Protein AF-A0A1B8YB20-F1 (afdb_monomer_lite)

Radius of gyration: 22.03 Å; chains: 1; bounding box: 53×49×81 Å

Foldseek 3Di:
DEEAECEEQEAAEAQVGANEEAELEADAYEHELYEYEPYNEAHYEYANYENYEYYQYEYEHHEAEPYAYQYEQYEHEQYEYEAYHYDPPDPDAGEPHHAQNYYQYAAEQYEYYDHQAEDEEHQADDPDPPHDAYANYEAEPYQERYEEFAPGYDDEEGEDEHYEFELHAAESYEYEYAYAYEYAHYEFEQYLEHYEAEYEHEPVCPPPVDAHEYEYENYEFEFADPPDDLVVSNDDDPSCVVCVQQGHDGDPLRGGERYAAHFYFHFADHPPVHHRNAGDQDDGGHYEYEYYHYEYDHQQAHHDPRRGYAHYEYRLNYDDEGYEYEYENYAYYHHDLVRDYYYPDRPQPRDDVDPPDPQPPHFYWYWYACCRYVVDHPTDIDGDDHPVVVPDPPPDD

Organism: Xenopus tropicalis (NCBI:txid8364)

Secondary structure (DSSP, 8-state):
--EEES-EEES---SSS-SEEEES--S-EEEES-EEES-SS-SEEEEEEEEEEEES-EEES-BS-SEEEEEEEEEEES-EEEEEBPPTT--SPPEEEEETT-EEEEEES-EEEEESSEEEEE--EESSTTSPPPB-EEEESSSEEEEE-TT-S-SSEEEEEEEEEES-SSEEEEEEESSEEEEEEEEEES-SEEEEEEEE--GGGTTS-PPEEEEEEEEEEESS-TT--TTTTTPPPGGGTTTGGGPPPPPTTEEEEEEEPPEEESS---TTTS-TT---SS-B-SEEEEEEEEEEEEES--SSTT-EEEEEE--TT--SPPPPEEEES-EEEEE-GGGSEE-PPPPTTS--SSTT---S-----EEESSSTTTTSSSSEEE-PPPGGGGS------

pLDDT: mean 87.38, std 15.72, range [31.73, 98.88]

Structure (mmCIF, N/CA/C/O backbone):
data_AF-A0A1B8YB20-F1
#
_entry.id   AF-A0A1B8YB20-F1
#
loop_
_atom_site.group_PDB
_atom_site.id
_atom_site.type_symbol
_atom_site.label_atom_id
_atom_site.label_alt_id
_atom_site.label_comp_id
_atom_site.label_asym_id
_atom_site.label_entity_id
_atom_site.label_seq_id
_atom_site.pdbx_PDB_ins_code
_atom_site.Cartn_x
_atom_site.Cartn_y
_atom_site.Cartn_z
_atom_site.occupancy
_atom_site.B_iso_or_equiv
_atom_site.auth_seq_id
_atom_site.auth_comp_id
_atom_site.auth_asym_id
_atom_site.auth_atom_id
_atom_site.pdbx_PDB_model_num
ATOM 1 N N . LEU A 1 1 ? 8.993 4.116 -31.864 1.00 85.31 1 LEU A N 1
ATOM 2 C CA . LEU A 1 1 ? 8.153 2.941 -31.549 1.00 85.31 1 LEU A CA 1
ATOM 3 C C . LEU A 1 1 ? 9.071 1.834 -31.052 1.00 85.31 1 LEU A C 1
ATOM 5 O O . LEU A 1 1 ? 9.904 1.400 -31.834 1.00 85.31 1 LEU A O 1
ATOM 9 N N . LEU A 1 2 ? 8.960 1.417 -29.788 1.00 91.62 2 LEU A N 1
ATOM 10 C CA . LEU A 1 2 ? 9.733 0.294 -29.236 1.00 91.62 2 LEU A CA 1
ATOM 11 C C . LEU A 1 2 ? 8.770 -0.830 -28.837 1.00 91.62 2 LEU A C 1
ATOM 13 O O . LEU A 1 2 ? 7.817 -0.589 -28.099 1.00 91.62 2 LEU A O 1
ATOM 17 N N . ARG A 1 3 ? 9.004 -2.047 -29.332 1.00 95.44 3 ARG A N 1
ATOM 18 C CA . ARG A 1 3 ? 8.227 -3.240 -28.975 1.00 95.44 3 ARG A CA 1
ATOM 19 C C . ARG A 1 3 ? 9.185 -4.372 -28.646 1.00 95.44 3 ARG A C 1
ATOM 21 O O . ARG A 1 3 ? 9.831 -4.907 -29.540 1.00 95.44 3 ARG A O 1
ATOM 28 N N . LEU A 1 4 ? 9.275 -4.704 -27.367 1.00 97.31 4 LEU A N 1
ATOM 29 C CA . LEU A 1 4 ? 10.052 -5.829 -26.865 1.00 97.31 4 LEU A CA 1
ATOM 30 C C . LEU A 1 4 ? 9.085 -6.952 -26.491 1.00 97.31 4 LEU A C 1
ATOM 32 O O . LEU A 1 4 ? 8.096 -6.717 -25.789 1.00 97.31 4 LEU A O 1
ATOM 36 N N . SER A 1 5 ? 9.341 -8.158 -26.989 1.00 98.06 5 SER A N 1
ATOM 37 C CA . SER A 1 5 ? 8.512 -9.322 -26.696 1.00 98.06 5 SER A CA 1
ATOM 38 C C . SER A 1 5 ? 9.351 -10.585 -26.632 1.00 98.06 5 SER A C 1
ATOM 40 O O . SER A 1 5 ? 10.150 -10.802 -27.541 1.00 98.06 5 SER A O 1
ATOM 42 N N . ASN A 1 6 ? 9.164 -11.393 -25.586 1.00 98.19 6 ASN A N 1
ATOM 43 C CA . ASN A 1 6 ? 9.897 -12.646 -25.384 1.00 98.19 6 ASN A CA 1
ATOM 44 C C . ASN A 1 6 ? 11.422 -12.448 -25.414 1.00 98.19 6 ASN A C 1
ATOM 46 O O . ASN A 1 6 ? 12.148 -13.140 -26.128 1.00 98.19 6 ASN A O 1
ATOM 50 N N . VAL A 1 7 ? 11.892 -11.436 -24.679 1.00 98.12 7 VAL A N 1
ATOM 51 C CA . VAL A 1 7 ? 13.318 -11.107 -24.580 1.00 98.12 7 VAL A CA 1
ATOM 52 C C . VAL A 1 7 ? 13.804 -11.159 -23.144 1.00 98.12 7 VAL A C 1
ATOM 54 O O . VAL A 1 7 ? 13.055 -10.893 -22.204 1.00 98.12 7 VAL A O 1
ATOM 57 N N . GLU A 1 8 ? 15.093 -11.432 -23.008 1.00 97.94 8 GLU A N 1
ATOM 58 C CA . GLU A 1 8 ? 15.815 -11.424 -21.748 1.00 97.94 8 GLU A CA 1
ATOM 59 C C . GLU A 1 8 ? 16.799 -10.246 -21.722 1.00 97.94 8 GLU A C 1
ATOM 61 O O . GLU A 1 8 ? 17.603 -10.072 -22.640 1.00 97.94 8 GLU A O 1
ATOM 66 N N . ILE A 1 9 ? 16.717 -9.410 -20.684 1.00 97.12 9 ILE A N 1
ATOM 67 C CA . ILE A 1 9 ? 17.576 -8.235 -20.493 1.00 97.12 9 ILE A CA 1
ATOM 68 C C . ILE A 1 9 ? 18.308 -8.379 -19.157 1.00 97.12 9 ILE A C 1
ATOM 70 O O . ILE A 1 9 ? 17.736 -8.164 -18.087 1.00 97.12 9 ILE A O 1
ATOM 74 N N . ALA A 1 10 ? 19.591 -8.722 -19.226 1.00 96.50 10 ALA A N 1
ATOM 75 C CA . ALA A 1 10 ? 20.413 -9.042 -18.064 1.00 96.50 10 ALA A CA 1
ATOM 76 C C . ALA A 1 10 ? 21.554 -8.038 -17.881 1.00 96.50 10 ALA A C 1
ATOM 78 O O . ALA A 1 10 ? 22.273 -7.750 -18.836 1.00 96.50 10 ALA A O 1
ATOM 79 N N . ASN A 1 11 ? 21.776 -7.559 -16.654 1.00 94.56 11 ASN A N 1
ATOM 80 C CA . ASN A 1 11 ? 22.907 -6.680 -16.312 1.00 94.56 11 ASN A CA 1
ATOM 81 C C . ASN A 1 11 ? 22.935 -5.344 -17.089 1.00 94.56 11 ASN A C 1
ATOM 83 O O . ASN A 1 11 ? 23.999 -4.787 -17.352 1.00 94.56 11 ASN A O 1
ATOM 87 N N . PHE A 1 12 ? 21.762 -4.824 -17.464 1.00 93.94 12 PHE A N 1
ATOM 88 C CA . PHE A 1 12 ? 21.616 -3.516 -18.114 1.00 93.94 12 PHE A CA 1
ATOM 89 C C . PHE A 1 12 ? 21.271 -2.407 -17.117 1.00 93.94 12 PHE A C 1
ATOM 91 O O . PHE A 1 12 ? 20.786 -2.655 -16.012 1.00 93.94 12 PHE A O 1
ATOM 98 N N . GLY A 1 13 ? 21.453 -1.162 -17.552 1.00 89.75 13 GLY A N 1
ATOM 99 C CA . GLY A 1 13 ? 21.194 0.035 -16.756 1.00 89.75 13 GLY A CA 1
ATOM 100 C C . GLY A 1 13 ? 22.432 0.526 -16.009 1.00 89.75 13 GLY A C 1
ATOM 101 O O . GLY A 1 13 ? 23.509 -0.067 -16.058 1.00 89.75 13 GLY A O 1
ATOM 102 N N . SER A 1 14 ? 22.277 1.650 -15.327 1.00 90.31 14 SER A N 1
ATOM 103 C CA . SER A 1 14 ? 23.293 2.257 -14.469 1.00 90.31 14 SER A CA 1
ATOM 104 C C . SER A 1 14 ? 22.611 2.991 -13.320 1.00 90.31 14 SER A C 1
ATOM 106 O O . SER A 1 14 ? 21.386 3.084 -13.288 1.00 90.31 14 SER A O 1
ATOM 108 N N . SER A 1 15 ? 23.386 3.593 -12.416 1.00 83.56 15 SER A N 1
ATOM 109 C CA . SER A 1 15 ? 22.838 4.404 -11.320 1.00 83.56 15 SER A CA 1
ATOM 110 C C . SER A 1 15 ? 21.886 5.514 -11.787 1.00 83.56 15 SER A C 1
ATOM 112 O O . SER A 1 15 ? 21.037 5.948 -11.019 1.00 83.56 15 SER A O 1
ATOM 114 N N . PHE A 1 16 ? 22.007 5.967 -13.040 1.00 84.31 16 PHE A N 1
ATOM 115 C CA . PHE A 1 16 ? 21.195 7.050 -13.604 1.00 84.31 16 PHE A CA 1
ATOM 116 C C . PHE A 1 16 ? 20.133 6.580 -14.602 1.00 84.31 16 PHE A C 1
ATOM 118 O O . PHE A 1 16 ? 19.177 7.312 -14.867 1.00 84.31 16 PHE A O 1
ATOM 125 N N . TYR A 1 17 ? 20.283 5.381 -15.168 1.00 89.88 17 TYR A N 1
ATOM 126 C CA . TYR A 1 17 ? 19.447 4.910 -16.269 1.00 89.88 17 TYR A CA 1
ATOM 127 C C . TYR A 1 17 ? 18.859 3.541 -15.982 1.00 89.88 17 TYR A C 1
ATOM 129 O O . TYR A 1 17 ? 19.563 2.608 -15.597 1.00 89.88 17 TYR A O 1
ATOM 137 N N . SER A 1 18 ? 17.565 3.407 -16.257 1.00 94.62 18 SER A N 1
ATOM 138 C CA . SER A 1 18 ? 16.911 2.108 -16.205 1.00 94.62 18 SER A CA 1
ATOM 139 C C . SER A 1 18 ? 17.374 1.183 -17.331 1.00 94.62 18 SER A C 1
ATOM 141 O O . SER A 1 18 ? 17.896 1.661 -18.339 1.00 94.62 18 SER A O 1
ATOM 143 N N . ALA A 1 19 ? 17.163 -0.128 -17.196 1.00 96.56 19 ALA A N 1
ATOM 144 C CA . ALA A 1 19 ? 17.474 -1.081 -18.265 1.00 96.56 19 ALA A CA 1
ATOM 145 C C . ALA A 1 19 ? 16.677 -0.787 -19.552 1.00 96.56 19 ALA A C 1
ATOM 147 O O . ALA A 1 19 ? 17.225 -0.855 -20.651 1.00 96.56 19 ALA A O 1
ATOM 148 N N . VAL A 1 20 ? 15.407 -0.390 -19.418 1.00 96.62 20 VAL A N 1
ATOM 149 C CA . VAL A 1 20 ? 14.553 0.064 -20.526 1.00 96.62 20 VAL A CA 1
ATOM 150 C C . VAL A 1 20 ? 14.013 1.458 -20.217 1.00 96.62 20 VAL A C 1
ATOM 152 O O . VAL A 1 20 ? 13.428 1.675 -19.157 1.00 96.62 20 VAL A O 1
ATOM 155 N N . ASN A 1 21 ? 14.179 2.403 -21.148 1.00 94.56 21 ASN A N 1
ATOM 156 C CA . ASN A 1 21 ? 13.671 3.771 -21.009 1.00 94.56 21 ASN A CA 1
ATOM 157 C C . ASN A 1 21 ? 12.744 4.145 -22.175 1.00 94.56 21 ASN A C 1
ATOM 159 O O . ASN A 1 21 ? 13.128 4.041 -23.339 1.00 94.56 21 ASN A O 1
ATOM 163 N N . PHE A 1 22 ? 11.555 4.654 -21.854 1.00 94.12 22 PHE A N 1
ATOM 164 C CA . PHE A 1 22 ? 10.645 5.318 -22.787 1.00 94.12 22 PHE A CA 1
ATOM 165 C C . PHE A 1 22 ? 10.641 6.815 -22.479 1.00 94.12 22 PHE A C 1
ATOM 167 O O . PHE A 1 22 ? 10.079 7.240 -21.472 1.00 94.12 22 PHE A O 1
ATOM 174 N N . LEU A 1 23 ? 11.279 7.622 -23.323 1.00 92.81 23 LEU A N 1
ATOM 175 C CA . LEU A 1 23 ? 11.416 9.062 -23.096 1.00 92.81 23 LEU A CA 1
ATOM 176 C C . LEU A 1 23 ? 10.623 9.836 -24.147 1.00 92.81 23 LEU A C 1
ATOM 178 O O . LEU A 1 23 ? 10.832 9.625 -25.341 1.00 92.81 23 LEU A O 1
ATOM 182 N N . ASN A 1 24 ? 9.731 10.725 -23.698 1.00 91.81 24 ASN A N 1
ATOM 183 C CA . ASN A 1 24 ? 9.005 11.693 -24.531 1.00 91.81 24 ASN A CA 1
ATOM 184 C C . ASN A 1 24 ? 8.366 11.084 -25.792 1.00 91.81 24 ASN A C 1
ATOM 186 O O . ASN A 1 24 ? 8.436 11.652 -26.881 1.00 91.81 24 ASN A O 1
ATOM 190 N N . THR A 1 25 ? 7.775 9.892 -25.664 1.00 89.19 25 THR A N 1
ATOM 191 C CA . THR A 1 25 ? 7.183 9.177 -26.799 1.00 89.19 25 THR A CA 1
ATOM 192 C C . THR A 1 25 ? 5.663 9.180 -26.734 1.00 89.19 25 THR A C 1
ATOM 194 O O . THR A 1 25 ? 5.068 8.840 -25.716 1.00 89.19 25 THR A O 1
ATOM 197 N N . THR A 1 26 ? 5.026 9.541 -27.846 1.00 88.31 26 THR A N 1
ATOM 198 C CA . THR A 1 26 ? 3.566 9.485 -28.026 1.00 88.31 26 THR A CA 1
ATOM 199 C C . THR A 1 26 ? 3.113 8.198 -28.724 1.00 88.31 26 THR A C 1
ATOM 201 O O . THR A 1 26 ? 1.926 7.866 -28.723 1.00 88.31 26 THR A O 1
ATOM 204 N N . LEU A 1 27 ? 4.059 7.457 -29.315 1.00 90.12 27 LEU A N 1
ATOM 205 C CA . LEU A 1 27 ? 3.805 6.221 -30.050 1.00 90.12 27 LEU A CA 1
ATOM 206 C C . LEU A 1 27 ? 3.639 5.042 -29.089 1.00 90.12 27 LEU A C 1
ATOM 208 O O . LEU A 1 27 ? 4.502 4.801 -28.242 1.00 90.12 27 LEU A O 1
ATOM 212 N N . SER A 1 28 ? 2.587 4.249 -29.302 1.00 93.94 28 SER A N 1
ATOM 213 C CA . SER A 1 28 ? 2.274 3.075 -28.484 1.00 93.94 28 SER A CA 1
ATOM 214 C C . SER A 1 28 ? 3.420 2.073 -28.448 1.00 93.94 28 SER A C 1
ATOM 216 O O . S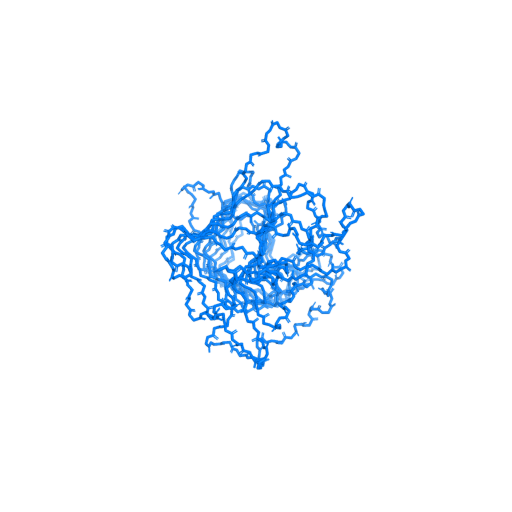ER A 1 28 ? 3.687 1.404 -29.444 1.00 93.94 28 SER A O 1
ATOM 218 N N . SER A 1 29 ? 4.079 1.950 -27.302 1.00 95.69 29 SER A N 1
ATOM 219 C CA . SER A 1 29 ? 5.262 1.107 -27.119 1.00 95.69 29 SER A CA 1
ATOM 220 C C . SER A 1 29 ? 5.003 0.043 -26.053 1.00 95.69 29 SER A C 1
ATOM 222 O O . SER A 1 29 ? 4.100 0.192 -25.228 1.00 95.69 29 SER A O 1
ATOM 224 N N . SER A 1 30 ? 5.751 -1.058 -26.083 1.00 97.06 30 SER A N 1
ATOM 225 C CA . SER A 1 30 ? 5.458 -2.197 -25.211 1.00 97.06 30 SER A CA 1
ATOM 226 C C . SER A 1 30 ? 6.679 -3.008 -24.796 1.00 97.06 30 SER A C 1
ATOM 228 O O . SER A 1 30 ? 7.633 -3.154 -25.563 1.00 97.06 30 SER A O 1
ATOM 230 N N . VAL A 1 31 ? 6.591 -3.600 -23.605 1.00 98.19 31 VAL A N 1
ATOM 231 C CA . VAL A 1 31 ? 7.439 -4.711 -23.150 1.00 98.19 31 VAL A CA 1
ATOM 232 C C . VAL A 1 31 ? 6.507 -5.828 -22.706 1.00 98.19 31 VAL A C 1
ATOM 234 O O . VAL A 1 31 ? 5.628 -5.600 -21.868 1.00 98.19 31 VAL A O 1
ATOM 237 N N . THR A 1 32 ? 6.636 -7.007 -23.307 1.00 98.56 32 THR A N 1
ATOM 238 C CA . THR A 1 32 ? 5.686 -8.102 -23.088 1.00 98.56 32 THR A CA 1
ATOM 239 C C . THR A 1 32 ? 6.374 -9.452 -22.955 1.00 98.56 32 THR A C 1
ATOM 241 O O . THR A 1 32 ? 7.237 -9.766 -23.765 1.00 98.56 32 THR A O 1
ATOM 244 N N . SER A 1 33 ? 5.949 -10.289 -22.007 1.00 98.56 33 SER A N 1
ATOM 245 C CA . SER A 1 33 ? 6.492 -11.653 -21.850 1.00 98.56 33 SER A CA 1
ATOM 246 C C . SER A 1 33 ? 8.024 -11.686 -21.747 1.00 98.56 33 SER A C 1
ATOM 248 O O . SER A 1 33 ? 8.660 -12.583 -22.289 1.00 98.56 33 SER A O 1
ATOM 250 N N . SER A 1 34 ? 8.624 -10.673 -21.118 1.00 98.62 34 SER A N 1
ATOM 251 C CA . SER A 1 34 ? 10.078 -10.504 -21.045 1.00 98.62 34 SER A CA 1
ATOM 252 C C . SER A 1 34 ? 10.598 -10.623 -19.617 1.00 98.62 34 SER A C 1
ATOM 254 O O . SER A 1 34 ? 9.881 -10.330 -18.657 1.00 98.62 34 SER A O 1
ATOM 256 N N . SER A 1 35 ? 11.874 -10.981 -19.477 1.00 98.31 35 SER A N 1
ATOM 257 C CA . SER A 1 35 ? 12.595 -10.956 -18.204 1.00 98.31 35 SER A CA 1
ATOM 258 C C . SER A 1 35 ? 13.605 -9.807 -18.165 1.00 98.31 35 SER A C 1
ATOM 260 O O . SER A 1 35 ? 14.331 -9.558 -19.128 1.00 98.31 35 SER A O 1
ATOM 262 N N . ILE A 1 36 ? 13.656 -9.083 -17.045 1.00 98.31 36 ILE A N 1
ATOM 263 C CA . ILE A 1 36 ? 14.661 -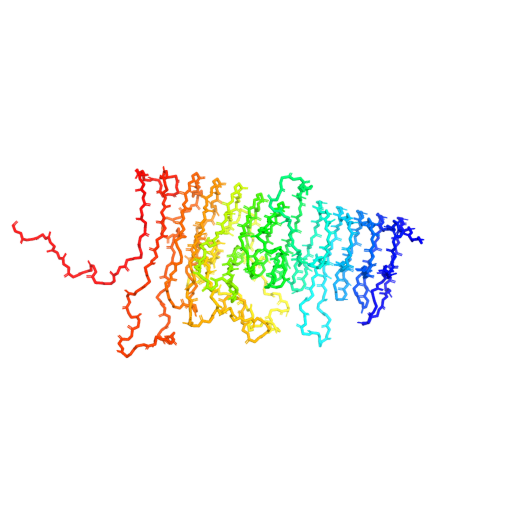8.042 -16.787 1.00 98.31 36 ILE A CA 1
ATOM 264 C C . ILE A 1 36 ? 15.262 -8.294 -15.413 1.00 98.31 36 ILE A C 1
ATOM 266 O O . ILE A 1 36 ? 14.539 -8.295 -14.417 1.00 98.31 36 ILE A O 1
ATOM 270 N N . TYR A 1 37 ? 16.572 -8.503 -15.328 1.00 97.19 37 TYR A N 1
ATOM 271 C CA . TYR A 1 37 ? 17.177 -8.858 -14.049 1.00 97.19 37 TYR A CA 1
ATOM 272 C C . TYR A 1 37 ? 18.616 -8.387 -13.879 1.00 97.19 37 TYR A C 1
ATOM 274 O O . TYR A 1 37 ? 19.327 -8.086 -14.842 1.00 97.19 37 TYR A O 1
ATOM 282 N N . HIS A 1 38 ? 19.018 -8.295 -12.608 1.00 95.44 38 HIS A N 1
ATOM 283 C CA . HIS A 1 38 ? 20.316 -7.762 -12.183 1.00 95.44 38 HIS A CA 1
ATOM 284 C C . HIS A 1 38 ? 20.602 -6.367 -12.754 1.00 95.44 38 HIS A C 1
ATOM 286 O O . HIS A 1 38 ? 21.724 -6.060 -13.148 1.00 95.44 38 HIS A O 1
ATOM 292 N N . SER A 1 39 ? 19.580 -5.509 -12.824 1.00 93.44 39 SER A N 1
ATOM 293 C CA . SER A 1 39 ? 19.780 -4.144 -13.303 1.00 93.44 39 SER A CA 1
ATOM 294 C C . SER A 1 39 ? 20.505 -3.294 -12.257 1.00 93.44 39 SER A C 1
ATOM 296 O O . SER A 1 39 ? 20.136 -3.287 -11.080 1.00 93.44 39 SER A O 1
ATOM 298 N N . CYS A 1 40 ? 21.516 -2.543 -12.705 1.00 90.19 40 CYS A N 1
ATOM 299 C CA . CYS A 1 40 ? 22.275 -1.581 -11.891 1.00 90.19 40 CYS A CA 1
ATOM 300 C C . CYS A 1 40 ? 21.520 -0.255 -11.651 1.00 90.19 40 CYS A C 1
ATOM 302 O O . CYS A 1 40 ? 22.069 0.667 -11.047 1.00 90.19 40 CYS A O 1
ATOM 304 N N . GLY A 1 41 ? 20.287 -0.170 -12.150 1.00 91.06 41 GLY A N 1
ATOM 305 C CA . GLY A 1 41 ? 19.328 0.917 -12.006 1.00 91.06 41 GLY A CA 1
ATOM 306 C C . GLY A 1 41 ? 17.906 0.353 -12.098 1.00 91.06 41 GLY A C 1
ATOM 307 O O . GLY A 1 41 ? 17.701 -0.863 -12.013 1.00 91.06 41 GLY A O 1
ATOM 308 N N . GLY A 1 42 ? 16.899 1.224 -12.225 1.00 94.19 42 GLY A N 1
ATOM 309 C CA . GLY A 1 42 ? 15.513 0.751 -12.317 1.00 94.19 42 GLY A CA 1
ATOM 310 C C . GLY A 1 42 ? 15.316 -0.186 -13.518 1.00 94.19 42 GLY A C 1
ATOM 311 O O . GLY A 1 42 ? 16.050 -0.086 -14.496 1.00 94.19 42 GLY A O 1
ATOM 312 N N . ALA A 1 43 ? 14.337 -1.088 -13.516 1.00 97.44 43 ALA A N 1
ATOM 313 C CA . ALA A 1 43 ? 14.192 -1.996 -14.664 1.00 97.44 43 ALA A CA 1
ATOM 314 C C . ALA A 1 43 ? 13.532 -1.303 -15.864 1.00 97.44 43 ALA A C 1
ATOM 316 O O . ALA A 1 43 ? 14.086 -1.305 -16.964 1.00 97.44 43 ALA A O 1
ATOM 317 N N . ILE A 1 44 ? 12.382 -0.665 -15.656 1.00 97.44 44 ILE A N 1
ATOM 318 C CA . ILE A 1 44 ? 11.650 0.037 -16.711 1.00 97.44 44 ILE A CA 1
ATOM 319 C C . ILE A 1 44 ? 11.303 1.438 -16.231 1.00 97.44 44 ILE A C 1
ATOM 321 O O . ILE A 1 44 ? 10.620 1.600 -15.220 1.00 97.44 44 ILE A O 1
ATOM 325 N N . LYS A 1 45 ? 11.711 2.448 -16.996 1.00 95.88 45 LYS A N 1
ATOM 326 C CA . LYS A 1 45 ? 11.303 3.833 -16.783 1.00 95.88 45 LYS A CA 1
ATOM 327 C C . LYS A 1 45 ? 10.571 4.373 -17.998 1.00 95.88 45 LYS A C 1
ATOM 329 O O . LYS A 1 45 ? 11.011 4.198 -19.131 1.00 95.88 45 LYS A O 1
ATOM 334 N N . ALA A 1 46 ? 9.473 5.070 -17.768 1.00 94.25 46 ALA A N 1
ATOM 335 C CA . ALA A 1 46 ? 8.773 5.824 -18.791 1.00 94.25 46 ALA A CA 1
ATOM 336 C C . ALA A 1 46 ? 8.528 7.245 -18.278 1.00 94.25 46 ALA A C 1
ATOM 338 O O . ALA A 1 46 ? 7.907 7.427 -17.239 1.00 94.25 46 ALA A O 1
ATOM 339 N N . ALA A 1 47 ? 9.048 8.248 -18.980 1.00 93.25 47 ALA A N 1
ATOM 340 C CA . ALA A 1 47 ? 8.961 9.651 -18.585 1.00 93.25 47 ALA A CA 1
ATOM 341 C C . ALA A 1 47 ? 8.474 10.492 -19.767 1.00 93.25 47 ALA A C 1
ATOM 343 O O . ALA A 1 47 ? 9.049 10.431 -20.857 1.00 93.25 47 ALA A O 1
ATOM 344 N N . GLY A 1 48 ? 7.386 11.240 -19.563 1.00 90.62 48 GLY A N 1
ATOM 345 C CA . GLY A 1 48 ? 6.730 11.992 -20.639 1.00 90.62 48 GLY A CA 1
ATOM 346 C C . GLY A 1 48 ? 6.187 11.083 -21.748 1.00 90.62 48 GLY A C 1
ATOM 347 O O . GLY A 1 48 ? 6.071 11.504 -22.896 1.00 90.62 48 GLY A O 1
ATOM 348 N N . ALA A 1 49 ? 5.918 9.814 -21.432 1.00 91.94 49 ALA A N 1
ATOM 349 C CA . ALA A 1 49 ? 5.501 8.805 -22.397 1.00 91.94 49 ALA A CA 1
ATOM 350 C C . ALA A 1 49 ? 3.984 8.581 -22.367 1.00 91.94 49 ALA A C 1
ATOM 352 O O . ALA A 1 49 ? 3.329 8.757 -21.337 1.00 91.94 49 ALA A O 1
ATOM 353 N N . MET A 1 50 ? 3.427 8.152 -23.497 1.00 93.75 50 MET A N 1
ATOM 354 C CA . MET A 1 50 ? 2.015 7.807 -23.632 1.00 93.75 50 MET A CA 1
ATOM 355 C C . MET A 1 50 ? 1.844 6.407 -24.215 1.00 93.75 50 MET A C 1
ATOM 357 O O . MET A 1 50 ? 2.680 5.949 -24.994 1.00 93.75 50 MET A O 1
ATOM 361 N N . ASN A 1 51 ? 0.721 5.759 -23.898 1.00 94.12 51 ASN A N 1
ATOM 362 C CA . ASN A 1 51 ? 0.306 4.500 -24.524 1.00 94.12 51 ASN A CA 1
ATOM 363 C C . ASN A 1 51 ? 1.321 3.357 -24.318 1.00 94.12 51 ASN A C 1
ATOM 365 O O . ASN A 1 51 ? 1.663 2.645 -25.266 1.00 94.12 51 ASN A O 1
ATOM 369 N N . ILE A 1 52 ? 1.825 3.194 -23.089 1.00 95.69 52 ILE A N 1
ATOM 370 C CA . ILE A 1 52 ? 2.789 2.137 -22.749 1.00 95.69 52 ILE A CA 1
ATOM 371 C C . ILE A 1 52 ? 2.060 0.899 -22.223 1.00 95.69 52 ILE A C 1
ATOM 373 O O . ILE A 1 52 ? 1.300 0.978 -21.254 1.00 95.69 52 ILE A O 1
ATOM 377 N N . LEU A 1 53 ? 2.333 -0.249 -22.846 1.00 97.25 53 LEU A N 1
ATOM 378 C CA . LEU A 1 53 ? 1.849 -1.561 -22.418 1.00 97.25 53 LEU A CA 1
ATOM 379 C C . LEU A 1 53 ? 2.988 -2.377 -21.799 1.00 97.25 53 LEU A C 1
ATOM 381 O O . LEU A 1 53 ? 3.939 -2.747 -22.489 1.00 97.25 53 LEU A O 1
ATOM 385 N N . LEU A 1 54 ? 2.852 -2.712 -20.518 1.00 98.25 54 LEU A N 1
ATOM 386 C CA . LEU A 1 54 ? 3.718 -3.648 -19.808 1.00 98.25 54 LEU A CA 1
ATOM 387 C C . LEU A 1 54 ? 2.891 -4.872 -19.419 1.00 98.25 54 LEU A C 1
ATOM 389 O O . LEU A 1 54 ? 2.010 -4.781 -18.561 1.00 98.25 54 LEU A O 1
ATOM 393 N N . HIS A 1 55 ? 3.149 -6.006 -20.066 1.00 98.62 55 HIS A N 1
ATOM 394 C CA . HIS A 1 55 ? 2.343 -7.212 -19.894 1.00 98.62 55 HIS A CA 1
ATOM 395 C C . HIS A 1 55 ? 3.183 -8.463 -19.642 1.00 98.62 55 HIS A C 1
ATOM 397 O O . HIS A 1 55 ? 4.071 -8.766 -20.433 1.00 98.62 55 HIS A O 1
ATOM 403 N N . ALA A 1 56 ? 2.844 -9.241 -18.614 1.00 98.69 56 ALA A N 1
ATOM 404 C CA . ALA A 1 56 ? 3.446 -10.556 -18.372 1.00 98.69 56 ALA A CA 1
ATOM 405 C C . ALA A 1 56 ? 4.984 -10.531 -18.267 1.00 98.69 56 ALA A C 1
ATOM 407 O O . ALA A 1 56 ? 5.652 -11.462 -18.706 1.00 98.69 56 ALA A O 1
ATOM 408 N N . ASN A 1 57 ? 5.562 -9.452 -17.732 1.00 98.75 57 ASN A N 1
ATOM 409 C CA . ASN A 1 57 ? 7.008 -9.361 -17.544 1.00 98.75 57 ASN A CA 1
ATOM 410 C C . ASN A 1 57 ? 7.419 -9.853 -16.157 1.00 98.75 57 ASN A C 1
ATOM 412 O O . ASN A 1 57 ? 6.678 -9.680 -15.188 1.00 98.75 57 ASN A O 1
ATOM 416 N N . VAL A 1 58 ? 8.634 -10.388 -16.060 1.00 98.69 58 VAL A N 1
ATOM 417 C CA . VAL A 1 58 ? 9.275 -10.750 -14.793 1.00 98.69 58 VAL A CA 1
ATOM 418 C C . VAL A 1 58 ? 10.479 -9.843 -14.571 1.00 98.69 58 VAL A C 1
ATOM 420 O O . VAL A 1 58 ? 11.403 -9.810 -15.380 1.00 98.69 58 VAL A O 1
ATOM 423 N N . ILE A 1 59 ? 10.480 -9.100 -13.470 1.00 98.56 59 ILE A N 1
ATOM 424 C CA . ILE A 1 59 ? 11.593 -8.245 -13.063 1.00 98.56 59 ILE A CA 1
ATOM 425 C C . ILE A 1 59 ? 12.180 -8.810 -11.777 1.00 98.56 59 ILE A C 1
ATOM 427 O O . ILE A 1 59 ? 11.456 -8.975 -10.797 1.00 98.56 59 ILE A O 1
ATOM 431 N N . TYR A 1 60 ? 13.482 -9.085 -11.759 1.00 97.25 60 TYR A N 1
ATOM 432 C CA . TYR A 1 60 ? 14.139 -9.686 -10.600 1.00 97.25 60 TYR A CA 1
ATOM 433 C C . TYR A 1 60 ? 15.453 -8.994 -10.232 1.00 97.25 60 TYR A C 1
ATOM 435 O O . TYR A 1 60 ? 16.330 -8.799 -11.072 1.00 97.25 60 TYR A O 1
ATOM 443 N N . SER A 1 61 ? 15.642 -8.697 -8.945 1.00 96.19 61 SER A N 1
ATOM 444 C CA . SER A 1 61 ? 16.911 -8.188 -8.411 1.00 96.19 61 SER A CA 1
ATOM 445 C C . SER A 1 61 ? 17.403 -6.910 -9.113 1.00 96.19 61 SER A C 1
ATOM 447 O O . SER A 1 61 ? 18.569 -6.828 -9.512 1.00 96.19 61 SER A O 1
ATOM 449 N N . SER A 1 62 ? 16.535 -5.907 -9.243 1.00 95.44 62 SER A N 1
ATOM 450 C CA . SER A 1 62 ? 16.891 -4.584 -9.783 1.00 95.44 62 SER A CA 1
ATOM 451 C C . SER A 1 62 ? 17.137 -3.565 -8.671 1.00 95.44 62 SER A C 1
ATOM 453 O O . SER A 1 62 ? 16.500 -3.627 -7.619 1.00 95.44 62 SER A O 1
ATOM 455 N N . VAL A 1 63 ? 18.055 -2.624 -8.899 1.00 95.31 63 VAL A N 1
ATOM 456 C CA . VAL A 1 63 ? 18.377 -1.531 -7.963 1.00 95.31 63 VAL A CA 1
ATOM 457 C C . VAL A 1 63 ? 17.626 -0.260 -8.352 1.00 95.31 63 VAL A C 1
ATOM 459 O O . VAL A 1 63 ? 17.783 0.229 -9.452 1.00 95.31 63 VAL A O 1
ATOM 462 N N . GLY A 1 64 ? 16.857 0.356 -7.465 1.00 95.56 64 GLY A N 1
ATOM 463 C CA . GLY A 1 64 ? 15.968 1.462 -7.834 1.00 95.56 64 GLY A CA 1
ATOM 464 C C . GLY A 1 64 ? 14.620 0.953 -8.334 1.00 95.56 64 GLY A C 1
ATOM 465 O O . GLY A 1 64 ? 14.323 -0.235 -8.234 1.00 95.56 64 GLY A O 1
ATOM 466 N N . ASN A 1 65 ? 13.756 1.860 -8.798 1.00 97.00 65 ASN A N 1
ATOM 467 C CA . ASN A 1 65 ? 12.355 1.507 -9.037 1.00 97.00 65 ASN A CA 1
ATOM 468 C C . ASN A 1 65 ? 12.237 0.390 -10.079 1.00 97.00 65 ASN A C 1
ATOM 470 O O . ASN A 1 65 ? 12.826 0.487 -11.157 1.00 97.00 65 ASN A O 1
ATOM 474 N N . GLY A 1 66 ? 11.457 -0.650 -9.788 1.00 97.81 66 GLY A N 1
ATOM 475 C CA . GLY A 1 66 ? 11.262 -1.752 -10.730 1.00 97.81 66 GLY A CA 1
ATOM 476 C C . GLY A 1 66 ? 10.596 -1.254 -12.013 1.00 97.81 66 GLY A C 1
ATOM 477 O O . GLY A 1 66 ? 11.193 -1.276 -13.087 1.00 97.81 66 GLY A O 1
ATOM 478 N N . ILE A 1 67 ? 9.389 -0.715 -11.884 1.00 98.00 67 ILE A N 1
ATOM 479 C CA . ILE A 1 67 ? 8.688 0.018 -12.938 1.00 98.00 67 ILE A CA 1
ATOM 480 C C . ILE A 1 67 ? 8.426 1.429 -12.421 1.00 98.00 67 ILE A C 1
ATOM 482 O O . ILE A 1 67 ? 7.744 1.591 -11.415 1.00 98.00 67 ILE A O 1
ATOM 486 N N . HIS A 1 68 ? 8.926 2.455 -13.104 1.00 96.75 68 HIS A N 1
ATOM 487 C CA . HIS A 1 68 ? 8.613 3.855 -12.811 1.00 96.75 68 HIS A CA 1
ATOM 488 C C . HIS A 1 68 ? 8.018 4.518 -14.044 1.00 96.75 68 HIS A C 1
ATOM 490 O O . HIS A 1 68 ? 8.700 4.664 -15.056 1.00 96.75 68 HIS A O 1
ATOM 496 N N . ILE A 1 69 ? 6.753 4.928 -13.968 1.00 93.50 69 ILE A N 1
ATOM 497 C CA . ILE A 1 69 ? 6.101 5.615 -15.076 1.00 93.50 69 ILE A CA 1
ATOM 498 C C . ILE A 1 69 ? 5.473 6.941 -14.657 1.00 93.50 69 ILE A C 1
ATOM 500 O O . ILE A 1 69 ? 4.515 6.978 -13.886 1.00 93.50 69 ILE A O 1
ATOM 504 N N . ASP A 1 70 ? 5.950 8.000 -15.305 1.00 92.75 70 ASP A N 1
ATOM 505 C CA . ASP A 1 70 ? 5.384 9.341 -15.316 1.00 92.75 70 ASP A CA 1
ATOM 506 C C . ASP A 1 70 ? 4.863 9.611 -16.742 1.00 92.75 70 ASP A C 1
ATOM 508 O O . ASP A 1 70 ? 5.627 9.929 -17.661 1.00 92.75 70 ASP A O 1
ATOM 512 N N . GLY A 1 71 ? 3.562 9.413 -16.967 1.00 90.69 71 GLY A N 1
ATOM 513 C CA . GLY A 1 71 ? 2.982 9.440 -18.312 1.00 90.69 71 GLY A CA 1
ATOM 514 C C . GLY A 1 71 ? 1.466 9.253 -18.356 1.00 90.69 71 GLY A C 1
ATOM 515 O O . GLY A 1 71 ? 0.801 9.247 -17.320 1.00 90.69 71 GLY A O 1
ATOM 516 N N . HIS A 1 72 ? 0.921 9.091 -19.565 1.00 92.62 72 HIS A N 1
ATOM 517 C CA . HIS A 1 72 ? -0.523 8.963 -19.808 1.00 92.62 72 HIS A CA 1
ATOM 518 C C . HIS A 1 72 ? -0.899 7.626 -20.459 1.00 92.62 72 HIS A C 1
ATOM 520 O O . HIS A 1 72 ? -0.160 7.106 -21.293 1.00 92.62 72 HIS A O 1
ATOM 526 N N . ASN A 1 73 ? -2.095 7.122 -20.138 1.00 90.56 73 ASN A N 1
ATOM 527 C CA . ASN A 1 73 ? -2.708 5.932 -20.739 1.00 90.56 73 ASN A CA 1
ATOM 528 C C . ASN A 1 73 ? -1.780 4.708 -20.701 1.00 90.56 73 ASN A C 1
ATOM 530 O O . ASN A 1 73 ? -1.170 4.314 -21.699 1.00 90.56 73 ASN A O 1
ATOM 534 N N . LEU A 1 74 ? -1.639 4.138 -19.510 1.00 90.12 74 LEU A N 1
ATOM 535 C CA . LEU A 1 74 ? -0.688 3.068 -19.229 1.00 90.12 74 LEU A CA 1
ATOM 536 C C . LEU A 1 74 ? -1.446 1.799 -18.885 1.00 90.12 74 LEU A C 1
ATOM 538 O O . LEU A 1 74 ? -2.433 1.844 -18.154 1.00 90.12 74 LEU A O 1
ATOM 542 N N . SER A 1 75 ? -0.955 0.660 -19.357 1.00 96.00 75 SER A N 1
ATOM 543 C CA . SER A 1 75 ? -1.513 -0.640 -19.005 1.00 96.00 75 SER A CA 1
ATOM 544 C C . SER A 1 75 ? -0.420 -1.520 -18.420 1.00 96.00 75 SER A C 1
ATOM 546 O O . SER A 1 75 ? 0.510 -1.910 -19.123 1.00 96.00 75 SER A O 1
ATOM 548 N N . LEU A 1 76 ? -0.526 -1.803 -17.123 1.00 97.56 76 LEU A N 1
ATOM 549 C CA . LEU A 1 76 ? 0.360 -2.703 -16.396 1.00 97.56 76 LEU A CA 1
ATOM 550 C C . LEU A 1 76 ? -0.463 -3.931 -16.031 1.00 97.56 76 LEU A C 1
ATOM 552 O O . LEU A 1 76 ? -1.355 -3.853 -15.182 1.00 97.56 76 LEU A O 1
ATOM 556 N N . THR A 1 77 ? -0.202 -5.054 -16.693 1.00 98.44 77 THR A N 1
ATOM 557 C CA . THR A 1 77 ? -0.976 -6.276 -16.469 1.00 98.44 77 THR A CA 1
ATOM 558 C C . THR A 1 77 ? -0.098 -7.501 -16.276 1.00 98.44 77 THR A C 1
ATOM 560 O O . THR A 1 77 ? 0.815 -7.751 -17.059 1.00 98.44 77 THR A O 1
ATOM 563 N N . ASN A 1 78 ? -0.395 -8.298 -15.251 1.00 98.69 78 ASN A N 1
ATOM 564 C CA . ASN A 1 78 ? 0.273 -9.574 -14.980 1.00 98.69 78 ASN A CA 1
ATOM 565 C C . ASN A 1 78 ? 1.809 -9.483 -14.870 1.00 98.69 78 ASN A C 1
ATOM 567 O O . ASN A 1 78 ? 2.500 -10.433 -15.223 1.00 98.69 78 ASN A O 1
ATOM 571 N N . ASN A 1 79 ? 2.368 -8.349 -14.430 1.00 98.81 79 ASN A N 1
ATOM 572 C CA . ASN A 1 79 ? 3.813 -8.237 -14.214 1.00 98.81 79 ASN A CA 1
ATOM 573 C C . ASN A 1 79 ? 4.180 -8.750 -12.818 1.00 98.81 79 ASN A C 1
ATOM 575 O O . ASN A 1 79 ? 3.494 -8.434 -11.847 1.00 98.81 79 ASN A O 1
ATOM 579 N N . LEU A 1 80 ? 5.283 -9.487 -12.720 1.00 98.81 80 LEU A N 1
ATOM 580 C CA . LEU A 1 80 ? 5.856 -9.964 -11.467 1.00 98.81 80 LEU A CA 1
ATOM 581 C C . LEU A 1 80 ? 7.173 -9.237 -11.202 1.00 98.81 80 LEU A C 1
ATOM 583 O O . LEU A 1 80 ? 8.081 -9.263 -12.029 1.00 98.81 80 LEU A O 1
ATOM 587 N N . LEU A 1 81 ? 7.285 -8.604 -10.041 1.00 98.75 81 LEU A N 1
ATOM 588 C CA . LEU A 1 81 ? 8.497 -7.939 -9.589 1.00 98.75 81 LEU A CA 1
ATOM 589 C C . LEU A 1 81 ? 8.973 -8.594 -8.300 1.00 98.75 81 LEU A C 1
ATOM 591 O O . LEU A 1 81 ? 8.203 -8.727 -7.352 1.00 98.75 81 LEU A O 1
ATOM 595 N N . VAL A 1 82 ? 10.245 -8.974 -8.257 1.00 98.38 82 VAL A N 1
ATOM 596 C CA . VAL A 1 82 ? 10.841 -9.690 -7.132 1.00 98.38 82 VAL A CA 1
ATOM 597 C C . VAL A 1 82 ? 12.170 -9.046 -6.750 1.00 98.38 82 VAL A C 1
ATOM 599 O O . VAL A 1 82 ? 13.005 -8.775 -7.613 1.00 98.38 82 VAL A O 1
ATOM 602 N N . LEU A 1 83 ? 12.396 -8.847 -5.451 1.00 96.94 83 LEU A N 1
ATOM 603 C CA . LEU A 1 83 ? 13.660 -8.339 -4.904 1.00 96.94 83 LEU A CA 1
ATOM 604 C C . LEU A 1 83 ? 14.082 -6.985 -5.510 1.00 96.94 83 LEU A C 1
ATOM 606 O O . LEU A 1 83 ? 15.116 -6.870 -6.167 1.00 96.94 83 LEU A O 1
ATOM 610 N N . ILE A 1 84 ? 13.281 -5.946 -5.294 1.00 97.88 84 ILE A N 1
ATOM 611 C CA . ILE A 1 84 ? 13.611 -4.580 -5.730 1.00 97.88 84 ILE A CA 1
ATOM 612 C C . ILE A 1 84 ? 14.404 -3.885 -4.622 1.00 97.88 84 ILE A C 1
ATOM 614 O O . ILE A 1 84 ? 13.963 -3.869 -3.478 1.00 97.88 84 ILE A O 1
ATOM 618 N N . LYS A 1 85 ? 15.585 -3.345 -4.931 1.00 96.19 85 LYS A N 1
ATOM 619 C CA . LYS A 1 85 ? 16.571 -2.897 -3.931 1.00 96.19 85 LYS A CA 1
ATOM 620 C C . LYS A 1 85 ? 16.670 -1.378 -3.871 1.00 96.19 85 LYS A C 1
ATOM 622 O O . LYS A 1 85 ? 16.614 -0.714 -4.904 1.00 96.19 85 LYS A O 1
ATOM 627 N N . GLN A 1 86 ? 16.859 -0.823 -2.679 1.00 95.38 86 GLN A N 1
ATOM 628 C CA . GLN A 1 86 ? 17.119 0.603 -2.496 1.00 95.38 86 GLN A CA 1
ATOM 629 C C . GLN A 1 86 ? 18.494 0.939 -3.096 1.00 95.38 86 GLN A C 1
ATOM 631 O O . GLN A 1 86 ? 19.475 0.262 -2.780 1.00 95.38 86 GLN A O 1
ATOM 636 N N . PRO A 1 87 ? 18.613 1.974 -3.944 1.00 92.62 87 PRO A N 1
ATOM 637 C CA . PRO A 1 87 ? 19.922 2.460 -4.356 1.00 92.62 87 PRO A CA 1
ATOM 638 C C . PRO A 1 87 ? 20.701 3.033 -3.168 1.00 92.62 87 PRO A C 1
ATOM 640 O O . PRO A 1 87 ? 20.140 3.689 -2.288 1.00 92.62 87 PRO A O 1
ATOM 643 N N . ASN A 1 88 ? 22.016 2.826 -3.161 1.00 86.38 88 ASN A N 1
ATOM 644 C CA . ASN A 1 88 ? 22.886 3.416 -2.146 1.00 86.38 88 ASN A CA 1
ATOM 645 C C . ASN A 1 88 ? 22.802 4.949 -2.191 1.00 86.38 88 ASN A C 1
ATOM 647 O O . ASN A 1 88 ? 22.820 5.533 -3.271 1.00 86.38 88 ASN A O 1
ATOM 651 N N . ASN A 1 89 ? 22.782 5.590 -1.020 1.00 81.50 89 ASN A N 1
ATOM 652 C CA . ASN A 1 89 ? 22.755 7.050 -0.850 1.00 81.50 89 ASN A CA 1
ATOM 653 C C . ASN A 1 89 ? 21.527 7.780 -1.430 1.00 81.50 89 ASN A C 1
ATOM 655 O O . ASN A 1 89 ? 21.519 9.009 -1.433 1.00 81.50 89 ASN A O 1
ATOM 659 N N . GLU A 1 90 ? 20.483 7.067 -1.861 1.00 83.31 90 GLU A N 1
ATOM 660 C CA . GLU A 1 90 ? 19.213 7.692 -2.238 1.00 83.31 90 GLU A CA 1
ATOM 661 C C . GLU A 1 90 ? 18.319 7.883 -1.016 1.00 83.31 90 GLU A C 1
ATOM 663 O O . GLU A 1 90 ? 18.068 6.941 -0.257 1.00 83.31 90 GLU A O 1
ATOM 668 N N . SER A 1 91 ? 17.836 9.113 -0.833 1.00 83.25 91 SER A N 1
ATOM 669 C CA . SER A 1 91 ? 16.919 9.450 0.255 1.00 83.25 91 SER A CA 1
ATOM 670 C C . SER A 1 91 ? 15.493 9.007 -0.062 1.00 83.25 91 SER A C 1
ATOM 672 O O . SER A 1 91 ? 14.811 8.503 0.830 1.00 83.25 91 SER A O 1
ATOM 674 N N . GLU A 1 92 ? 15.053 9.141 -1.319 1.00 90.06 92 GLU A N 1
ATOM 675 C CA . GLU A 1 92 ? 13.733 8.687 -1.759 1.00 90.06 92 GLU A CA 1
ATOM 676 C C . GLU A 1 92 ? 13.602 7.168 -1.664 1.00 90.06 92 GLU A C 1
ATOM 678 O O . GLU A 1 92 ? 14.478 6.409 -2.078 1.00 90.06 92 GLU A O 1
ATOM 683 N N . TRP A 1 93 ? 12.466 6.714 -1.144 1.00 94.19 93 TRP A N 1
ATOM 684 C CA . TRP A 1 93 ? 12.181 5.293 -1.027 1.00 94.19 93 TRP A CA 1
ATOM 685 C C . TRP A 1 93 ? 11.896 4.661 -2.391 1.00 94.19 93 TRP A C 1
ATOM 687 O O . TRP A 1 93 ? 11.043 5.126 -3.151 1.00 94.19 93 TRP A O 1
ATOM 697 N N . VAL A 1 94 ? 12.586 3.556 -2.672 1.00 96.56 94 VAL A N 1
ATOM 698 C CA . VAL A 1 94 ? 12.355 2.745 -3.865 1.00 96.56 94 VAL A CA 1
ATOM 699 C C . VAL A 1 94 ? 10.970 2.105 -3.848 1.00 96.56 94 VAL A C 1
ATOM 701 O O . VAL A 1 94 ? 10.458 1.699 -2.804 1.00 96.56 94 VAL A O 1
ATOM 704 N N . SER A 1 95 ? 10.368 1.972 -5.023 1.00 97.81 95 SER A N 1
ATOM 705 C CA . SER A 1 95 ? 9.121 1.239 -5.200 1.00 97.81 95 SER A CA 1
ATOM 706 C C . SER A 1 95 ? 9.275 0.105 -6.202 1.00 97.81 95 SER A C 1
ATOM 708 O O . SER A 1 95 ? 9.998 0.235 -7.192 1.00 97.81 95 SER A O 1
ATOM 710 N N . GLY A 1 96 ? 8.550 -0.992 -5.994 1.00 98.44 96 GLY A N 1
ATOM 711 C CA . GLY A 1 96 ? 8.408 -2.010 -7.028 1.00 98.44 96 GLY A CA 1
ATOM 712 C C . GLY A 1 96 ? 7.747 -1.405 -8.259 1.00 98.44 96 GLY A C 1
ATOM 713 O O . GLY A 1 96 ? 8.358 -1.337 -9.324 1.00 98.44 96 GLY A O 1
ATOM 714 N N . ILE A 1 97 ? 6.535 -0.882 -8.084 1.00 98.62 97 ILE A N 1
ATOM 715 C CA . ILE A 1 97 ? 5.804 -0.140 -9.114 1.00 98.62 97 ILE A CA 1
ATOM 716 C C . ILE A 1 97 ? 5.550 1.285 -8.609 1.00 98.62 97 ILE A C 1
ATOM 718 O O . ILE A 1 97 ? 4.849 1.479 -7.619 1.00 98.62 97 ILE A O 1
ATOM 722 N N . LYS A 1 98 ? 6.118 2.279 -9.300 1.00 97.81 98 LYS A N 1
ATOM 723 C CA . LYS A 1 98 ? 5.928 3.717 -9.075 1.00 97.81 98 LYS A CA 1
ATOM 724 C C . LYS A 1 98 ? 5.143 4.322 -10.236 1.00 97.81 98 LYS A C 1
ATOM 726 O O . LYS A 1 98 ? 5.674 4.484 -11.335 1.00 97.81 98 LYS A O 1
ATOM 731 N N . THR A 1 99 ? 3.881 4.660 -10.001 1.00 96.31 99 THR A N 1
ATOM 732 C CA . THR A 1 99 ? 2.996 5.320 -10.981 1.00 96.31 99 THR A CA 1
ATOM 733 C C . THR A 1 99 ? 2.215 6.468 -10.344 1.00 96.31 99 THR A C 1
ATOM 735 O O . THR A 1 99 ? 1.102 6.790 -10.760 1.00 96.31 99 THR A O 1
ATOM 738 N N . ASN A 1 100 ? 2.763 7.078 -9.297 1.00 95.31 100 ASN A N 1
ATOM 739 C CA . ASN A 1 100 ? 2.095 8.118 -8.520 1.00 95.31 100 ASN A CA 1
ATOM 740 C C . ASN A 1 100 ? 1.850 9.419 -9.308 1.00 95.31 100 ASN A C 1
ATOM 742 O O . ASN A 1 100 ? 0.894 10.145 -9.047 1.00 95.31 100 ASN A O 1
ATOM 746 N N . ARG A 1 101 ? 2.632 9.658 -10.367 1.00 93.81 101 ARG A N 1
ATOM 747 C CA . ARG A 1 101 ? 2.430 10.776 -11.307 1.00 93.81 101 ARG A CA 1
ATOM 748 C C . ARG A 1 101 ? 1.755 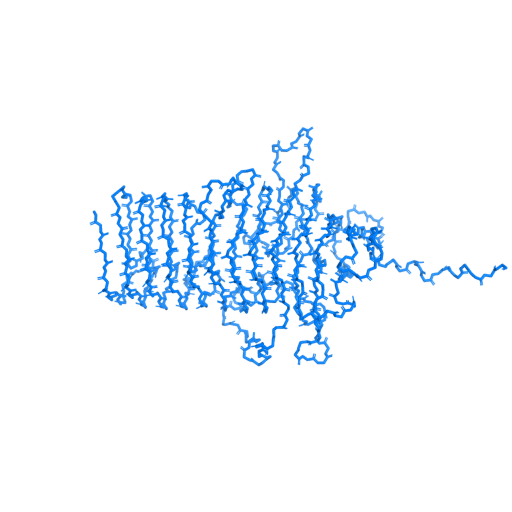10.374 -12.618 1.00 93.81 101 ARG A C 1
ATOM 750 O O . ARG A 1 101 ? 1.556 11.221 -13.485 1.00 93.81 101 ARG A O 1
ATOM 757 N N . ALA A 1 102 ? 1.384 9.107 -12.779 1.00 91.75 102 ALA A N 1
ATOM 758 C CA . ALA A 1 102 ? 0.720 8.641 -13.986 1.00 91.75 102 ALA A CA 1
ATOM 759 C C . ALA A 1 102 ? -0.737 9.117 -14.079 1.00 91.75 102 ALA A C 1
ATOM 761 O O . ALA A 1 102 ? -1.435 9.274 -13.077 1.00 91.75 102 ALA A O 1
ATOM 762 N N . HIS A 1 103 ? -1.222 9.286 -15.306 1.00 89.81 103 HIS A N 1
ATOM 763 C CA . HIS A 1 103 ? -2.603 9.644 -15.612 1.00 89.81 103 HIS A CA 1
ATOM 764 C C . HIS A 1 103 ? -3.275 8.533 -16.425 1.00 89.81 103 HIS A C 1
ATOM 766 O O . HIS A 1 103 ? -2.825 8.196 -17.521 1.00 89.81 103 HIS A O 1
ATOM 772 N N . GLY A 1 104 ? -4.371 7.974 -15.908 1.00 86.12 104 GLY A N 1
ATOM 773 C CA . GLY A 1 104 ? -5.080 6.876 -16.573 1.00 86.12 104 GLY A CA 1
ATOM 774 C C . GLY A 1 104 ? -4.258 5.585 -16.613 1.00 86.12 104 GLY A C 1
ATOM 775 O O . GLY A 1 104 ? -4.143 4.955 -17.663 1.00 86.12 104 GLY A O 1
ATOM 776 N N . ALA A 1 105 ? -3.629 5.225 -15.491 1.00 90.88 105 ALA A N 1
ATOM 777 C CA . ALA A 1 105 ? -2.988 3.924 -15.344 1.00 90.88 105 ALA A CA 1
ATOM 778 C C . ALA A 1 105 ? -4.049 2.847 -15.080 1.00 90.88 105 ALA A C 1
ATOM 780 O O . ALA A 1 105 ? -4.916 3.010 -14.224 1.00 90.88 105 ALA A O 1
ATOM 781 N N . PHE A 1 106 ? -3.966 1.734 -15.800 1.00 94.94 106 PHE A N 1
ATOM 782 C CA . PHE A 1 106 ? -4.744 0.528 -15.551 1.00 94.94 106 PHE A CA 1
ATOM 783 C C . PHE A 1 106 ? -3.827 -0.551 -14.975 1.00 94.94 106 PHE A C 1
ATOM 785 O O . PHE A 1 106 ? -2.847 -0.929 -15.625 1.00 94.94 106 PHE A O 1
ATOM 792 N N . MET A 1 107 ? -4.141 -1.033 -13.770 1.00 95.69 107 MET A N 1
ATOM 793 C CA . MET A 1 107 ? -3.363 -2.054 -13.069 1.00 95.69 107 MET A CA 1
ATOM 794 C C . MET A 1 107 ? -4.201 -3.288 -12.781 1.00 95.69 107 MET A C 1
ATOM 796 O O . MET A 1 107 ? -5.200 -3.228 -12.064 1.00 95.69 107 MET A O 1
ATOM 800 N N . HIS A 1 108 ? -3.758 -4.422 -13.314 1.00 97.88 108 HIS A N 1
ATOM 801 C CA . HIS A 1 108 ? -4.490 -5.671 -13.188 1.00 97.88 108 HIS A CA 1
ATOM 802 C C . HIS A 1 108 ? -3.558 -6.871 -13.060 1.00 97.88 108 HIS A C 1
ATOM 804 O O . HIS A 1 108 ? -2.762 -7.135 -13.959 1.00 97.88 108 HIS A O 1
ATOM 810 N N . GLY A 1 109 ? -3.674 -7.639 -11.980 1.00 98.44 109 GLY A N 1
ATOM 811 C CA . GLY A 1 109 ? -2.910 -8.882 -11.832 1.00 98.44 109 GLY A CA 1
ATOM 812 C C . GLY A 1 109 ? -1.407 -8.702 -11.591 1.00 98.44 109 GLY A C 1
ATOM 813 O O . GLY A 1 109 ? -0.663 -9.655 -11.795 1.00 98.44 109 GLY A O 1
ATOM 814 N N . ASN A 1 110 ? -0.923 -7.506 -11.234 1.00 98.81 110 ASN A N 1
ATOM 815 C CA . ASN A 1 110 ? 0.509 -7.301 -10.978 1.00 98.81 110 ASN A CA 1
ATOM 816 C C . ASN A 1 110 ? 0.880 -7.765 -9.567 1.00 98.81 110 ASN A C 1
ATOM 818 O O . ASN A 1 110 ? 0.123 -7.532 -8.630 1.00 98.81 110 ASN A O 1
ATOM 822 N N . ALA A 1 111 ? 2.066 -8.338 -9.397 1.00 98.88 111 ALA A N 1
ATOM 823 C CA . ALA A 1 111 ? 2.577 -8.773 -8.105 1.00 98.88 111 ALA A CA 1
ATOM 824 C C . ALA A 1 111 ? 3.948 -8.152 -7.818 1.00 98.88 111 ALA A C 1
ATOM 826 O O . ALA A 1 111 ? 4.844 -8.193 -8.661 1.00 98.88 111 ALA A O 1
ATOM 827 N N . VAL A 1 112 ? 4.118 -7.605 -6.616 1.00 98.88 112 VAL A N 1
ATOM 828 C CA . VAL A 1 112 ? 5.407 -7.156 -6.084 1.00 98.88 112 VAL A CA 1
ATOM 829 C C . VAL A 1 112 ? 5.723 -7.974 -4.836 1.00 98.88 112 VAL A C 1
ATOM 831 O O . VAL A 1 112 ? 5.064 -7.836 -3.806 1.00 98.88 112 VAL A O 1
ATOM 834 N N . ALA A 1 113 ? 6.743 -8.820 -4.949 1.00 97.81 113 ALA A N 1
ATOM 835 C CA . ALA A 1 113 ? 7.206 -9.741 -3.921 1.00 97.81 113 ALA A CA 1
ATOM 836 C C . ALA A 1 113 ? 8.603 -9.324 -3.437 1.00 97.81 113 ALA A C 1
ATOM 838 O O . ALA A 1 113 ? 9.627 -9.664 -4.035 1.00 97.81 113 ALA A O 1
ATOM 839 N N . GLY A 1 114 ? 8.656 -8.566 -2.344 1.00 95.50 114 GLY A N 1
ATOM 840 C CA . GLY A 1 114 ? 9.918 -8.136 -1.744 1.00 95.50 114 GLY A CA 1
ATOM 841 C C . GLY A 1 114 ? 10.541 -6.917 -2.412 1.00 95.50 114 GLY A C 1
ATOM 842 O O . GLY A 1 114 ? 11.620 -6.997 -2.996 1.00 95.50 114 GLY A O 1
ATOM 843 N N . SER A 1 115 ? 9.885 -5.764 -2.302 1.00 97.31 115 SER A N 1
ATOM 844 C CA . SER A 1 115 ? 10.554 -4.477 -2.495 1.00 97.31 115 SER A CA 1
ATOM 845 C C . SER A 1 115 ? 11.182 -4.025 -1.180 1.00 97.31 115 SER A C 1
ATOM 847 O O . SER A 1 115 ? 10.550 -4.090 -0.128 1.00 97.31 115 SER A O 1
ATOM 849 N N . GLU A 1 116 ? 12.420 -3.536 -1.216 1.00 96.88 116 GLU A N 1
ATOM 850 C CA . GLU A 1 116 ? 13.163 -3.159 -0.013 1.00 96.88 116 GLU A CA 1
ATOM 851 C C . GLU A 1 116 ? 12.460 -2.060 0.791 1.00 96.88 116 GLU A C 1
ATOM 853 O O . GLU A 1 116 ? 12.612 -2.013 2.013 1.00 96.88 116 GLU A O 1
ATOM 858 N N . ARG A 1 117 ? 11.693 -1.188 0.119 1.00 96.31 117 ARG A N 1
ATOM 859 C CA . ARG A 1 117 ? 10.846 -0.168 0.748 1.00 96.31 117 ARG A CA 1
ATOM 860 C C . ARG A 1 117 ? 9.379 -0.401 0.390 1.00 96.31 117 ARG A C 1
ATOM 862 O O . ARG A 1 117 ? 8.681 -1.080 1.139 1.00 96.31 117 ARG A O 1
ATOM 869 N N . ILE A 1 118 ? 8.912 0.146 -0.731 1.00 98.25 118 ILE A N 1
ATOM 870 C CA . ILE A 1 118 ? 7.487 0.202 -1.078 1.00 98.25 118 ILE A CA 1
ATOM 871 C C . ILE A 1 118 ? 7.162 -0.824 -2.169 1.00 98.25 118 ILE A C 1
ATOM 873 O O . ILE A 1 118 ? 7.869 -0.907 -3.172 1.00 98.25 118 ILE A O 1
ATOM 877 N N . GLY A 1 119 ? 6.080 -1.587 -2.029 1.00 98.62 119 GLY A N 1
ATOM 878 C CA . GLY A 1 119 ? 5.575 -2.437 -3.107 1.00 98.62 119 GLY A CA 1
ATOM 879 C C . GLY A 1 119 ? 5.017 -1.596 -4.261 1.00 98.62 119 GLY A C 1
ATOM 880 O O . GLY A 1 119 ? 5.580 -1.573 -5.359 1.00 98.62 119 GLY A O 1
ATOM 881 N N . PHE A 1 120 ? 3.950 -0.849 -3.976 1.00 98.75 120 PHE A N 1
ATOM 882 C CA . PHE A 1 120 ? 3.252 0.037 -4.909 1.00 98.75 120 PHE A CA 1
ATOM 883 C C . PHE A 1 120 ? 3.219 1.475 -4.383 1.00 98.75 120 PHE A C 1
ATOM 885 O O . PHE A 1 120 ? 2.633 1.734 -3.334 1.00 98.75 120 PHE A O 1
ATOM 892 N N . HIS A 1 121 ? 3.792 2.414 -5.136 1.00 98.19 121 HIS A N 1
ATOM 893 C CA . HIS A 1 121 ? 3.628 3.857 -4.935 1.00 98.19 121 HIS A CA 1
ATOM 894 C C . HIS A 1 121 ? 2.828 4.423 -6.105 1.00 98.19 121 HIS A C 1
ATOM 896 O O . HIS A 1 121 ? 3.338 4.576 -7.217 1.00 98.19 121 HIS A O 1
ATOM 902 N N . VAL A 1 122 ? 1.535 4.648 -5.896 1.00 96.06 122 VAL A N 1
ATOM 903 C CA . VAL A 1 122 ? 0.574 4.828 -6.994 1.00 96.06 122 VAL A CA 1
ATOM 904 C C . VAL A 1 122 ? -0.338 6.018 -6.737 1.00 96.06 122 VAL A C 1
ATOM 906 O O . VAL A 1 122 ? -0.486 6.476 -5.614 1.00 96.06 122 VAL A O 1
ATOM 909 N N . LYS A 1 123 ? -0.959 6.529 -7.804 1.00 94.88 123 LYS A N 1
ATOM 910 C CA . LYS A 1 123 ? -1.851 7.691 -7.719 1.00 94.88 123 LYS A CA 1
ATOM 911 C C . LYS A 1 123 ? -3.250 7.332 -7.226 1.00 94.88 123 LYS A C 1
ATOM 913 O O . LYS A 1 123 ? -3.945 8.181 -6.688 1.00 94.88 123 LYS A O 1
ATOM 918 N N . GLY A 1 124 ? -3.662 6.081 -7.420 1.00 93.44 124 GLY A N 1
ATOM 919 C CA . GLY A 1 124 ? -5.036 5.631 -7.201 1.00 93.44 124 GLY A CA 1
ATOM 920 C C . GLY A 1 124 ? -5.927 5.890 -8.411 1.00 93.44 124 GLY A C 1
ATOM 921 O O . GLY A 1 124 ? -5.451 6.220 -9.501 1.00 93.44 124 GLY A O 1
ATOM 922 N N . GLN A 1 125 ? -7.224 5.731 -8.192 1.00 93.94 125 GLN A N 1
ATOM 923 C CA . GLN A 1 125 ? -8.296 5.910 -9.164 1.00 93.94 125 GLN A CA 1
ATOM 924 C C . GLN A 1 125 ? -9.144 7.129 -8.801 1.00 93.94 125 GLN A C 1
ATOM 926 O O . GLN A 1 125 ? -9.204 7.527 -7.635 1.00 93.94 125 GLN A O 1
ATOM 931 N N . ARG A 1 126 ? -9.828 7.728 -9.773 1.00 92.94 126 ARG A N 1
ATOM 932 C CA . ARG A 1 126 ? -10.922 8.651 -9.449 1.00 92.94 126 ARG A CA 1
ATOM 933 C C . ARG A 1 126 ? -12.085 7.860 -8.861 1.00 92.94 126 ARG A C 1
ATOM 935 O O . ARG A 1 126 ? -12.273 6.677 -9.144 1.00 92.94 126 ARG A O 1
ATOM 942 N N . CYS A 1 127 ? -12.887 8.535 -8.050 1.00 92.56 127 CYS A N 1
ATOM 943 C CA . CYS A 1 127 ? -14.111 7.956 -7.498 1.00 92.56 127 CYS A CA 1
ATOM 944 C C . CYS A 1 127 ? -15.276 7.927 -8.510 1.00 92.56 127 CYS A C 1
ATOM 946 O O . CYS A 1 127 ? -16.344 7.419 -8.184 1.00 92.56 127 CYS A O 1
ATOM 948 N N . ASP A 1 128 ? -15.073 8.451 -9.724 1.00 83.25 128 ASP A N 1
ATOM 949 C CA . ASP A 1 128 ? -16.069 8.465 -10.797 1.00 83.25 128 ASP A CA 1
ATOM 950 C C . ASP A 1 128 ? -16.325 7.042 -11.346 1.00 83.25 128 ASP A C 1
ATOM 952 O O . ASP A 1 128 ? -15.387 6.246 -11.468 1.00 83.25 128 ASP A O 1
ATOM 956 N N . PRO A 1 129 ? -17.572 6.702 -11.726 1.00 69.44 129 PRO A N 1
ATOM 957 C CA . PRO A 1 129 ? -17.953 5.341 -12.121 1.00 69.44 129 PRO A CA 1
ATOM 958 C C . PRO A 1 129 ? -17.361 4.874 -13.464 1.00 69.44 129 PRO A C 1
ATOM 960 O O . PRO A 1 129 ? -17.429 3.690 -13.778 1.00 69.44 129 PRO A O 1
ATOM 963 N N . GLU A 1 130 ? -16.783 5.773 -14.264 1.00 72.12 130 GLU A N 1
ATOM 964 C CA . GLU A 1 130 ? -16.294 5.466 -15.617 1.00 72.12 130 GLU A CA 1
ATOM 965 C C . GLU A 1 130 ? -14.861 4.899 -15.656 1.00 72.12 130 GLU A C 1
ATOM 967 O O . GLU A 1 130 ? -14.381 4.490 -16.717 1.00 72.12 130 GLU A O 1
ATOM 972 N N . GLU A 1 131 ? -14.144 4.853 -14.527 1.00 78.44 131 GLU A N 1
ATOM 973 C CA . GLU A 1 131 ? -12.782 4.317 -14.513 1.00 78.44 131 GLU A CA 1
ATOM 974 C C . GLU A 1 131 ? -12.737 2.783 -14.547 1.00 78.44 131 GLU A C 1
ATOM 976 O O . GLU A 1 131 ? -13.425 2.091 -13.795 1.00 78.44 131 GLU A O 1
ATOM 981 N N . LYS A 1 132 ? -11.836 2.232 -15.377 1.00 85.00 132 LYS A N 1
ATOM 982 C CA . LYS A 1 132 ? -11.547 0.790 -15.399 1.00 85.00 132 LYS A CA 1
ATOM 983 C C . LYS A 1 132 ? -11.083 0.328 -14.019 1.00 85.00 132 LYS A C 1
ATOM 985 O O . LYS A 1 132 ? -10.071 0.811 -13.520 1.00 85.00 132 LYS A O 1
ATOM 990 N N . VAL A 1 133 ? -11.787 -0.636 -13.440 1.00 89.75 133 VAL A N 1
ATOM 991 C CA . VAL A 1 133 ? -11.519 -1.155 -12.093 1.00 89.75 133 VAL A CA 1
ATOM 992 C C . VAL A 1 133 ? -10.158 -1.846 -12.036 1.00 89.75 133 VAL A C 1
ATOM 994 O O . VAL A 1 133 ? -9.860 -2.710 -12.862 1.00 89.75 133 VAL A O 1
ATOM 997 N N . TRP A 1 134 ? -9.323 -1.456 -11.074 1.00 95.38 134 TRP A N 1
ATOM 998 C CA . TRP A 1 134 ? -8.115 -2.207 -10.746 1.00 95.38 134 TRP A CA 1
ATOM 999 C C . TRP A 1 134 ? -8.487 -3.460 -9.966 1.00 95.38 134 TRP A C 1
ATOM 1001 O O . TRP A 1 134 ? -9.402 -3.428 -9.152 1.00 95.38 134 TRP A O 1
ATOM 1011 N N . ALA A 1 135 ? -7.786 -4.564 -10.212 1.00 97.25 135 ALA A N 1
ATOM 1012 C CA . ALA A 1 135 ? -8.072 -5.825 -9.539 1.00 97.25 135 ALA A CA 1
ATOM 1013 C C . ALA A 1 135 ? -6.854 -6.747 -9.505 1.00 97.25 135 ALA A C 1
ATOM 1015 O O . ALA A 1 135 ? -5.977 -6.700 -10.376 1.00 97.25 135 ALA A O 1
ATOM 1016 N N . ARG A 1 136 ? -6.850 -7.663 -8.531 1.00 97.94 136 ARG A N 1
ATOM 1017 C CA . ARG A 1 136 ? -5.868 -8.755 -8.414 1.00 97.94 136 ARG A CA 1
ATOM 1018 C C . ARG A 1 136 ? -4.413 -8.279 -8.320 1.00 97.94 136 ARG A C 1
ATOM 1020 O O . ARG A 1 136 ? -3.514 -9.011 -8.724 1.00 97.94 136 ARG A O 1
ATOM 1027 N N . ASN A 1 137 ? -4.169 -7.065 -7.831 1.00 98.75 137 ASN A N 1
ATOM 1028 C CA . ASN A 1 137 ? -2.809 -6.589 -7.599 1.00 98.75 137 ASN A CA 1
ATOM 1029 C C . ASN A 1 137 ? -2.337 -7.045 -6.212 1.00 98.75 137 ASN A C 1
ATOM 1031 O O . ASN A 1 137 ? -3.100 -6.982 -5.251 1.00 98.75 137 ASN A O 1
ATOM 1035 N N . VAL A 1 138 ? -1.096 -7.514 -6.103 1.00 98.88 138 VAL A N 1
ATOM 1036 C CA . VAL A 1 138 ? -0.577 -8.160 -4.892 1.00 98.88 138 VAL A CA 1
ATOM 1037 C C . VAL A 1 138 ? 0.718 -7.502 -4.434 1.00 98.88 138 VAL A C 1
ATOM 1039 O O . VAL A 1 138 ? 1.674 -7.436 -5.204 1.00 98.88 138 VAL A O 1
ATOM 1042 N N . ALA A 1 139 ? 0.780 -7.065 -3.178 1.00 98.75 139 ALA A N 1
ATOM 1043 C CA . ALA A 1 139 ? 1.976 -6.490 -2.564 1.00 98.75 139 ALA A CA 1
ATOM 1044 C C . ALA A 1 139 ? 2.361 -7.267 -1.301 1.00 98.75 139 ALA A C 1
ATOM 1046 O O . ALA A 1 139 ? 1.584 -7.319 -0.349 1.00 98.75 139 ALA A O 1
ATOM 1047 N N . HIS A 1 140 ? 3.555 -7.856 -1.258 1.00 98.12 140 HIS A N 1
ATOM 1048 C CA . HIS A 1 140 ? 3.995 -8.552 -0.052 1.00 98.12 140 HIS A CA 1
ATOM 1049 C C . HIS A 1 140 ? 5.499 -8.517 0.182 1.00 98.12 140 HIS A C 1
ATOM 1051 O O . HIS A 1 140 ? 6.289 -8.149 -0.697 1.00 98.12 140 HIS A O 1
ATOM 1057 N N . SER A 1 141 ? 5.892 -8.911 1.397 1.00 96.12 141 SER A N 1
ATOM 1058 C CA . SER A 1 141 ? 7.290 -9.023 1.834 1.00 96.12 141 SER A CA 1
ATOM 1059 C C . SER A 1 141 ? 8.095 -7.728 1.676 1.00 96.12 141 SER A C 1
ATOM 1061 O O . SER A 1 141 ? 9.318 -7.766 1.566 1.00 96.12 141 SER A O 1
ATOM 1063 N N . SER A 1 142 ? 7.412 -6.582 1.644 1.00 96.94 142 SER A N 1
ATOM 1064 C CA . SER A 1 142 ? 8.021 -5.252 1.559 1.00 96.94 142 SER A CA 1
ATOM 1065 C C . SER A 1 142 ? 7.986 -4.574 2.930 1.00 96.94 142 SER A C 1
ATOM 1067 O O . SER A 1 142 ? 7.364 -5.088 3.863 1.00 96.94 142 SER A O 1
ATOM 1069 N N . LEU A 1 143 ? 8.629 -3.415 3.097 1.00 96.88 143 LEU A N 1
ATOM 1070 C CA . LEU A 1 143 ? 8.398 -2.625 4.315 1.00 96.88 143 LEU A CA 1
ATOM 1071 C C . LEU A 1 143 ? 6.968 -2.095 4.320 1.00 96.88 143 LEU A C 1
ATOM 1073 O O . LEU A 1 143 ? 6.222 -2.302 5.275 1.00 96.88 143 LEU A O 1
ATOM 1077 N N . HIS A 1 144 ? 6.589 -1.437 3.229 1.00 98.00 144 HIS A N 1
ATOM 1078 C CA . HIS A 1 144 ? 5.238 -0.955 2.990 1.00 98.00 144 HIS A CA 1
ATOM 1079 C C . HIS A 1 144 ? 4.695 -1.663 1.750 1.00 98.00 144 HIS A C 1
ATOM 1081 O O . HIS A 1 144 ? 5.351 -1.661 0.707 1.00 98.00 144 HIS A O 1
ATOM 1087 N N . GLY A 1 145 ? 3.503 -2.244 1.835 1.00 98.56 145 GLY A N 1
ATOM 1088 C CA . GLY A 1 145 ? 2.864 -2.872 0.683 1.00 98.56 145 GLY A CA 1
ATOM 1089 C C . GLY A 1 145 ? 2.439 -1.829 -0.347 1.00 98.56 145 GLY A C 1
ATOM 1090 O O . GLY A 1 145 ? 2.960 -1.792 -1.461 1.00 98.56 145 GLY A O 1
ATOM 1091 N N . ILE A 1 146 ? 1.521 -0.946 0.043 1.00 98.62 146 ILE A N 1
ATOM 1092 C CA . ILE A 1 146 ? 0.950 0.094 -0.822 1.00 98.62 146 ILE A CA 1
ATOM 1093 C C . ILE A 1 146 ? 1.077 1.445 -0.122 1.00 98.62 146 ILE A C 1
ATOM 1095 O O . ILE A 1 146 ? 0.798 1.550 1.073 1.00 98.62 146 ILE A O 1
ATOM 1099 N N . HIS A 1 147 ? 1.493 2.475 -0.853 1.00 97.44 147 HIS A N 1
ATOM 1100 C CA . HIS A 1 147 ? 1.787 3.784 -0.284 1.00 97.44 147 HIS A CA 1
ATOM 1101 C C . HIS A 1 147 ? 1.283 4.929 -1.172 1.00 97.44 147 HIS A C 1
ATOM 1103 O O . HIS A 1 147 ? 1.515 4.931 -2.382 1.00 97.44 147 HIS A O 1
ATOM 1109 N N . TYR A 1 148 ? 0.641 5.907 -0.533 1.00 97.12 148 TYR A N 1
ATOM 1110 C CA . TYR A 1 148 ? 0.245 7.200 -1.085 1.00 97.12 148 TYR A CA 1
ATOM 1111 C C . TYR A 1 148 ? 0.795 8.342 -0.215 1.00 97.12 148 TYR A C 1
ATOM 1113 O O . TYR A 1 148 ? 0.545 8.390 0.992 1.00 97.12 148 TYR A O 1
ATOM 1121 N N . TYR A 1 149 ? 1.538 9.250 -0.835 1.00 92.88 149 TYR A N 1
ATOM 1122 C CA . TYR A 1 149 ? 2.110 10.467 -0.265 1.00 92.88 149 TYR A CA 1
ATOM 1123 C C . TYR A 1 149 ? 1.106 11.627 -0.366 1.00 92.88 149 TYR A C 1
ATOM 1125 O O . TYR A 1 149 ? 0.134 11.565 -1.113 1.00 92.88 149 TYR A O 1
ATOM 1133 N N . TRP A 1 150 ? 1.371 12.718 0.361 1.00 87.94 150 TRP A N 1
ATOM 1134 C CA . TRP A 1 150 ? 0.495 13.902 0.436 1.00 87.94 150 TRP A CA 1
ATOM 1135 C C . TRP A 1 150 ? 0.238 14.593 -0.908 1.00 87.94 150 TRP A C 1
ATOM 1137 O O . TRP A 1 150 ? -0.773 15.272 -1.046 1.00 87.94 150 TRP A O 1
ATOM 1147 N N . ASP A 1 151 ? 1.152 14.462 -1.871 1.00 88.25 151 ASP A N 1
ATOM 1148 C CA . ASP A 1 151 ? 1.039 15.013 -3.223 1.00 88.25 151 ASP A CA 1
ATOM 1149 C C . ASP A 1 151 ? 0.544 13.989 -4.261 1.00 88.25 151 ASP A C 1
ATOM 1151 O O . ASP A 1 151 ? 0.467 14.305 -5.452 1.00 88.25 151 ASP A O 1
ATOM 1155 N N . ASP A 1 152 ? 0.176 12.784 -3.816 1.00 94.12 152 ASP A N 1
ATOM 1156 C CA . ASP A 1 152 ? -0.478 11.777 -4.648 1.00 94.12 152 ASP A CA 1
ATOM 1157 C C . ASP A 1 152 ? -2.004 11.987 -4.685 1.00 94.12 152 ASP A C 1
ATOM 1159 O O . ASP A 1 152 ? -2.557 12.953 -4.155 1.00 94.12 152 ASP A O 1
ATOM 1163 N N . GLY A 1 153 ? -2.719 11.061 -5.327 1.00 94.19 153 GLY A N 1
ATOM 1164 C CA . GLY A 1 153 ? -4.174 11.100 -5.381 1.00 94.19 153 GLY A CA 1
ATOM 1165 C C . GLY A 1 153 ? -4.739 12.108 -6.378 1.00 94.19 153 GLY A C 1
ATOM 1166 O O . GLY A 1 153 ? -4.086 12.582 -7.318 1.00 94.19 153 GLY A O 1
ATOM 1167 N N . PHE A 1 154 ? -6.017 12.405 -6.174 1.00 93.31 154 PHE A N 1
ATOM 1168 C CA . PHE A 1 154 ? -6.793 13.390 -6.910 1.00 93.31 154 PHE A CA 1
ATOM 1169 C C . PHE A 1 154 ? -7.314 14.471 -5.968 1.00 93.31 154 PHE A C 1
ATOM 1171 O O . PHE A 1 154 ? -7.464 14.268 -4.770 1.00 93.31 154 PHE A O 1
ATOM 1178 N N . LYS A 1 155 ? -7.644 15.634 -6.534 1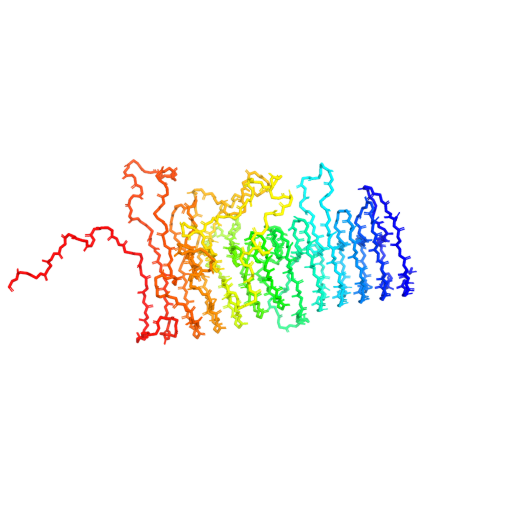.00 89.44 155 LYS A N 1
ATOM 1179 C CA . LYS A 1 155 ? -8.022 16.824 -5.763 1.00 89.44 155 LYS A CA 1
ATOM 1180 C C . LYS A 1 155 ? -9.265 16.636 -4.881 1.00 89.44 155 LYS A C 1
ATOM 1182 O O . LYS A 1 155 ? -9.322 17.203 -3.799 1.00 89.44 155 LYS A O 1
ATOM 1187 N N . HIS A 1 156 ? -10.268 15.900 -5.360 1.00 90.06 156 HIS A N 1
ATOM 1188 C CA . HIS A 1 156 ? -11.577 15.816 -4.700 1.00 90.06 156 HIS A CA 1
ATOM 1189 C C . HIS A 1 156 ? -11.812 14.480 -4.010 1.00 90.06 156 HIS A C 1
ATOM 1191 O O . HIS A 1 156 ? -12.183 14.457 -2.842 1.00 90.06 156 HIS A O 1
ATOM 1197 N N . CYS A 1 157 ? -11.573 13.379 -4.718 1.00 94.38 157 CYS A N 1
ATOM 1198 C CA . CYS A 1 157 ? -11.747 12.044 -4.174 1.00 94.38 157 CYS A CA 1
ATOM 1199 C C . CYS A 1 157 ? -10.769 11.076 -4.834 1.00 94.38 157 CYS A C 1
ATOM 1201 O O . CYS A 1 157 ? -10.635 11.075 -6.062 1.00 94.38 157 CYS A O 1
ATOM 1203 N N . THR A 1 158 ? -10.110 10.258 -4.017 1.00 96.50 158 THR A N 1
ATOM 1204 C CA . THR A 1 158 ? -9.210 9.193 -4.467 1.00 96.50 158 THR A CA 1
ATOM 1205 C C . THR A 1 158 ? -9.774 7.841 -4.059 1.00 96.50 158 THR A C 1
ATOM 1207 O O . THR A 1 158 ? -9.990 7.578 -2.876 1.00 96.50 158 THR A O 1
ATOM 1210 N N . LYS A 1 159 ? -9.981 6.965 -5.040 1.00 96.81 159 LYS A N 1
ATOM 1211 C CA . LYS A 1 159 ? -10.339 5.567 -4.833 1.00 96.81 159 LYS A CA 1
ATOM 1212 C C . LYS A 1 159 ? -9.085 4.691 -4.842 1.00 96.81 159 LYS A C 1
ATOM 1214 O O . LYS A 1 159 ? -8.237 4.811 -5.727 1.00 96.81 159 LYS A O 1
ATOM 1219 N N . ILE A 1 160 ? -8.984 3.791 -3.874 1.00 97.50 160 ILE A N 1
ATOM 1220 C CA . ILE A 1 160 ? -7.929 2.791 -3.735 1.00 97.50 160 ILE A CA 1
ATOM 1221 C C . ILE A 1 160 ? -8.607 1.423 -3.745 1.00 97.50 160 ILE A C 1
ATOM 1223 O O . ILE A 1 160 ? -9.345 1.109 -2.815 1.00 97.50 160 ILE A O 1
ATOM 1227 N N . ALA A 1 161 ? -8.389 0.629 -4.794 1.00 96.31 161 ALA A N 1
ATOM 1228 C CA . ALA A 1 161 ? -9.125 -0.619 -4.961 1.00 96.31 161 ALA A CA 1
ATOM 1229 C C . ALA A 1 161 ? -8.334 -1.749 -5.621 1.00 96.31 161 ALA A C 1
ATOM 1231 O O . ALA A 1 161 ? -7.366 -1.500 -6.350 1.00 96.31 161 ALA A O 1
ATOM 1232 N N . GLY A 1 162 ? -8.773 -2.986 -5.371 1.00 97.31 162 GLY A N 1
ATOM 1233 C CA . GLY A 1 162 ? -8.323 -4.180 -6.086 1.00 97.31 162 GLY A CA 1
ATOM 1234 C C . GLY A 1 162 ? -6.946 -4.687 -5.673 1.00 97.31 162 GLY A C 1
ATOM 1235 O O . GLY A 1 162 ? -6.171 -5.145 -6.528 1.00 97.31 162 GLY A O 1
ATOM 1236 N N . PHE A 1 163 ? -6.627 -4.569 -4.383 1.00 98.69 163 PHE A N 1
ATOM 1237 C CA . PHE A 1 163 ? -5.326 -4.928 -3.831 1.00 98.69 163 PHE A CA 1
ATOM 1238 C C . PHE A 1 163 ? -5.419 -5.970 -2.716 1.00 98.69 163 PHE A C 1
ATOM 1240 O O . PHE A 1 163 ? -6.161 -5.811 -1.751 1.00 98.69 163 PHE A O 1
ATOM 1247 N N . LEU A 1 164 ? -4.544 -6.968 -2.794 1.00 98.81 164 LEU A N 1
ATOM 1248 C CA . LEU A 1 164 ? -4.171 -7.831 -1.680 1.00 98.81 164 LEU A CA 1
ATOM 1249 C C . LEU A 1 164 ? -2.779 -7.415 -1.189 1.00 98.81 164 LEU A C 1
ATOM 1251 O O . LEU A 1 164 ? -1.805 -7.481 -1.938 1.00 98.81 164 LEU A O 1
ATOM 1255 N N . SER A 1 165 ? -2.671 -7.000 0.069 1.00 98.81 165 SER A N 1
ATOM 1256 C CA . SER A 1 165 ? -1.405 -6.599 0.680 1.00 98.81 165 SER A CA 1
ATOM 1257 C C . SER A 1 165 ? -1.132 -7.414 1.935 1.00 98.81 165 SER A C 1
ATOM 1259 O O . SER A 1 165 ? -1.915 -7.357 2.889 1.00 98.81 165 SER A O 1
ATOM 1261 N N . TYR A 1 166 ? -0.041 -8.181 1.951 1.00 98.44 166 TYR A N 1
ATOM 1262 C CA . TYR A 1 166 ? 0.220 -9.096 3.058 1.00 98.44 166 TYR A CA 1
ATOM 1263 C C . TYR A 1 166 ? 1.675 -9.270 3.449 1.00 98.44 166 TYR A C 1
ATOM 1265 O O . TYR A 1 166 ? 2.576 -9.023 2.654 1.00 98.44 166 TYR A O 1
ATOM 1273 N N . LYS A 1 167 ? 1.907 -9.724 4.689 1.00 96.88 167 LYS A N 1
ATOM 1274 C CA . LYS A 1 167 ? 3.252 -10.008 5.228 1.00 96.88 167 LYS A CA 1
ATOM 1275 C C . LYS A 1 167 ? 4.246 -8.868 4.960 1.00 96.88 167 LYS A C 1
ATOM 1277 O O . LYS A 1 167 ? 5.425 -9.104 4.691 1.00 96.88 167 LYS A O 1
ATOM 1282 N N . ASN A 1 168 ? 3.765 -7.624 4.973 1.00 97.38 168 ASN A N 1
ATOM 1283 C CA . ASN A 1 168 ? 4.630 -6.457 4.921 1.00 97.38 168 ASN A CA 1
ATOM 1284 C C . ASN A 1 168 ? 5.094 -6.131 6.333 1.00 97.38 168 ASN A C 1
ATOM 1286 O O . ASN A 1 168 ? 4.341 -6.236 7.306 1.00 97.38 168 ASN A O 1
ATOM 1290 N N . TYR A 1 169 ? 6.358 -5.749 6.435 1.00 96.06 169 TYR A N 1
ATOM 1291 C CA . TYR A 1 169 ? 7.034 -5.655 7.717 1.00 96.06 169 TYR A CA 1
ATOM 1292 C C . TYR A 1 169 ? 6.545 -4.477 8.572 1.00 96.06 169 TYR A C 1
ATOM 1294 O O . TYR A 1 169 ? 6.558 -4.584 9.794 1.00 96.06 169 TYR A O 1
ATOM 1302 N N . ASP A 1 170 ? 6.092 -3.376 7.959 1.00 96.12 170 ASP A N 1
ATOM 1303 C CA . ASP A 1 170 ? 5.479 -2.249 8.673 1.00 96.12 170 ASP A CA 1
ATOM 1304 C C . ASP A 1 170 ? 3.991 -2.122 8.353 1.00 96.12 170 ASP A C 1
ATOM 1306 O O . ASP A 1 170 ? 3.158 -2.317 9.232 1.00 96.12 170 ASP A O 1
ATOM 1310 N N . TYR A 1 171 ? 3.650 -1.796 7.104 1.00 98.00 171 TYR A N 1
ATOM 1311 C CA . TYR A 1 171 ? 2.282 -1.435 6.742 1.00 98.00 171 TYR A CA 1
ATOM 1312 C C . TYR A 1 171 ? 1.784 -2.198 5.519 1.00 98.00 171 TYR A C 1
ATOM 1314 O O . TYR A 1 171 ? 2.483 -2.280 4.507 1.00 98.00 171 TYR A O 1
ATOM 1322 N N . GLY A 1 172 ? 0.545 -2.684 5.576 1.00 98.62 172 GLY A N 1
ATOM 1323 C CA . GLY A 1 172 ? -0.153 -3.213 4.404 1.00 98.62 172 GLY A CA 1
ATOM 1324 C C . GLY A 1 172 ? -0.505 -2.099 3.420 1.00 98.62 172 GLY A C 1
ATOM 1325 O O . GLY A 1 172 ? -0.185 -2.186 2.230 1.00 98.62 172 GLY A O 1
ATOM 1326 N N . LEU A 1 173 ? -1.116 -1.031 3.928 1.00 98.75 173 LEU A N 1
ATOM 1327 C CA . LEU A 1 173 ? -1.509 0.143 3.162 1.00 98.75 173 LEU A CA 1
ATOM 1328 C C . LEU A 1 173 ? -1.320 1.410 4.001 1.00 98.75 173 LEU A C 1
ATOM 1330 O O . LEU A 1 173 ? -1.804 1.504 5.129 1.00 98.75 173 LEU A O 1
ATOM 1334 N N . VAL A 1 174 ? -0.633 2.397 3.431 1.00 97.31 174 VAL A N 1
ATOM 1335 C CA . VAL A 1 174 ? -0.469 3.736 4.008 1.00 97.31 174 VAL A CA 1
ATOM 1336 C C . VAL A 1 174 ? -0.986 4.761 3.021 1.00 97.31 174 VAL A C 1
ATOM 1338 O O . VAL A 1 174 ? -0.611 4.733 1.846 1.00 97.31 174 VAL A O 1
ATOM 1341 N N . PHE A 1 175 ? -1.792 5.704 3.496 1.00 97.06 175 PHE A N 1
ATOM 1342 C CA . PHE A 1 175 ? -2.083 6.895 2.715 1.00 97.06 175 PHE A CA 1
ATOM 1343 C C . PHE A 1 175 ? -2.050 8.158 3.565 1.00 97.06 175 PHE A C 1
ATOM 1345 O O . PHE A 1 175 ? -2.591 8.206 4.668 1.00 97.06 175 PHE A O 1
ATOM 1352 N N . HIS A 1 176 ? -1.435 9.188 2.996 1.00 93.69 176 HIS A N 1
ATOM 1353 C CA . HIS A 1 176 ? -1.531 10.572 3.425 1.00 93.69 176 HIS A CA 1
ATOM 1354 C C . HIS A 1 176 ? -2.139 11.336 2.260 1.00 93.69 176 HIS A C 1
ATOM 1356 O O . HIS A 1 176 ? -1.433 11.608 1.305 1.00 93.69 176 HIS A O 1
ATOM 1362 N N . LEU A 1 177 ? -3.433 11.643 2.288 1.00 94.75 177 LEU A N 1
ATOM 1363 C CA . LEU A 1 177 ? -4.109 12.290 1.157 1.00 94.75 177 LEU A CA 1
ATOM 1364 C C . LEU A 1 177 ? -4.802 13.580 1.585 1.00 94.75 177 LEU A C 1
ATOM 1366 O O . LEU A 1 177 ? -5.197 13.740 2.734 1.00 94.75 177 LEU A O 1
ATOM 1370 N N . GLU A 1 178 ? -4.972 14.512 0.653 1.00 92.12 178 GLU A N 1
ATOM 1371 C CA . GLU A 1 178 ? -5.599 15.818 0.911 1.00 92.12 178 GLU A CA 1
ATOM 1372 C C . GLU A 1 178 ? -7.069 15.880 0.439 1.00 92.12 178 GLU A C 1
ATOM 1374 O O . GLU A 1 178 ? -7.637 16.958 0.270 1.00 92.12 178 GLU A O 1
ATOM 1379 N N . CYS A 1 179 ? -7.718 14.729 0.248 1.00 92.69 179 CYS A N 1
ATOM 1380 C CA . CYS A 1 179 ? -9.057 14.595 -0.337 1.00 92.69 179 CYS A CA 1
ATOM 1381 C C . CYS A 1 179 ? -9.920 13.554 0.399 1.00 92.69 179 CYS A C 1
ATOM 1383 O O . CYS A 1 179 ? -9.457 12.930 1.356 1.00 92.69 179 CYS A O 1
ATOM 1385 N N . ASP A 1 180 ? -11.167 13.370 -0.045 1.00 95.56 180 ASP A N 1
ATOM 1386 C CA . ASP A 1 180 ? -11.969 12.218 0.372 1.00 95.56 180 ASP A CA 1
ATOM 1387 C C . ASP A 1 180 ? -11.356 10.923 -0.173 1.00 95.56 180 ASP A C 1
ATOM 1389 O O . ASP A 1 180 ? -10.793 10.895 -1.273 1.00 95.56 180 ASP A O 1
ATOM 1393 N N . VAL A 1 181 ? -11.461 9.836 0.590 1.00 97.94 181 VAL A N 1
ATOM 1394 C CA . VAL A 1 181 ? -10.832 8.562 0.223 1.00 97.94 181 VAL A CA 1
ATOM 1395 C C . VAL A 1 181 ? -11.852 7.435 0.255 1.00 97.94 181 VAL A C 1
ATOM 1397 O O . VAL A 1 181 ? -12.561 7.255 1.244 1.00 97.94 181 VAL A O 1
ATOM 1400 N N . VAL A 1 182 ? -11.896 6.648 -0.818 1.00 98.00 182 VAL A N 1
ATOM 1401 C CA . VAL A 1 182 ? -12.690 5.417 -0.906 1.00 98.00 182 VAL A CA 1
ATOM 1402 C C . VAL A 1 182 ? -11.738 4.234 -1.030 1.00 98.00 182 VAL A C 1
ATOM 1404 O O . VAL A 1 182 ? -10.959 4.165 -1.972 1.00 98.00 182 VAL A O 1
ATOM 1407 N N . LEU A 1 183 ? -11.793 3.305 -0.085 1.00 98.31 183 LEU A N 1
ATOM 1408 C CA . LEU A 1 183 ? -11.107 2.023 -0.123 1.00 98.31 183 LEU A CA 1
ATOM 1409 C C . LEU A 1 183 ? -12.152 0.941 -0.390 1.00 98.31 183 LEU A C 1
ATOM 1411 O O . LEU A 1 183 ? -13.146 0.856 0.330 1.00 98.31 183 LEU A O 1
ATOM 1415 N N . GLU A 1 184 ? -11.937 0.142 -1.425 1.00 97.06 184 GLU A N 1
ATOM 1416 C CA . GLU A 1 184 ? -12.908 -0.842 -1.910 1.00 97.06 184 GLU A CA 1
ATOM 1417 C C . GLU A 1 184 ? -12.186 -2.085 -2.422 1.00 97.06 184 GLU A C 1
ATOM 1419 O O . GLU A 1 184 ? -11.178 -1.948 -3.109 1.00 97.06 184 GLU A O 1
ATOM 1424 N N . ASP A 1 185 ? -12.684 -3.286 -2.119 1.00 97.38 185 ASP A N 1
ATOM 1425 C CA . ASP A 1 185 ? -12.055 -4.541 -2.559 1.00 97.38 185 ASP A CA 1
ATOM 1426 C C . ASP A 1 185 ? -10.553 -4.586 -2.210 1.00 97.38 185 ASP A C 1
ATOM 1428 O O . ASP A 1 185 ? -9.672 -4.798 -3.055 1.00 97.38 185 ASP A O 1
ATOM 1432 N N . VAL A 1 186 ? -10.242 -4.282 -0.942 1.00 98.56 186 VAL A N 1
ATOM 1433 C CA . VAL A 1 186 ? -8.886 -4.396 -0.398 1.00 98.56 186 VAL A CA 1
ATOM 1434 C C . VAL A 1 186 ? -8.818 -5.467 0.680 1.00 98.56 186 VAL A C 1
ATOM 1436 O O . VAL A 1 186 ? -9.656 -5.544 1.580 1.00 98.56 186 VAL A O 1
ATOM 1439 N N . ILE A 1 187 ? -7.774 -6.289 0.607 1.00 98.75 187 ILE A N 1
ATOM 1440 C CA . ILE A 1 187 ? -7.486 -7.327 1.594 1.00 98.75 187 ILE A CA 1
ATOM 1441 C C . ILE A 1 187 ? -6.121 -7.040 2.209 1.00 98.75 187 ILE A C 1
ATOM 1443 O O . ILE A 1 187 ? -5.103 -7.056 1.516 1.00 98.75 187 ILE A O 1
ATOM 1447 N N . LEU A 1 188 ? -6.092 -6.774 3.513 1.00 98.88 188 LEU A N 1
ATOM 1448 C CA . LEU A 1 188 ? -4.885 -6.416 4.259 1.00 98.88 188 LEU A CA 1
ATOM 1449 C C . LEU A 1 188 ? -4.658 -7.458 5.353 1.00 98.88 188 LEU A C 1
ATOM 1451 O O . LEU A 1 188 ? -5.351 -7.433 6.364 1.00 98.88 188 LEU A O 1
ATOM 1455 N N . VAL A 1 189 ? -3.713 -8.380 5.169 1.00 98.12 189 VAL A N 1
ATOM 1456 C CA . VAL A 1 189 ? -3.539 -9.529 6.080 1.00 98.12 189 VAL A CA 1
ATOM 1457 C C . VAL A 1 189 ? -2.084 -9.732 6.492 1.00 98.12 189 VAL A C 1
ATOM 1459 O O . VAL A 1 189 ? -1.185 -9.480 5.704 1.00 98.12 189 VAL A O 1
ATOM 1462 N N . ASP A 1 190 ? -1.807 -10.178 7.716 1.00 97.19 190 ASP A N 1
ATOM 1463 C CA . ASP A 1 190 ? -0.450 -10.533 8.172 1.00 97.19 190 ASP A CA 1
ATOM 1464 C C . ASP A 1 190 ? 0.571 -9.377 8.185 1.00 97.19 190 ASP A C 1
ATOM 1466 O O . ASP A 1 190 ? 1.776 -9.605 8.294 1.00 97.19 190 ASP A O 1
A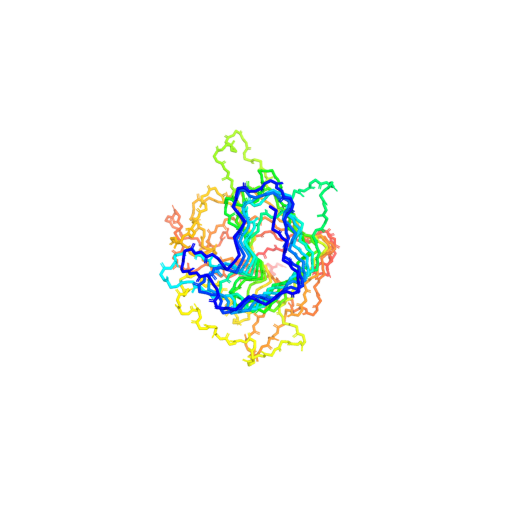TOM 1470 N N . ASN A 1 191 ? 0.116 -8.128 8.092 1.00 97.25 191 ASN A N 1
ATOM 1471 C CA . ASN A 1 191 ? 0.974 -6.944 8.182 1.00 97.25 191 ASN A CA 1
ATOM 1472 C C . ASN A 1 191 ? 1.158 -6.530 9.650 1.00 97.25 191 ASN A C 1
ATOM 1474 O O . ASN A 1 191 ? 0.260 -6.750 10.461 1.00 97.25 191 ASN A O 1
ATOM 1478 N N . ALA A 1 192 ? 2.278 -5.887 10.002 1.00 95.12 192 ALA A N 1
ATOM 1479 C CA . ALA A 1 192 ? 2.443 -5.357 11.364 1.00 95.12 192 ALA A CA 1
ATOM 1480 C C . ALA A 1 192 ? 1.352 -4.325 11.709 1.00 95.12 192 ALA A C 1
ATOM 1482 O O . ALA A 1 192 ? 0.740 -4.399 12.775 1.00 95.12 192 ALA A O 1
ATOM 1483 N N . VAL A 1 193 ? 1.058 -3.424 10.770 1.00 97.62 193 VAL A N 1
ATOM 1484 C CA . VAL A 1 193 ? -0.128 -2.567 10.747 1.00 97.62 193 VAL A CA 1
ATOM 1485 C C . VAL A 1 193 ? -0.837 -2.770 9.404 1.00 97.62 193 VAL A C 1
ATOM 1487 O O . VAL A 1 193 ? -0.238 -2.587 8.348 1.00 97.62 193 VAL A O 1
ATOM 1490 N N . GLY A 1 194 ? -2.110 -3.153 9.391 1.00 98.31 194 GLY A N 1
ATOM 1491 C CA . GLY A 1 194 ? -2.866 -3.337 8.150 1.00 98.31 194 GLY A CA 1
ATOM 1492 C C . GLY A 1 194 ? -3.028 -2.020 7.393 1.00 98.31 194 GLY A C 1
ATOM 1493 O O . GLY A 1 194 ? -2.584 -1.908 6.250 1.00 98.31 194 GLY A O 1
ATOM 1494 N N . LEU A 1 195 ? -3.602 -1.015 8.055 1.00 98.62 195 LEU A N 1
ATOM 1495 C CA . LEU A 1 195 ? -3.946 0.279 7.473 1.00 98.62 195 LEU A CA 1
ATOM 1496 C C . LEU A 1 195 ? -3.472 1.449 8.348 1.00 98.62 195 LEU A C 1
ATOM 1498 O O . LEU A 1 195 ? -3.826 1.520 9.525 1.00 98.62 195 LEU A O 1
ATOM 1502 N N . LEU A 1 196 ? -2.749 2.401 7.749 1.00 96.69 196 LEU A N 1
ATOM 1503 C CA . LEU A 1 196 ? -2.499 3.737 8.306 1.00 96.69 196 LEU A CA 1
ATOM 1504 C C . LEU A 1 196 ? -3.220 4.799 7.448 1.00 96.69 196 LEU A C 1
ATOM 1506 O O . LEU A 1 196 ? -2.712 5.156 6.381 1.00 96.69 196 LEU A O 1
ATOM 1510 N N . PRO A 1 197 ? -4.392 5.294 7.888 1.00 95.75 197 PRO A N 1
ATOM 1511 C CA . PRO A 1 197 ? -5.176 6.276 7.155 1.00 95.75 197 PRO A CA 1
ATOM 1512 C C . PRO A 1 197 ? -4.981 7.702 7.693 1.00 95.75 197 PRO A C 1
ATOM 1514 O O . PRO A 1 197 ? -5.395 8.016 8.815 1.00 95.75 197 PRO A O 1
ATOM 1517 N N . VAL A 1 198 ? -4.422 8.591 6.868 1.00 93.06 198 VAL A N 1
ATOM 1518 C CA . VAL A 1 198 ? -4.248 10.014 7.190 1.00 93.06 198 VAL A CA 1
ATOM 1519 C C . VAL A 1 198 ? -4.856 10.890 6.095 1.00 93.06 198 VAL A C 1
ATOM 1521 O O . VAL A 1 198 ? -4.475 10.813 4.927 1.00 93.06 198 VAL A O 1
ATOM 1524 N N . VAL A 1 199 ? -5.773 11.777 6.483 1.00 92.81 199 VAL A N 1
ATOM 1525 C CA . VAL A 1 199 ? -6.349 12.803 5.606 1.00 92.81 199 VAL A CA 1
ATOM 1526 C C . VAL A 1 199 ? -5.974 14.191 6.106 1.00 92.81 199 VAL A C 1
ATOM 1528 O O . VAL A 1 199 ? -6.155 14.526 7.275 1.00 92.81 199 VAL A O 1
ATOM 1531 N N . SER A 1 200 ? -5.453 15.025 5.216 1.00 89.44 200 SER A N 1
ATOM 1532 C CA . SER A 1 200 ? -5.095 16.407 5.528 1.00 89.44 200 SER A CA 1
ATOM 1533 C C . SER A 1 200 ? -6.073 17.398 4.901 1.00 89.44 200 SER A C 1
ATOM 1535 O O . SER A 1 200 ? -6.645 17.174 3.831 1.00 89.44 200 SER A O 1
ATOM 1537 N N . HIS A 1 201 ? -6.294 18.509 5.588 1.00 86.19 201 HIS A N 1
ATOM 1538 C CA . HIS A 1 201 ? -7.034 19.662 5.082 1.00 86.19 201 HIS A CA 1
ATOM 1539 C C . HIS A 1 201 ? -6.063 20.699 4.528 1.00 86.19 201 HIS A C 1
ATOM 1541 O O . HIS A 1 201 ? -4.947 20.845 5.025 1.00 86.19 201 HIS A O 1
ATOM 1547 N N . THR A 1 202 ? -6.481 21.395 3.477 1.00 76.50 202 THR A N 1
ATOM 1548 C CA . THR A 1 202 ? -5.660 22.398 2.789 1.00 76.50 202 THR A CA 1
ATOM 1549 C C . THR A 1 202 ? -6.076 23.800 3.222 1.00 76.50 202 THR A C 1
ATOM 1551 O O . THR A 1 202 ? -7.209 24.023 3.640 1.00 76.50 202 THR A O 1
ATOM 1554 N N . SER A 1 203 ? -5.185 24.787 3.109 1.00 61.91 203 SER A N 1
ATOM 1555 C CA . SER A 1 203 ? -5.473 26.176 3.511 1.00 61.91 203 SER A CA 1
ATOM 1556 C C . SER A 1 203 ? -6.625 26.834 2.731 1.00 61.91 203 SER A C 1
ATOM 1558 O O . SER A 1 203 ? -7.190 27.828 3.191 1.00 61.91 203 SER A O 1
ATOM 1560 N N . THR A 1 204 ? -7.014 26.278 1.578 1.00 56.66 204 THR A N 1
ATOM 1561 C CA . THR A 1 204 ? -8.195 26.713 0.815 1.00 56.66 204 THR A CA 1
ATOM 1562 C C . THR A 1 204 ? -9.525 26.288 1.440 1.00 56.66 204 THR A C 1
ATOM 1564 O O . THR A 1 204 ? -10.559 26.813 1.041 1.00 56.66 204 THR A O 1
ATOM 1567 N N . ASP A 1 205 ? -9.515 25.419 2.455 1.00 61.19 205 ASP A N 1
ATOM 1568 C CA . ASP A 1 205 ? -10.713 24.947 3.173 1.00 61.19 205 ASP A CA 1
ATOM 1569 C C . ASP A 1 205 ? -11.246 26.003 4.189 1.00 61.19 205 ASP A C 1
ATOM 1571 O O . ASP A 1 205 ? -12.040 25.701 5.080 1.00 61.19 205 ASP A O 1
ATOM 1575 N N . SER A 1 206 ? -10.806 27.266 4.073 1.00 50.59 206 SER A N 1
ATOM 1576 C CA . SER A 1 206 ? -10.820 28.302 5.122 1.00 50.59 206 SER A CA 1
ATOM 1577 C C . SER A 1 206 ? -12.104 29.123 5.286 1.00 50.59 206 SER A C 1
ATOM 1579 O O . SER A 1 206 ? -12.153 29.965 6.181 1.00 50.59 206 SER A O 1
ATOM 1581 N N . SER A 1 207 ? -13.164 28.889 4.506 1.00 53.78 207 SER A N 1
ATOM 1582 C CA . SER A 1 207 ? -14.451 29.576 4.735 1.00 53.78 207 SER A CA 1
ATOM 1583 C C . SER A 1 207 ? -15.483 28.737 5.493 1.00 53.78 207 SER A C 1
ATOM 1585 O O . SER A 1 207 ? -16.389 29.313 6.082 1.00 53.78 207 SER A O 1
ATOM 1587 N N . ASN A 1 208 ? -15.325 27.410 5.523 1.00 56.88 208 ASN A N 1
ATOM 1588 C CA . ASN A 1 208 ? -16.035 26.442 6.363 1.00 56.88 208 ASN A CA 1
ATOM 1589 C C . ASN A 1 208 ? -15.343 25.092 6.139 1.00 56.88 208 ASN A C 1
ATOM 1591 O O . ASN A 1 208 ? -15.522 24.510 5.071 1.00 56.88 208 ASN A O 1
ATOM 1595 N N . LEU A 1 209 ? -14.555 24.605 7.104 1.00 66.56 209 LEU A N 1
ATOM 1596 C CA . LEU A 1 209 ? -13.866 23.311 7.012 1.00 66.56 209 LEU A CA 1
ATOM 1597 C C . LEU A 1 209 ? -14.880 22.184 6.769 1.00 66.56 209 LEU A C 1
ATOM 1599 O O . LEU A 1 209 ? -15.482 21.649 7.705 1.00 66.56 209 LEU A O 1
ATOM 1603 N N . SER A 1 210 ? -15.100 21.843 5.499 1.00 74.19 210 SER A N 1
ATOM 1604 C CA . SER A 1 210 ? -16.027 20.793 5.104 1.00 74.19 210 SER A CA 1
ATOM 1605 C C . SER A 1 210 ? -15.494 19.464 5.606 1.00 74.19 210 SER A C 1
ATOM 1607 O O . SER A 1 210 ? -14.330 19.129 5.390 1.00 74.19 210 SER A O 1
ATOM 1609 N N . LYS A 1 211 ? -16.348 18.697 6.276 1.00 85.81 211 LYS A N 1
ATOM 1610 C CA . LYS A 1 211 ? -15.989 17.385 6.804 1.00 85.81 211 LYS A CA 1
ATOM 1611 C C . LYS A 1 211 ? -15.539 16.462 5.666 1.00 85.81 211 LYS A C 1
ATOM 1613 O O . LYS A 1 211 ? -16.345 16.166 4.788 1.00 85.81 211 LYS A O 1
ATOM 1618 N N . LYS A 1 212 ? -14.295 15.980 5.727 1.00 92.12 212 LYS A N 1
ATOM 1619 C CA . LYS A 1 212 ? -13.782 14.944 4.814 1.00 92.12 212 LYS A CA 1
ATOM 1620 C C . LYS A 1 212 ? -14.163 13.556 5.311 1.00 92.12 212 LYS A C 1
ATOM 1622 O O . LYS A 1 212 ? -14.444 13.373 6.503 1.00 92.12 212 LYS A O 1
ATOM 1627 N N . TYR A 1 213 ? -14.169 12.566 4.429 1.00 95.44 213 TYR A N 1
ATOM 1628 C CA . TYR A 1 213 ? -14.446 11.189 4.823 1.00 95.44 213 TYR A CA 1
ATOM 1629 C C . TYR A 1 213 ? -13.460 10.177 4.249 1.00 95.44 213 TYR A C 1
ATOM 1631 O O . TYR A 1 213 ? -12.882 10.347 3.178 1.00 95.44 213 TYR A O 1
ATOM 1639 N N . ILE A 1 214 ? -13.315 9.088 4.997 1.00 98.25 214 ILE A N 1
ATOM 1640 C CA . ILE A 1 214 ? -12.716 7.841 4.537 1.00 98.25 214 ILE A CA 1
ATOM 1641 C C . ILE A 1 214 ? -13.841 6.811 4.518 1.00 98.25 214 ILE A C 1
ATOM 1643 O O . ILE A 1 214 ? -14.467 6.567 5.549 1.00 98.25 214 ILE A O 1
ATOM 1647 N N . LEU A 1 215 ? -14.121 6.217 3.368 1.00 98.56 215 LEU A N 1
ATOM 1648 C CA . LEU A 1 215 ? -15.045 5.097 3.241 1.00 98.56 215 LEU A CA 1
ATOM 1649 C C . LEU A 1 215 ? -14.233 3.835 2.969 1.00 98.56 215 LEU A C 1
ATOM 1651 O O . LEU A 1 215 ? -13.624 3.740 1.915 1.00 98.56 215 LEU A O 1
ATOM 1655 N N . LEU A 1 216 ? -14.229 2.884 3.899 1.00 98.75 216 LEU A N 1
ATOM 1656 C CA . LEU A 1 216 ? -13.710 1.537 3.675 1.00 98.75 216 LEU A CA 1
ATOM 1657 C C . LEU A 1 216 ? -14.899 0.601 3.486 1.00 98.75 216 LEU A C 1
ATOM 1659 O O . LEU A 1 216 ? -15.718 0.472 4.402 1.00 98.75 216 LEU A O 1
ATOM 1663 N N . ARG A 1 217 ? -14.991 -0.040 2.320 1.00 98.19 217 ARG A N 1
ATOM 1664 C CA . ARG A 1 217 ? -16.080 -0.967 2.025 1.00 98.19 217 ARG A CA 1
ATOM 1665 C C . ARG A 1 217 ? -15.656 -2.240 1.323 1.00 98.19 217 ARG A C 1
ATOM 1667 O O . ARG A 1 217 ? -14.609 -2.254 0.683 1.00 98.19 217 ARG A O 1
ATOM 1674 N N . GLU A 1 218 ? -16.477 -3.280 1.435 1.00 98.12 218 GLU A N 1
ATOM 1675 C CA . GLU A 1 218 ? -16.310 -4.546 0.700 1.00 98.12 218 GLU A CA 1
ATOM 1676 C C . GLU A 1 218 ? -14.870 -5.073 0.808 1.00 98.12 218 GLU A C 1
ATOM 1678 O O . GLU A 1 218 ? -14.190 -5.320 -0.182 1.00 98.12 218 GLU A O 1
ATOM 1683 N N . SER A 1 219 ? -14.347 -5.107 2.033 1.00 98.75 219 SER A N 1
ATOM 1684 C CA . SER A 1 219 ? -12.915 -5.275 2.296 1.00 98.75 219 SER A CA 1
ATOM 1685 C C . SER A 1 219 ? -12.674 -6.170 3.503 1.00 98.75 219 SER A C 1
ATOM 1687 O O . SER A 1 219 ? -13.544 -6.335 4.361 1.00 98.75 219 SER A O 1
ATOM 1689 N N . ALA A 1 220 ? -11.469 -6.726 3.601 1.00 98.56 220 ALA A N 1
ATOM 1690 C CA . ALA A 1 220 ? -11.105 -7.621 4.691 1.00 98.56 220 ALA A CA 1
ATOM 1691 C C . ALA A 1 220 ? -9.756 -7.240 5.308 1.00 98.56 220 ALA A C 1
ATOM 1693 O O . ALA A 1 220 ? -8.780 -6.972 4.607 1.00 98.56 220 ALA A O 1
ATOM 1694 N N . ILE A 1 221 ? -9.687 -7.236 6.635 1.00 98.75 221 ILE A N 1
ATOM 1695 C CA . ILE A 1 221 ? -8.471 -6.942 7.389 1.00 98.75 221 ILE A CA 1
ATOM 1696 C C . ILE A 1 221 ? -8.211 -8.104 8.336 1.00 98.75 221 ILE A C 1
ATOM 1698 O O . ILE A 1 221 ? -9.073 -8.461 9.134 1.00 98.75 221 ILE A O 1
ATOM 1702 N N . GLY A 1 222 ? -7.024 -8.694 8.253 1.00 97.56 222 GLY A N 1
ATOM 1703 C CA . GLY A 1 222 ? -6.629 -9.819 9.085 1.00 97.56 222 GLY A CA 1
ATOM 1704 C C . GLY A 1 222 ? -5.323 -9.568 9.820 1.00 97.56 222 GLY A C 1
ATOM 1705 O O . GLY A 1 222 ? -4.366 -9.068 9.231 1.00 97.56 222 GLY A O 1
ATOM 1706 N N . ALA A 1 223 ? -5.259 -9.935 11.097 1.00 94.88 223 ALA A N 1
ATOM 1707 C CA . ALA A 1 223 ? -3.990 -9.912 11.815 1.00 94.88 223 ALA A CA 1
ATOM 1708 C C . ALA A 1 223 ? -3.173 -11.171 11.539 1.00 94.88 223 ALA A C 1
ATOM 1710 O O . ALA A 1 223 ? -2.155 -11.070 10.864 1.00 94.88 223 ALA A O 1
ATOM 1711 N N . THR A 1 224 ? -3.604 -12.333 12.034 1.00 93.44 224 THR A N 1
ATOM 1712 C CA . THR A 1 224 ? -2.849 -13.585 11.892 1.00 93.44 224 THR A CA 1
ATOM 1713 C C . THR A 1 224 ? -3.650 -14.613 11.102 1.00 93.44 224 THR A C 1
ATOM 1715 O O . THR A 1 224 ? -4.655 -15.145 11.577 1.00 93.44 224 THR A O 1
ATOM 1718 N N . SER A 1 225 ? -3.207 -14.903 9.880 1.00 94.00 225 SER A N 1
ATOM 1719 C CA . SER A 1 225 ? -3.773 -15.960 9.043 1.00 94.00 225 SER A CA 1
ATOM 1720 C C . SER A 1 225 ? -3.332 -17.354 9.504 1.00 94.00 225 SER A C 1
ATOM 1722 O O . SER A 1 225 ? -2.309 -17.524 10.165 1.00 94.00 225 SER A O 1
ATOM 1724 N N . GLN A 1 226 ? -4.067 -18.392 9.089 1.00 91.06 226 GLN A N 1
ATOM 1725 C CA . GLN A 1 226 ? -3.699 -19.793 9.363 1.00 91.06 226 GLN A CA 1
ATOM 1726 C C . GLN A 1 226 ? -2.365 -20.207 8.716 1.00 91.06 226 GLN A C 1
ATOM 1728 O O . GLN A 1 226 ? -1.767 -21.202 9.110 1.00 91.06 226 GLN A O 1
ATOM 1733 N N . THR A 1 227 ? -1.911 -19.455 7.712 1.00 91.75 227 THR A N 1
ATOM 1734 C CA . THR A 1 227 ? -0.651 -19.681 6.990 1.00 91.75 227 THR A CA 1
ATOM 1735 C C . THR A 1 227 ? 0.487 -18.784 7.478 1.00 91.75 227 THR A C 1
ATOM 1737 O O . THR A 1 227 ? 1.534 -18.712 6.829 1.00 91.75 227 THR A O 1
ATOM 1740 N N . PHE A 1 228 ? 0.274 -18.048 8.571 1.00 92.12 228 PHE A N 1
ATOM 1741 C CA . PHE A 1 228 ? 1.303 -17.214 9.165 1.00 92.12 228 PHE A CA 1
ATOM 1742 C C . PHE A 1 228 ? 2.276 -18.068 9.985 1.00 92.12 228 PHE A C 1
ATOM 1744 O O . PHE A 1 228 ? 1.886 -18.730 10.945 1.00 92.12 228 PHE A O 1
ATOM 1751 N N . ASP A 1 229 ? 3.556 -18.021 9.632 1.00 91.88 229 ASP A N 1
ATOM 1752 C CA . ASP A 1 229 ? 4.631 -18.715 10.332 1.00 91.88 229 ASP A CA 1
ATOM 1753 C C . ASP A 1 229 ? 5.378 -17.731 11.242 1.00 91.88 229 ASP A C 1
ATOM 1755 O O . ASP A 1 229 ? 6.086 -16.827 10.800 1.00 91.88 229 ASP A O 1
ATOM 1759 N N . CYS A 1 230 ? 5.250 -17.923 12.552 1.00 89.31 230 CYS A N 1
ATOM 1760 C CA . CYS A 1 230 ? 5.851 -17.051 13.559 1.00 89.31 230 CYS A CA 1
ATOM 1761 C C . CYS A 1 230 ? 7.382 -16.981 13.543 1.00 89.31 230 CYS A C 1
ATOM 1763 O O . CYS A 1 230 ? 7.940 -16.040 14.112 1.00 89.31 230 CYS A O 1
ATOM 1765 N N . ILE A 1 231 ? 8.053 -17.944 12.913 1.00 88.88 231 ILE A N 1
ATOM 1766 C CA . ILE A 1 231 ? 9.504 -17.969 12.747 1.00 88.88 231 ILE A CA 1
ATOM 1767 C C . ILE A 1 231 ? 9.871 -17.291 11.427 1.00 88.88 231 ILE A C 1
ATOM 1769 O O . ILE A 1 231 ? 10.687 -16.369 11.415 1.00 88.88 231 ILE A O 1
ATOM 1773 N N . MET A 1 232 ? 9.254 -17.720 10.326 1.00 90.38 232 MET A N 1
ATOM 1774 C CA . MET A 1 232 ? 9.640 -17.276 8.983 1.00 90.38 232 MET A CA 1
ATOM 1775 C C . MET A 1 232 ? 9.114 -15.884 8.632 1.00 90.38 232 MET A C 1
ATOM 1777 O O . MET A 1 232 ? 9.807 -15.100 7.986 1.00 90.38 232 MET A O 1
ATOM 1781 N N . ASP A 1 233 ? 7.915 -15.536 9.087 1.00 90.06 233 ASP A N 1
ATOM 1782 C CA . ASP A 1 233 ? 7.247 -14.298 8.686 1.00 90.06 233 ASP A CA 1
ATOM 1783 C C . ASP A 1 233 ? 7.505 -13.129 9.661 1.00 90.06 233 ASP A C 1
ATOM 1785 O O . ASP A 1 233 ? 7.081 -12.001 9.411 1.00 90.06 233 ASP A O 1
ATOM 1789 N N . ARG A 1 234 ? 8.225 -13.361 10.771 1.00 86.25 234 ARG A N 1
ATOM 1790 C CA . ARG A 1 234 ? 8.696 -12.306 11.698 1.00 86.25 234 ARG A CA 1
ATOM 1791 C C . ARG A 1 234 ? 10.161 -11.920 11.496 1.00 86.25 234 ARG A C 1
ATOM 1793 O O . ARG A 1 234 ? 10.730 -11.183 12.307 1.00 86.25 234 ARG A O 1
ATOM 1800 N N . ILE A 1 235 ? 10.782 -12.394 10.418 1.00 88.94 235 ILE A N 1
ATOM 1801 C CA . ILE A 1 235 ? 12.170 -12.065 10.100 1.00 88.94 235 ILE A CA 1
ATOM 1802 C C . ILE A 1 235 ? 12.300 -10.552 9.906 1.00 88.94 235 ILE A C 1
ATOM 1804 O O . ILE A 1 235 ? 11.651 -9.946 9.054 1.00 88.94 235 ILE A O 1
ATOM 1808 N N . LYS A 1 236 ? 13.187 -9.938 10.693 1.00 91.19 236 LYS A N 1
ATOM 1809 C CA . LYS A 1 236 ? 13.570 -8.539 10.512 1.00 91.19 236 LYS A CA 1
ATOM 1810 C C . LYS A 1 236 ? 14.326 -8.402 9.183 1.00 91.19 236 LYS A C 1
ATOM 1812 O O . LYS A 1 236 ? 15.414 -8.972 9.069 1.00 91.19 236 LYS A O 1
ATOM 1817 N N . PRO A 1 237 ? 13.818 -7.641 8.196 1.00 91.62 237 PRO A N 1
ATOM 1818 C CA . PRO A 1 237 ? 14.511 -7.480 6.929 1.00 91.62 237 PRO A CA 1
ATOM 1819 C C . PRO A 1 237 ? 15.806 -6.693 7.136 1.00 91.62 237 PRO A C 1
ATOM 1821 O O . PRO A 1 237 ? 15.893 -5.824 8.008 1.00 91.62 237 PRO A O 1
ATOM 1824 N N . LEU A 1 238 ? 16.811 -6.955 6.297 1.00 88.69 238 LEU A N 1
ATOM 1825 C CA . LEU A 1 238 ? 18.114 -6.273 6.355 1.00 88.69 238 LEU A CA 1
ATOM 1826 C C . LEU A 1 238 ? 17.972 -4.745 6.286 1.00 88.69 238 LEU A C 1
ATOM 1828 O O . LEU A 1 238 ? 18.700 -4.004 6.948 1.00 88.69 238 LEU A O 1
ATOM 1832 N N . SER A 1 239 ? 16.975 -4.278 5.535 1.00 84.88 239 SER A N 1
ATOM 1833 C CA . SER A 1 239 ? 16.678 -2.866 5.333 1.00 84.88 239 SER A CA 1
ATOM 1834 C C . SER A 1 239 ? 16.079 -2.169 6.562 1.00 84.88 239 SER A C 1
ATOM 1836 O O . SER A 1 239 ? 16.096 -0.937 6.615 1.00 84.88 239 SER A O 1
ATOM 1838 N N . ALA A 1 240 ? 15.616 -2.921 7.573 1.00 85.44 240 ALA A N 1
ATOM 1839 C CA . ALA A 1 240 ? 14.942 -2.381 8.755 1.00 85.44 240 ALA A CA 1
ATOM 1840 C C . ALA A 1 240 ? 15.852 -1.526 9.646 1.00 85.44 240 ALA A C 1
ATOM 1842 O O . ALA A 1 240 ? 15.367 -0.600 10.290 1.00 85.44 240 ALA A O 1
ATOM 1843 N N . ASN A 1 241 ? 17.157 -1.823 9.714 1.00 87.75 241 ASN A N 1
ATOM 1844 C CA . ASN A 1 241 ? 18.090 -1.030 10.525 1.00 87.75 241 ASN A CA 1
ATOM 1845 C C . ASN A 1 241 ? 18.260 0.384 9.953 1.00 87.75 241 ASN A C 1
ATOM 1847 O O . ASN A 1 241 ? 18.278 1.359 10.705 1.00 87.75 241 ASN A O 1
ATOM 1851 N N . LEU A 1 242 ? 18.327 0.494 8.624 1.00 88.12 242 LEU A N 1
ATOM 1852 C CA . LEU A 1 242 ? 18.502 1.766 7.921 1.00 88.12 242 LEU A CA 1
ATOM 1853 C C . LEU A 1 242 ? 17.262 2.664 8.016 1.00 88.12 242 LEU A C 1
ATOM 1855 O O . LEU A 1 242 ? 17.400 3.879 7.955 1.00 88.12 242 LEU A O 1
ATOM 1859 N N . THR A 1 243 ? 16.076 2.081 8.215 1.00 90.12 243 THR A N 1
ATOM 1860 C CA . THR A 1 243 ? 14.803 2.809 8.362 1.00 90.12 243 THR A CA 1
ATOM 1861 C C . THR A 1 243 ? 14.216 2.729 9.769 1.00 90.12 243 THR A C 1
ATOM 1863 O O . THR A 1 243 ? 12.996 2.709 9.960 1.00 90.12 243 THR A O 1
ATOM 1866 N N . THR A 1 244 ? 15.076 2.649 10.789 1.00 90.12 244 THR A N 1
ATOM 1867 C CA . THR A 1 244 ? 14.634 2.527 12.190 1.00 90.12 244 THR A CA 1
ATOM 1868 C C . THR A 1 244 ? 13.771 3.718 12.625 1.00 90.12 244 THR A C 1
ATOM 1870 O O . THR A 1 244 ? 12.871 3.553 13.445 1.00 90.12 244 THR A O 1
ATOM 1873 N N . ARG A 1 245 ? 14.006 4.911 12.062 1.00 89.19 245 ARG A N 1
ATOM 1874 C CA . ARG A 1 245 ? 13.231 6.114 12.392 1.00 89.19 245 ARG A CA 1
ATOM 1875 C C . ARG A 1 245 ? 11.814 6.072 11.834 1.00 89.19 245 ARG A C 1
ATOM 1877 O O . ARG A 1 245 ? 10.949 6.706 12.414 1.00 89.19 245 ARG A O 1
ATOM 1884 N N . GLU A 1 246 ? 11.579 5.331 10.752 1.00 90.12 246 GLU A N 1
ATOM 1885 C CA . GLU A 1 246 ? 10.319 5.276 10.003 1.00 90.12 246 GLU A CA 1
ATOM 1886 C C . GLU A 1 246 ? 9.461 4.039 10.317 1.00 90.12 246 GLU A C 1
ATOM 1888 O O . GLU A 1 246 ? 8.485 3.782 9.613 1.00 90.12 246 GLU A O 1
ATOM 1893 N N . ARG A 1 247 ? 9.835 3.234 11.321 1.00 91.44 247 ARG A N 1
ATOM 1894 C CA . ARG A 1 247 ? 9.114 1.997 11.673 1.00 91.44 247 ARG A CA 1
ATOM 1895 C C . ARG A 1 247 ? 7.662 2.273 12.053 1.00 91.44 247 ARG A C 1
ATOM 1897 O O . ARG A 1 247 ? 7.338 3.329 12.600 1.00 91.44 247 ARG A O 1
ATOM 1904 N N . ALA A 1 248 ? 6.799 1.295 11.793 1.00 92.12 248 ALA A N 1
ATOM 1905 C CA . ALA A 1 248 ? 5.442 1.329 12.316 1.00 92.12 248 ALA A CA 1
ATOM 1906 C C . ALA A 1 248 ? 5.417 1.307 13.854 1.00 92.12 248 ALA A C 1
ATOM 1908 O O . ALA A 1 248 ? 6.278 0.655 14.465 1.00 92.12 248 ALA A O 1
ATOM 1909 N N . PRO A 1 249 ? 4.425 1.964 14.487 1.00 88.31 249 PRO A N 1
ATOM 1910 C CA . PRO A 1 249 ? 4.136 1.750 15.895 1.00 88.31 249 PRO A CA 1
ATOM 1911 C C . PRO A 1 249 ? 3.852 0.273 16.135 1.00 88.31 249 PRO A C 1
ATOM 1913 O O . PRO A 1 249 ? 3.218 -0.397 15.318 1.00 88.31 249 PRO A O 1
ATOM 1916 N N . ARG A 1 250 ? 4.318 -0.236 17.270 1.00 83.50 250 ARG A N 1
ATOM 1917 C CA . ARG A 1 250 ? 4.045 -1.613 17.679 1.00 83.50 250 ARG A CA 1
ATOM 1918 C C . ARG A 1 250 ? 2.830 -1.643 18.587 1.00 83.50 250 ARG A C 1
ATOM 1920 O O . ARG A 1 250 ? 2.629 -0.719 19.374 1.00 83.50 250 ARG A O 1
ATOM 1927 N N . SER A 1 251 ? 2.067 -2.729 18.514 1.00 84.75 251 SER A N 1
ATOM 1928 C CA . SER A 1 251 ? 1.069 -3.019 19.539 1.00 84.75 251 SER A CA 1
ATOM 1929 C C . SER A 1 251 ? 1.771 -3.075 20.904 1.00 84.75 251 SER A C 1
ATOM 1931 O O . SER A 1 251 ? 2.823 -3.720 21.009 1.00 84.75 251 SER A O 1
ATOM 1933 N N . PRO A 1 252 ? 1.220 -2.455 21.963 1.00 79.81 252 PRO A N 1
ATOM 1934 C CA . PRO A 1 252 ? 1.738 -2.628 23.321 1.00 79.81 252 PRO A CA 1
ATOM 1935 C C . PRO A 1 252 ? 1.641 -4.087 23.788 1.00 79.81 252 PRO A C 1
ATOM 1937 O O . PRO A 1 252 ? 2.368 -4.496 24.689 1.00 79.81 252 PRO A O 1
ATOM 1940 N N . LEU A 1 253 ? 0.789 -4.882 23.137 1.00 83.25 253 LEU A N 1
ATOM 1941 C CA . LEU A 1 253 ? 0.660 -6.317 23.344 1.00 83.25 253 LEU A CA 1
ATOM 1942 C C . LEU A 1 253 ? 1.575 -7.125 22.412 1.00 83.25 253 LEU A C 1
ATOM 1944 O O . LEU A 1 253 ? 1.397 -8.322 22.310 1.00 83.25 253 LEU A O 1
ATOM 1948 N N . GLY A 1 254 ? 2.505 -6.519 21.668 1.00 85.38 254 GLY A N 1
ATOM 1949 C CA . GLY A 1 254 ? 3.472 -7.236 20.817 1.00 85.38 254 GLY A CA 1
ATOM 1950 C C . GLY A 1 254 ? 2.918 -7.879 19.533 1.00 85.38 254 GLY A C 1
ATOM 1951 O O . GLY A 1 254 ? 3.708 -8.321 18.696 1.00 85.38 254 GLY A O 1
ATOM 1952 N N . GLY A 1 255 ? 1.595 -7.909 19.349 1.00 91.06 255 GLY A N 1
ATOM 1953 C CA . GLY A 1 255 ? 0.929 -8.395 18.137 1.00 91.06 255 GLY A CA 1
ATOM 1954 C C . GLY A 1 255 ? 0.801 -7.347 17.025 1.00 91.06 255 GLY A C 1
ATOM 1955 O O . GLY A 1 255 ? 1.492 -6.321 17.007 1.00 91.06 255 GLY A O 1
ATOM 1956 N N . ARG A 1 256 ? -0.091 -7.626 16.075 1.00 94.19 256 ARG A N 1
ATOM 1957 C CA . ARG A 1 256 ? -0.405 -6.782 14.911 1.00 94.19 256 ARG A CA 1
ATOM 1958 C C . ARG A 1 256 ? -1.544 -5.821 15.192 1.00 94.19 256 ARG A C 1
ATOM 1960 O O . ARG A 1 256 ? -2.324 -6.004 16.122 1.00 94.19 256 ARG A O 1
ATOM 1967 N N . ILE A 1 257 ? -1.662 -4.812 14.341 1.00 96.38 257 ILE A N 1
ATOM 1968 C CA . ILE A 1 257 ? -2.749 -3.835 14.364 1.00 96.38 257 ILE A CA 1
ATOM 1969 C C . ILE A 1 257 ? -3.477 -3.893 13.023 1.00 96.38 257 ILE A C 1
ATOM 1971 O O . ILE A 1 257 ? -2.842 -3.843 11.976 1.00 96.38 257 ILE A O 1
ATOM 1975 N N . GLY A 1 258 ? -4.804 -3.976 13.022 1.00 97.69 258 GLY A N 1
ATOM 1976 C CA . GLY A 1 258 ? -5.598 -3.975 11.793 1.00 97.69 258 GLY A CA 1
ATOM 1977 C C . GLY A 1 258 ? -5.637 -2.585 11.168 1.00 97.69 258 GLY A C 1
ATOM 1978 O O . GLY A 1 258 ? -5.095 -2.358 10.089 1.00 97.69 258 GLY A O 1
ATOM 1979 N N . ILE A 1 259 ? -6.239 -1.635 11.877 1.00 97.69 259 ILE A N 1
ATOM 1980 C CA . ILE A 1 259 ? -6.338 -0.229 11.493 1.00 97.69 259 ILE A CA 1
ATOM 1981 C C . ILE A 1 259 ? -5.723 0.625 12.598 1.00 97.69 259 ILE A C 1
ATOM 1983 O O . ILE A 1 259 ? -6.137 0.566 13.757 1.00 97.69 259 ILE A O 1
ATOM 1987 N N . MET A 1 260 ? -4.765 1.470 12.233 1.00 93.94 260 MET A N 1
ATOM 1988 C CA . MET A 1 260 ? -4.415 2.612 13.065 1.00 93.94 260 MET A CA 1
ATOM 1989 C C . MET A 1 260 ? -5.534 3.647 12.959 1.00 93.94 260 MET A C 1
ATOM 1991 O O . MET A 1 260 ? -5.963 3.970 11.852 1.00 93.94 260 MET A O 1
ATOM 1995 N N . TRP A 1 261 ? -6.016 4.154 14.091 1.00 92.19 261 TRP A N 1
ATOM 1996 C CA . TRP A 1 261 ? -7.173 5.047 14.141 1.00 92.19 261 TRP A CA 1
ATOM 1997 C C . TRP A 1 261 ? -7.045 6.198 13.129 1.00 92.19 261 TRP A C 1
ATOM 1999 O O . TRP A 1 261 ? -5.991 6.838 13.091 1.00 92.19 261 TRP A O 1
ATOM 2009 N N . PRO A 1 262 ? -8.083 6.483 12.317 1.00 91.94 262 PRO A N 1
ATOM 2010 C CA . PRO A 1 262 ? -8.004 7.462 11.242 1.00 91.94 262 PRO A CA 1
ATOM 2011 C C . PRO A 1 262 ? -7.694 8.854 11.766 1.00 91.94 262 PRO A C 1
ATOM 2013 O O . PRO A 1 262 ? -8.311 9.345 12.718 1.00 91.94 262 PRO A O 1
ATOM 2016 N N . GLN A 1 263 ? -6.757 9.512 11.094 1.00 88.25 263 GLN A N 1
ATOM 2017 C CA . GLN A 1 263 ? -6.292 10.831 11.484 1.00 88.25 263 GLN A CA 1
ATOM 2018 C C . GLN A 1 263 ? -6.706 11.868 10.442 1.00 88.25 263 GLN A C 1
ATOM 2020 O O . GLN A 1 263 ? -6.465 11.701 9.248 1.00 88.25 263 GLN A O 1
ATOM 2025 N N . PHE A 1 264 ? -7.306 12.959 10.912 1.00 88.31 264 PHE A N 1
ATOM 2026 C CA . PHE A 1 264 ? -7.656 14.120 10.101 1.00 88.31 264 PHE A CA 1
ATOM 2027 C C . PHE A 1 264 ? -6.913 15.329 10.657 1.00 88.31 264 PHE A C 1
ATOM 2029 O O . PHE A 1 264 ? -7.047 15.629 11.844 1.00 88.31 264 PHE A O 1
ATOM 2036 N N . THR A 1 265 ? -6.108 16.010 9.842 1.00 85.38 265 THR A N 1
ATOM 2037 C CA . THR A 1 265 ? -5.202 17.058 10.340 1.00 85.38 265 THR A CA 1
ATOM 2038 C C . THR A 1 265 ? -5.125 18.286 9.439 1.00 85.38 265 THR A C 1
ATOM 2040 O O . THR A 1 265 ? -5.290 18.195 8.227 1.00 85.38 265 THR A O 1
ATOM 2043 N N . LEU A 1 266 ? -4.864 19.449 10.038 1.00 81.94 266 LEU A N 1
ATOM 2044 C CA . LEU A 1 266 ? -4.560 20.696 9.321 1.00 81.94 266 LEU A CA 1
ATOM 2045 C C . LEU A 1 266 ? -3.060 20.873 9.052 1.00 81.94 266 LEU A C 1
ATOM 2047 O O . LEU A 1 266 ? -2.671 21.631 8.169 1.00 81.94 266 LEU A O 1
ATOM 2051 N N . GLN A 1 267 ? -2.212 20.214 9.844 1.00 77.69 267 GLN A N 1
ATOM 2052 C CA . GLN A 1 267 ? -0.761 20.393 9.822 1.00 77.69 267 GLN A CA 1
ATOM 2053 C C . GLN A 1 267 ? -0.069 19.025 9.853 1.00 77.69 267 GLN A C 1
ATOM 2055 O O . GLN A 1 267 ? 0.457 18.605 10.892 1.00 77.69 267 GLN A O 1
ATOM 2060 N N . PRO A 1 268 ? -0.071 18.291 8.725 1.00 79.75 268 PRO A N 1
ATOM 2061 C CA . PRO A 1 268 ? 0.599 17.003 8.662 1.00 79.75 268 PRO A CA 1
ATOM 2062 C C . PRO A 1 268 ? 2.107 17.189 8.841 1.00 79.75 268 PRO A C 1
ATOM 2064 O O . PRO A 1 268 ? 2.753 17.957 8.123 1.00 79.75 268 PRO A O 1
ATOM 2067 N N . LYS A 1 269 ? 2.692 16.438 9.774 1.00 84.06 269 LYS A N 1
ATOM 2068 C CA . LYS A 1 269 ? 4.135 16.203 9.776 1.00 84.06 269 LYS A CA 1
ATOM 2069 C C . LYS A 1 269 ? 4.456 15.288 8.600 1.00 84.06 269 LYS A C 1
ATOM 2071 O O . LYS A 1 269 ? 3.766 14.300 8.370 1.00 84.06 269 LYS A O 1
ATOM 2076 N N . LYS A 1 270 ? 5.485 15.652 7.839 1.00 86.81 270 LYS A N 1
ATOM 2077 C CA . LYS A 1 270 ? 5.854 14.968 6.599 1.00 86.81 270 LYS A CA 1
ATOM 2078 C C . LYS A 1 270 ? 7.197 14.261 6.753 1.00 86.81 270 LYS A C 1
ATOM 2080 O O . LYS A 1 270 ? 8.141 14.797 7.346 1.00 86.81 270 LYS A O 1
ATOM 2085 N N . TRP A 1 271 ? 7.277 13.064 6.190 1.00 88.94 271 TRP A N 1
ATOM 2086 C CA . TRP A 1 271 ? 8.540 12.388 5.914 1.00 88.94 271 TRP A CA 1
ATOM 2087 C C . TRP A 1 271 ? 9.394 13.257 4.959 1.00 88.94 271 TRP A C 1
ATOM 2089 O O . TRP A 1 271 ? 8.823 14.008 4.168 1.00 88.94 271 TRP A O 1
ATOM 2099 N N . PRO A 1 272 ? 10.740 13.242 5.018 1.00 88.88 272 PRO A N 1
ATOM 2100 C CA . PRO A 1 272 ? 11.618 12.408 5.847 1.00 88.88 272 PRO A CA 1
ATOM 2101 C C . PRO A 1 272 ? 11.889 12.950 7.249 1.00 88.88 272 PRO A C 1
ATOM 2103 O O . PRO A 1 272 ? 12.604 12.325 8.027 1.00 88.88 272 PRO A O 1
ATOM 2106 N N . ARG A 1 273 ? 11.353 14.125 7.597 1.00 88.12 273 ARG A N 1
ATOM 2107 C CA . ARG A 1 273 ? 11.647 14.748 8.895 1.00 88.12 273 ARG A CA 1
ATOM 2108 C C . ARG A 1 273 ? 10.998 14.004 10.063 1.00 88.12 273 ARG A C 1
ATOM 2110 O O . ARG A 1 273 ? 11.540 14.016 11.165 1.00 88.12 273 ARG A O 1
ATOM 2117 N N . TYR A 1 274 ? 9.851 13.382 9.819 1.00 87.81 274 TYR A N 1
ATOM 2118 C CA . TYR A 1 274 ? 9.075 12.648 10.810 1.00 87.81 274 TYR A CA 1
ATOM 2119 C C . TYR A 1 274 ? 8.648 11.286 10.249 1.00 87.81 274 TYR A C 1
ATOM 2121 O O . TYR A 1 274 ? 8.466 11.174 9.033 1.00 87.81 274 TYR A O 1
ATOM 2129 N N . PRO A 1 275 ? 8.484 10.256 11.100 1.00 89.38 275 PRO A N 1
ATOM 2130 C CA . PRO A 1 275 ? 7.921 8.989 10.658 1.00 89.38 275 PRO A CA 1
ATOM 2131 C C . PRO A 1 275 ? 6.483 9.146 10.172 1.00 89.38 275 PRO A C 1
ATOM 2133 O O . PRO A 1 275 ? 5.767 10.049 10.595 1.00 89.38 275 PRO A O 1
ATOM 2136 N N . TRP A 1 276 ? 6.053 8.197 9.344 1.00 89.62 276 TRP A N 1
ATOM 2137 C CA . TRP A 1 276 ? 4.740 8.181 8.696 1.00 89.62 276 TRP A CA 1
ATOM 2138 C C . TRP A 1 276 ? 3.565 8.278 9.676 1.00 89.62 276 TRP A C 1
ATOM 2140 O O . TRP A 1 276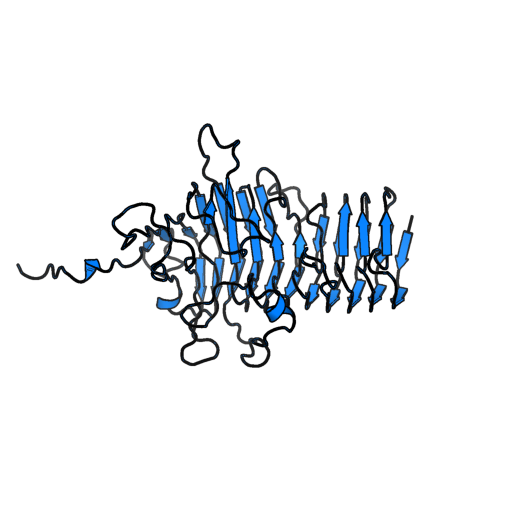 ? 2.603 8.984 9.418 1.00 89.62 276 TRP A O 1
ATOM 2150 N N . HIS A 1 277 ? 3.649 7.623 10.834 1.00 86.75 277 HIS A N 1
ATOM 2151 C CA . HIS A 1 277 ? 2.576 7.651 11.830 1.00 86.75 277 HIS A CA 1
ATOM 2152 C C . HIS A 1 277 ? 2.564 8.932 12.678 1.00 86.75 277 HIS A C 1
ATOM 2154 O O . HIS A 1 277 ? 1.571 9.208 13.344 1.00 86.75 277 HIS A O 1
ATOM 2160 N N . LEU A 1 278 ? 3.647 9.712 12.727 1.00 83.31 278 LEU A N 1
ATOM 2161 C CA . LEU A 1 278 ? 3.718 10.849 13.640 1.00 83.31 278 LEU A CA 1
ATOM 2162 C C . LEU A 1 278 ? 3.111 12.087 12.991 1.00 83.31 278 LEU A C 1
ATOM 2164 O O . LEU A 1 278 ? 3.640 12.598 12.009 1.00 83.31 278 LEU A O 1
ATOM 2168 N N . LEU A 1 279 ? 2.062 12.631 13.606 1.00 69.31 279 LEU A N 1
ATOM 2169 C CA . LEU A 1 279 ? 1.430 13.878 13.177 1.00 69.31 279 LEU A CA 1
ATOM 2170 C C . LEU A 1 279 ? 1.792 15.070 14.075 1.00 69.31 279 LEU A C 1
ATOM 2172 O O . LEU A 1 279 ? 2.414 14.937 15.138 1.00 69.31 279 LEU A O 1
ATOM 2176 N N . GLY A 1 280 ? 1.491 16.276 13.587 1.00 61.59 280 GLY A N 1
ATOM 2177 C CA . GLY A 1 280 ? 1.629 17.516 14.350 1.00 61.59 280 GLY A CA 1
ATOM 2178 C C . GLY A 1 280 ? 0.782 17.489 15.624 1.00 61.59 280 GLY A C 1
ATOM 2179 O O . GLY A 1 280 ? -0.261 16.845 15.660 1.00 61.59 280 GLY A O 1
ATOM 2180 N N . SER A 1 281 ? 1.233 18.185 16.668 1.00 53.56 281 SER A N 1
ATOM 2181 C CA . SER A 1 281 ? 0.528 18.296 17.954 1.00 53.56 281 SER A CA 1
ATOM 2182 C C . SER A 1 281 ? -0.681 19.250 17.912 1.00 53.56 281 SER A C 1
ATOM 2184 O O . SER A 1 281 ? -1.424 19.331 18.885 1.00 53.56 281 SER A O 1
ATOM 2186 N N . ASP A 1 282 ? -0.907 19.946 16.788 1.00 52.41 282 ASP A N 1
ATOM 2187 C CA . ASP A 1 282 ? -1.581 21.252 16.806 1.00 52.41 282 ASP A CA 1
ATOM 2188 C C . ASP A 1 282 ? -2.807 21.355 15.869 1.00 52.41 282 ASP A C 1
ATOM 2190 O O . ASP A 1 282 ? -3.104 22.427 15.346 1.00 52.41 282 ASP A O 1
ATOM 2194 N N . GLY A 1 283 ? -3.561 20.272 15.638 1.00 58.44 283 GLY A N 1
ATOM 2195 C CA . GLY A 1 283 ? -4.875 20.423 14.991 1.00 58.44 283 GLY A CA 1
ATOM 2196 C C . GLY A 1 283 ? -5.502 19.151 14.439 1.00 58.44 283 GLY A C 1
ATOM 2197 O O . GLY A 1 283 ? -5.154 18.708 13.341 1.00 58.44 283 GLY A O 1
ATOM 2198 N N . SER A 1 284 ? -6.480 18.617 15.175 1.00 69.62 284 SER A N 1
ATOM 2199 C CA . SER A 1 284 ? -7.480 17.690 14.636 1.00 69.62 284 SER A CA 1
ATOM 2200 C C . SER A 1 284 ? -8.411 18.458 13.698 1.00 69.62 284 SER A C 1
ATOM 2202 O O . SER A 1 284 ? -8.850 19.562 14.026 1.00 69.62 284 SER A O 1
ATOM 2204 N N . ALA A 1 285 ? -8.687 17.898 12.524 1.00 82.19 285 ALA A N 1
ATOM 2205 C CA . ALA A 1 285 ? -9.594 18.477 11.542 1.00 82.19 285 ALA A CA 1
ATOM 2206 C C . ALA A 1 285 ? -10.903 17.673 11.467 1.00 82.19 285 ALA A C 1
ATOM 2208 O O . ALA A 1 285 ? -10.901 16.479 11.764 1.00 82.19 285 ALA A O 1
ATOM 2209 N N . PRO A 1 286 ? -12.030 18.275 11.044 1.00 86.56 286 PRO A N 1
ATOM 2210 C CA . PRO A 1 286 ? -13.292 17.553 10.927 1.00 86.56 286 PRO A CA 1
ATOM 2211 C C . PRO A 1 286 ? -13.203 16.388 9.933 1.00 86.56 286 PRO A C 1
ATOM 2213 O O . PRO A 1 286 ? -12.860 16.571 8.760 1.00 86.56 286 PRO A O 1
ATOM 2216 N N . GLY A 1 287 ? -13.572 15.195 10.397 1.00 91.00 287 GLY A N 1
ATOM 2217 C CA . GLY A 1 287 ? -13.529 13.981 9.595 1.00 91.00 287 GLY A CA 1
ATOM 2218 C C . GLY A 1 287 ? -14.427 12.863 10.110 1.00 91.00 287 GLY A C 1
ATOM 2219 O O . GLY A 1 287 ? -15.016 12.955 11.190 1.00 91.00 287 GLY A O 1
ATOM 2220 N N . ILE A 1 288 ? -14.582 11.812 9.309 1.00 94.19 288 ILE A N 1
ATOM 2221 C CA . ILE A 1 288 ? -15.209 10.544 9.708 1.00 94.19 288 ILE A CA 1
ATOM 2222 C C . ILE A 1 288 ? -14.658 9.398 8.872 1.00 94.19 288 ILE A C 1
ATOM 2224 O O . ILE A 1 288 ? -14.490 9.538 7.662 1.00 94.19 288 ILE A O 1
ATOM 2228 N N . MET A 1 289 ? -14.442 8.250 9.506 1.00 97.31 289 MET A N 1
ATOM 2229 C CA . MET A 1 289 ? -14.265 6.994 8.787 1.00 97.31 289 MET A CA 1
ATOM 2230 C C . MET A 1 289 ? -15.553 6.176 8.849 1.00 97.31 289 MET A C 1
ATOM 2232 O O . MET A 1 289 ? -16.175 6.062 9.904 1.00 97.31 289 MET A O 1
ATOM 2236 N N . LYS A 1 290 ? -15.960 5.619 7.713 1.00 98.44 290 LYS A N 1
ATOM 2237 C CA . LYS A 1 290 ? -17.119 4.739 7.583 1.00 98.44 290 LYS A CA 1
ATOM 2238 C C . LYS A 1 290 ? -16.637 3.352 7.174 1.00 98.44 290 LYS A C 1
ATOM 2240 O O . LYS A 1 290 ? -15.911 3.241 6.191 1.00 98.44 290 LYS A O 1
ATOM 2245 N N . LEU A 1 291 ? -17.041 2.333 7.922 1.00 98.62 291 LEU A N 1
ATOM 2246 C CA . LEU A 1 291 ? -16.843 0.922 7.606 1.00 98.62 291 LEU A CA 1
ATOM 2247 C C . LEU A 1 291 ? -18.178 0.365 7.103 1.00 98.62 291 LEU A C 1
ATOM 2249 O O . LEU A 1 291 ? -19.187 0.521 7.792 1.00 98.62 291 LEU A O 1
ATOM 2253 N N . GLN A 1 292 ? -18.194 -0.226 5.911 1.00 98.50 292 GLN A N 1
ATOM 2254 C CA . GLN A 1 292 ? -19.395 -0.807 5.298 1.00 98.50 292 GLN A CA 1
ATOM 2255 C C . GLN A 1 292 ? -19.053 -2.155 4.671 1.00 98.50 292 GLN A C 1
ATOM 2257 O O . GLN A 1 292 ? -18.230 -2.195 3.770 1.00 98.50 292 GLN A O 1
ATOM 2262 N N . ASP A 1 293 ? -19.646 -3.260 5.117 1.00 98.38 293 ASP A N 1
ATOM 2263 C CA . ASP A 1 293 ? -19.324 -4.582 4.544 1.00 98.38 293 ASP A CA 1
ATOM 2264 C C . ASP A 1 293 ? -17.828 -4.937 4.714 1.00 98.38 293 ASP A C 1
ATOM 2266 O O . ASP A 1 293 ? -17.140 -5.348 3.778 1.00 98.38 293 ASP A O 1
ATOM 2270 N N . VAL A 1 294 ? -17.299 -4.710 5.924 1.00 98.62 294 VAL A N 1
ATOM 2271 C CA . VAL A 1 294 ? -15.885 -4.941 6.269 1.00 98.62 294 VAL A CA 1
ATOM 2272 C C . VAL A 1 294 ? -15.754 -6.130 7.213 1.00 98.62 294 VAL A C 1
ATOM 2274 O O . VAL A 1 294 ? -16.411 -6.173 8.250 1.00 98.62 294 VAL A O 1
ATOM 2277 N N . ALA A 1 295 ? -14.864 -7.070 6.906 1.00 98.44 295 ALA A N 1
ATOM 2278 C CA . ALA A 1 295 ? -14.558 -8.193 7.789 1.00 98.44 295 ALA A CA 1
ATOM 2279 C C . ALA A 1 295 ? -13.205 -7.998 8.487 1.00 98.44 295 ALA A C 1
ATOM 2281 O O . ALA A 1 295 ? -12.174 -7.858 7.830 1.00 98.44 295 ALA A O 1
ATOM 2282 N N . PHE A 1 296 ? -13.196 -8.049 9.815 1.00 98.44 296 PHE A N 1
ATOM 2283 C CA . PHE A 1 296 ? -11.986 -8.225 10.614 1.00 98.44 296 PHE A CA 1
ATOM 2284 C C . PHE A 1 296 ? -11.841 -9.698 10.975 1.00 98.44 296 PHE A C 1
ATOM 2286 O O . PHE A 1 296 ? -12.817 -10.313 11.410 1.00 98.44 296 PHE A O 1
ATOM 2293 N N . PHE A 1 297 ? -10.647 -10.273 10.821 1.00 96.94 297 PHE A N 1
ATOM 2294 C CA . PHE A 1 297 ? -10.437 -11.680 11.153 1.00 96.94 297 PHE A CA 1
ATOM 2295 C C . PHE A 1 297 ? -9.073 -12.014 11.761 1.00 96.94 297 PHE A C 1
ATOM 2297 O O . PHE A 1 297 ? -8.065 -11.371 11.483 1.00 96.94 297 PHE A O 1
ATOM 2304 N N . GLY A 1 298 ? -9.037 -13.056 12.594 1.00 94.25 298 GLY A N 1
ATOM 2305 C CA . GLY A 1 298 ? -7.785 -13.578 13.155 1.00 94.25 298 GLY A CA 1
ATOM 2306 C C . GLY A 1 298 ? -7.075 -12.597 14.091 1.00 94.25 298 GLY A C 1
ATOM 2307 O O . GLY A 1 298 ? -5.848 -12.541 14.087 1.00 94.25 298 GLY A O 1
ATOM 2308 N N . PHE A 1 299 ? -7.838 -11.805 14.857 1.00 94.62 299 PHE A N 1
ATOM 2309 C CA . PHE A 1 299 ? -7.321 -10.900 15.891 1.00 94.62 299 PHE A CA 1
ATOM 2310 C C . PHE A 1 299 ? -7.379 -11.577 17.260 1.00 94.62 299 PHE A C 1
ATOM 2312 O O . PHE A 1 299 ? -8.241 -11.306 18.105 1.00 94.62 299 PHE A O 1
ATOM 2319 N N . THR A 1 300 ? -6.458 -12.511 17.448 1.00 89.94 300 THR A N 1
ATOM 2320 C CA . THR A 1 300 ? -6.328 -13.336 18.650 1.00 89.94 300 THR A CA 1
ATOM 2321 C C . THR A 1 300 ? -4.907 -13.218 19.193 1.00 89.94 300 THR A C 1
ATOM 2323 O O . THR A 1 300 ? -4.169 -12.282 18.877 1.00 89.94 300 THR A O 1
ATOM 2326 N N . LYS A 1 301 ? -4.488 -14.190 20.001 1.00 85.31 301 LYS A N 1
ATOM 2327 C CA . LYS A 1 301 ? -3.067 -14.399 20.263 1.00 85.31 301 LYS A CA 1
ATOM 2328 C C . LYS A 1 301 ? -2.375 -14.981 19.039 1.00 85.31 301 LYS A C 1
ATOM 2330 O O . LYS A 1 301 ? -2.888 -15.938 18.463 1.00 85.31 301 LYS A O 1
ATOM 2335 N N . SER A 1 302 ? -1.232 -14.410 18.653 1.00 78.62 302 SER A N 1
ATOM 2336 C CA . SER A 1 302 ? -0.556 -14.779 17.405 1.00 78.62 302 SER A CA 1
ATOM 2337 C C . SER A 1 302 ? 0.569 -15.798 17.588 1.00 78.62 302 SER A C 1
ATOM 2339 O O . SER A 1 302 ? 0.456 -16.931 17.139 1.00 78.62 302 SER A O 1
ATOM 2341 N N . CYS A 1 303 ? 1.681 -15.398 18.212 1.00 82.12 303 CYS A N 1
ATOM 2342 C CA . CYS A 1 303 ? 2.944 -16.140 18.145 1.00 82.12 303 CYS A CA 1
ATOM 2343 C C . CYS A 1 303 ? 3.488 -16.483 19.522 1.00 82.12 303 CYS A C 1
ATOM 2345 O O . CYS A 1 303 ? 3.796 -17.639 19.799 1.00 82.12 303 CYS A O 1
ATOM 2347 N N . TYR A 1 304 ? 3.591 -15.485 20.394 1.00 78.12 304 TYR A N 1
ATOM 2348 C CA . TYR A 1 304 ? 3.956 -15.695 21.788 1.00 78.12 304 TYR A CA 1
ATOM 2349 C C . TYR A 1 304 ? 2.719 -15.623 22.685 1.00 78.12 304 TYR A C 1
ATOM 2351 O O . TYR A 1 304 ? 1.708 -15.026 22.324 1.00 78.12 304 TYR A O 1
ATOM 2359 N N . SER A 1 305 ? 2.794 -16.212 23.883 1.00 67.50 305 SER A N 1
ATOM 2360 C CA . SER A 1 305 ? 1.663 -16.315 24.828 1.00 67.50 305 SER A CA 1
ATOM 2361 C C . SER A 1 305 ? 1.034 -14.972 25.220 1.00 67.50 305 SER A C 1
ATOM 2363 O O . SER A 1 305 ? -0.115 -14.932 25.676 1.00 67.50 305 SER A O 1
ATOM 2365 N N . ASN A 1 306 ? 1.808 -13.898 25.060 1.00 76.75 306 ASN A N 1
ATOM 2366 C CA . ASN A 1 306 ? 1.458 -12.532 25.424 1.00 76.75 306 ASN A CA 1
ATOM 2367 C C . ASN A 1 306 ? 1.189 -11.652 24.198 1.00 76.75 306 ASN A C 1
ATOM 2369 O O . ASN A 1 306 ? 0.813 -10.499 24.384 1.00 76.75 306 ASN A O 1
ATOM 2373 N N . ASP A 1 307 ? 1.386 -12.175 22.982 1.00 84.69 307 ASP A N 1
ATOM 2374 C CA . ASP A 1 307 ? 1.114 -11.419 21.768 1.00 84.69 307 ASP A CA 1
ATOM 2375 C C . ASP A 1 307 ? -0.393 -11.215 21.632 1.00 84.69 307 ASP A C 1
ATOM 2377 O O . ASP A 1 307 ? -1.130 -12.196 21.583 1.00 84.69 307 ASP A O 1
ATOM 2381 N N . GLY A 1 308 ? -0.841 -9.965 21.569 1.00 88.25 308 GLY A N 1
ATOM 2382 C CA . GLY A 1 308 ? -2.233 -9.595 21.321 1.00 88.25 308 GLY A CA 1
ATOM 2383 C C . GLY A 1 308 ? -2.363 -8.797 20.031 1.00 88.25 308 GLY A C 1
ATOM 2384 O O . GLY A 1 308 ? -1.818 -7.691 19.918 1.00 88.25 308 GLY A O 1
ATOM 2385 N N . ASP A 1 309 ? -3.074 -9.364 19.061 1.00 94.00 309 ASP A N 1
ATOM 2386 C CA . ASP A 1 309 ? -3.462 -8.664 17.842 1.00 94.00 309 ASP A CA 1
ATOM 2387 C C . ASP A 1 309 ? -4.670 -7.758 18.115 1.00 94.00 309 ASP A C 1
ATOM 2389 O O . ASP A 1 309 ? -5.588 -8.159 18.819 1.00 94.00 309 ASP A O 1
ATOM 2393 N N . ILE A 1 310 ? -4.699 -6.550 17.551 1.00 95.00 310 ILE A N 1
ATOM 2394 C CA . ILE A 1 310 ? -5.730 -5.534 17.817 1.00 95.00 310 ILE A CA 1
ATOM 2395 C C . ILE A 1 310 ? -6.389 -5.095 16.505 1.00 95.00 310 ILE A C 1
ATOM 2397 O O . ILE A 1 310 ? -5.689 -4.699 15.575 1.00 95.00 310 ILE A O 1
ATOM 2401 N N . CYS A 1 311 ? -7.723 -5.093 16.420 1.00 96.06 311 CYS A N 1
ATOM 2402 C CA . CYS A 1 311 ? -8.443 -4.699 15.204 1.00 96.06 311 CYS A CA 1
ATOM 2403 C C . CYS A 1 311 ? -8.257 -3.214 14.901 1.00 96.06 311 CYS A C 1
ATOM 2405 O O . CYS A 1 311 ? -7.813 -2.869 13.808 1.00 96.06 311 CYS A O 1
ATOM 2407 N N . ILE A 1 312 ? -8.576 -2.334 15.854 1.00 95.12 312 ILE A N 1
ATOM 2408 C CA . ILE A 1 312 ? -8.405 -0.886 15.701 1.00 95.12 312 ILE A CA 1
ATOM 2409 C C . ILE A 1 312 ? -7.697 -0.326 16.933 1.00 95.12 312 ILE A C 1
ATOM 2411 O O . ILE A 1 312 ? -8.154 -0.504 18.062 1.00 95.12 312 ILE A O 1
ATOM 2415 N N . MET A 1 313 ? -6.584 0.372 16.718 1.00 91.38 313 MET A N 1
ATOM 2416 C CA . MET A 1 313 ? -5.777 0.950 17.794 1.00 91.38 313 MET A CA 1
ATOM 2417 C C . MET A 1 313 ? -5.601 2.451 17.592 1.00 91.38 313 MET A C 1
ATOM 2419 O O . MET A 1 313 ? -5.308 2.886 16.478 1.00 91.38 313 MET A O 1
ATOM 2423 N N . SER A 1 314 ? -5.739 3.255 18.650 1.00 86.75 314 SER A N 1
ATOM 2424 C CA . SER A 1 314 ? -5.316 4.656 18.575 1.00 86.75 314 SER A CA 1
ATOM 2425 C C . SER A 1 314 ? -3.798 4.777 18.482 1.00 86.75 314 SER A C 1
ATOM 2427 O O . SER A 1 314 ? -3.044 3.937 18.972 1.00 86.75 314 SER A O 1
ATOM 2429 N N . ASN A 1 315 ? -3.339 5.825 17.806 1.00 82.56 315 ASN A N 1
ATOM 2430 C CA . ASN A 1 315 ? -1.917 6.040 17.608 1.00 82.56 315 ASN A CA 1
ATOM 2431 C C . ASN A 1 315 ? -1.257 6.471 18.933 1.00 82.56 315 ASN A C 1
ATOM 2433 O O . ASN A 1 315 ? -1.610 7.536 19.452 1.00 82.56 315 ASN A O 1
ATOM 2437 N N . PRO A 1 316 ? -0.310 5.678 19.476 1.00 77.00 316 PRO A N 1
ATOM 2438 C CA . PRO A 1 316 ? 0.270 5.912 20.799 1.00 77.00 316 PRO A CA 1
ATOM 2439 C C . PRO A 1 316 ? 1.108 7.196 20.867 1.00 77.00 316 PRO A C 1
ATOM 2441 O O . PRO A 1 316 ? 1.269 7.768 21.945 1.00 77.00 316 PRO A O 1
ATOM 2444 N N . ASP A 1 317 ? 1.601 7.670 19.720 1.00 74.06 317 ASP A N 1
ATOM 2445 C CA . ASP A 1 317 ? 2.485 8.832 19.617 1.00 74.06 317 ASP A CA 1
ATOM 2446 C C . ASP A 1 317 ? 1.722 10.147 19.379 1.00 74.06 317 ASP A C 1
ATOM 2448 O O . ASP A 1 317 ? 2.327 11.216 19.264 1.00 74.06 317 ASP A O 1
ATOM 2452 N N . THR A 1 318 ? 0.386 10.098 19.309 1.00 66.75 318 THR A N 1
ATOM 2453 C CA . THR A 1 318 ? -0.461 11.284 19.130 1.00 66.75 318 THR A CA 1
ATOM 2454 C C . THR A 1 318 ? -1.524 11.381 20.221 1.00 66.75 318 THR A C 1
ATOM 2456 O O . THR A 1 318 ? -2.355 10.489 20.375 1.00 66.75 318 THR A O 1
ATOM 2459 N N . ALA A 1 319 ? -1.547 12.501 20.945 1.00 56.94 319 ALA A N 1
ATOM 2460 C CA . ALA A 1 319 ? -2.636 12.855 21.854 1.00 56.94 319 ALA A CA 1
ATOM 2461 C C . ALA A 1 319 ? -3.574 13.868 21.176 1.00 56.94 319 ALA A C 1
ATOM 2463 O O . ALA A 1 319 ? -3.101 14.787 20.510 1.00 56.94 319 ALA A O 1
ATOM 2464 N N . GLY A 1 320 ? -4.893 13.723 21.337 1.00 59.50 320 GLY A N 1
ATOM 2465 C CA . GLY A 1 320 ? -5.857 14.692 20.809 1.00 59.50 320 GLY A CA 1
ATOM 2466 C C . GLY A 1 320 ? -7.258 14.135 20.556 1.00 59.50 320 GLY A C 1
ATOM 2467 O O . GLY A 1 320 ? -7.556 12.979 20.855 1.00 59.50 320 GLY A O 1
ATOM 2468 N N . VAL A 1 321 ? -8.121 14.988 19.993 1.00 63.66 321 VAL A N 1
ATOM 2469 C CA . VAL A 1 321 ? -9.484 14.630 19.570 1.00 63.66 321 VAL A CA 1
ATOM 2470 C C . VAL A 1 321 ? -9.407 13.720 18.349 1.00 63.66 321 VAL A C 1
ATOM 2472 O O . VAL A 1 321 ? -8.943 14.136 17.284 1.00 63.66 321 VAL A O 1
ATOM 2475 N N . MET A 1 322 ? -9.884 12.489 18.499 1.00 76.12 322 MET A N 1
ATOM 2476 C CA . MET A 1 322 ? -9.947 11.521 17.411 1.00 76.12 322 MET A CA 1
ATOM 2477 C C . MET A 1 322 ? -11.265 11.649 16.653 1.00 76.12 322 MET A C 1
ATOM 2479 O O . MET A 1 322 ? -12.325 11.848 17.246 1.00 76.12 322 MET A O 1
ATOM 2483 N N . CYS A 1 323 ? -11.208 11.524 15.329 1.00 83.75 323 CYS A N 1
ATOM 2484 C CA . CYS A 1 323 ? -12.416 11.531 14.512 1.00 83.75 323 CYS A CA 1
ATOM 2485 C C . CYS A 1 323 ? -13.231 10.247 14.722 1.00 83.75 323 CYS A C 1
ATOM 2487 O O . CYS A 1 323 ? -12.646 9.185 14.953 1.00 83.75 323 CYS A O 1
ATOM 2489 N N . PRO A 1 324 ? -14.570 10.320 14.623 1.00 90.94 324 PRO A N 1
ATOM 2490 C CA . PRO A 1 324 ? -15.426 9.162 14.815 1.00 90.94 324 PRO A CA 1
ATOM 2491 C C . PRO A 1 324 ? -15.243 8.116 13.711 1.00 90.94 324 PRO A C 1
ATOM 2493 O O . PRO A 1 324 ? -14.984 8.448 12.548 1.00 90.94 324 PRO A O 1
ATOM 2496 N N . ILE A 1 325 ? -15.474 6.860 14.087 1.00 95.38 325 ILE A N 1
ATOM 2497 C CA . ILE A 1 325 ? -15.668 5.737 13.171 1.00 95.38 325 ILE A CA 1
ATOM 2498 C C . ILE A 1 325 ? -17.130 5.305 13.274 1.00 95.38 325 ILE A C 1
ATOM 2500 O O . ILE A 1 325 ? -17.639 5.102 14.376 1.00 95.38 325 ILE A O 1
ATOM 2504 N N . THR A 1 326 ? -17.808 5.151 12.142 1.00 97.38 326 THR A N 1
ATOM 2505 C CA . THR A 1 326 ? -19.106 4.467 12.079 1.00 97.38 326 THR A CA 1
ATOM 2506 C C . THR A 1 326 ? -18.955 3.153 11.343 1.00 97.38 326 THR A C 1
ATOM 2508 O O . THR A 1 326 ? -18.298 3.127 10.304 1.00 97.38 326 THR A O 1
ATOM 2511 N N . ALA A 1 327 ? -19.595 2.104 11.834 1.00 97.88 327 ALA A N 1
ATOM 2512 C CA . ALA A 1 327 ? -19.596 0.791 11.214 1.00 97.88 327 ALA A CA 1
ATOM 2513 C C . ALA A 1 327 ? -21.022 0.333 10.912 1.00 97.88 327 ALA A C 1
ATOM 2515 O O . ALA A 1 327 ? -21.940 0.602 11.681 1.00 97.88 327 ALA A O 1
ATOM 2516 N N . GLU A 1 328 ? -21.191 -0.328 9.776 1.00 97.62 328 GLU A N 1
ATOM 2517 C CA . GLU A 1 328 ? -22.417 -0.994 9.347 1.00 97.62 328 GLU A CA 1
ATOM 2518 C C . GLU A 1 328 ? -22.008 -2.247 8.561 1.00 97.62 328 GLU A C 1
ATOM 2520 O O . GLU A 1 328 ? -20.995 -2.226 7.850 1.00 97.62 328 GLU A O 1
ATOM 2525 N N . ARG A 1 329 ? -22.741 -3.353 8.713 1.00 97.50 329 ARG A N 1
ATOM 2526 C CA . ARG A 1 329 ? -22.432 -4.663 8.112 1.00 97.50 329 ARG A CA 1
ATOM 2527 C C . ARG A 1 329 ? -20.962 -5.064 8.289 1.00 97.50 329 ARG A C 1
ATOM 2529 O O . ARG A 1 329 ? -20.337 -5.625 7.396 1.00 97.50 329 ARG A O 1
ATOM 2536 N N . THR A 1 330 ? -20.380 -4.722 9.434 1.00 97.62 330 THR A N 1
ATOM 2537 C CA . THR A 1 330 ? -18.977 -4.990 9.750 1.00 97.62 330 THR A CA 1
ATOM 2538 C C . THR A 1 330 ? -18.910 -6.220 10.638 1.00 97.62 330 THR A C 1
ATOM 2540 O O . THR A 1 330 ? -19.608 -6.281 11.636 1.00 97.62 330 THR A O 1
ATOM 2543 N N . GLN A 1 331 ? -18.083 -7.204 10.298 1.00 96.81 331 GLN A N 1
ATOM 2544 C CA . GLN A 1 331 ? -18.037 -8.489 10.998 1.00 96.81 331 GLN A CA 1
ATOM 2545 C C . GLN A 1 331 ? -16.709 -8.678 11.728 1.00 96.81 331 GLN A C 1
ATOM 2547 O O . GLN A 1 331 ? -15.648 -8.380 11.183 1.00 96.81 331 GLN A O 1
ATOM 2552 N N . MET A 1 332 ? -16.770 -9.228 12.940 1.00 96.06 332 MET A N 1
ATOM 2553 C CA . MET A 1 332 ? -15.606 -9.598 13.750 1.00 96.06 332 MET A CA 1
ATOM 2554 C C . MET A 1 332 ? -15.509 -11.130 13.825 1.00 96.06 332 MET A C 1
ATOM 2556 O O . MET A 1 332 ? -16.187 -11.773 14.624 1.00 96.06 332 MET A O 1
ATOM 2560 N N . LEU A 1 333 ? -14.693 -11.737 12.961 1.00 94.75 333 LEU A N 1
ATOM 2561 C CA . LEU A 1 333 ? -14.590 -13.191 12.787 1.00 94.75 333 LEU A CA 1
ATOM 2562 C C . LEU A 1 333 ? -13.343 -13.741 13.492 1.00 94.75 333 LEU A C 1
ATOM 2564 O O . LEU A 1 333 ? -12.222 -13.482 13.067 1.00 94.75 333 LEU A O 1
ATOM 2568 N N . HIS A 1 334 ? -13.508 -14.552 14.539 1.00 92.44 334 HIS A N 1
ATOM 2569 C CA . HIS A 1 334 ? -12.377 -15.009 15.369 1.00 92.44 334 HIS A CA 1
ATOM 2570 C C . HIS A 1 334 ? -11.579 -13.824 15.942 1.00 92.44 334 HIS A C 1
ATOM 2572 O O . HIS A 1 334 ? -10.377 -13.678 15.719 1.00 92.44 334 HIS A O 1
ATOM 2578 N N . VAL A 1 335 ? -12.287 -12.943 16.646 1.00 93.62 335 VAL A N 1
ATOM 2579 C CA . VAL A 1 335 ? -11.731 -11.763 17.310 1.00 93.62 335 VAL A CA 1
ATOM 2580 C C . VAL A 1 335 ? -12.067 -11.859 18.790 1.00 93.62 335 VAL A C 1
ATOM 2582 O O . VAL A 1 335 ? -13.231 -12.036 19.151 1.00 93.62 335 VAL A O 1
ATOM 2585 N N . GLU A 1 336 ? -11.066 -11.748 19.661 1.00 89.12 336 GLU A N 1
ATOM 2586 C CA . GLU A 1 336 ? -11.332 -11.642 21.099 1.00 89.12 336 GLU A CA 1
ATOM 2587 C C . GLU A 1 336 ? -11.933 -10.263 21.411 1.00 89.12 336 GLU A C 1
ATOM 2589 O O . GLU A 1 336 ? -11.488 -9.249 20.878 1.00 89.12 336 GLU A O 1
ATOM 2594 N N . TYR A 1 337 ? -12.926 -10.190 22.301 1.00 86.94 337 TYR A N 1
ATOM 2595 C CA . TYR A 1 337 ? -13.630 -8.931 22.595 1.00 86.94 337 TYR A CA 1
ATOM 2596 C C . TYR A 1 337 ? -12.681 -7.792 23.021 1.00 86.94 337 TYR A C 1
ATOM 2598 O O . TYR A 1 337 ? -12.806 -6.661 22.557 1.00 86.94 337 TYR A O 1
ATOM 2606 N N . GLY A 1 338 ? -11.672 -8.103 23.844 1.00 86.81 338 GLY A N 1
ATOM 2607 C CA . GLY A 1 338 ? -10.649 -7.139 24.278 1.00 86.81 338 GLY A CA 1
ATOM 2608 C C . GLY A 1 338 ? -9.699 -6.665 23.170 1.00 86.81 338 GLY A C 1
ATOM 2609 O O . GLY A 1 338 ? -9.000 -5.673 23.358 1.00 86.81 338 GLY A O 1
ATOM 2610 N N . ASN A 1 339 ? -9.703 -7.335 22.016 1.00 91.00 339 ASN A N 1
ATOM 2611 C CA . ASN A 1 339 ? -8.845 -7.043 20.871 1.00 91.00 339 ASN A CA 1
ATOM 2612 C C . ASN A 1 339 ? -9.547 -6.182 19.813 1.00 91.00 339 ASN A C 1
ATOM 2614 O O . ASN A 1 339 ? -8.922 -5.796 18.828 1.00 91.00 339 ASN A O 1
ATOM 2618 N N . MET A 1 340 ? -10.836 -5.867 19.972 1.00 92.31 340 MET A N 1
ATOM 2619 C CA . MET A 1 340 ? -11.574 -5.070 18.986 1.00 92.31 340 MET A CA 1
ATOM 2620 C C . MET A 1 340 ? -11.060 -3.627 18.924 1.00 92.31 340 MET A C 1
ATOM 2622 O O . MET A 1 340 ? -10.693 -3.136 17.859 1.00 92.31 340 MET A O 1
ATOM 2626 N N . LEU A 1 341 ? -11.014 -2.943 20.066 1.00 90.88 341 LEU A N 1
ATOM 2627 C CA . LEU A 1 341 ? -10.610 -1.542 20.157 1.00 90.88 341 LEU A CA 1
ATOM 2628 C C . LEU A 1 341 ? -9.592 -1.383 21.283 1.00 90.88 341 LEU A C 1
ATOM 2630 O O . LEU A 1 341 ? -9.852 -1.795 22.413 1.00 90.88 341 LEU A O 1
ATOM 2634 N N . HIS A 1 342 ? -8.460 -0.748 20.992 1.00 88.44 342 HIS A N 1
ATOM 2635 C CA . HIS A 1 342 ? -7.445 -0.456 21.998 1.00 88.44 342 HIS A CA 1
ATOM 2636 C C . HIS A 1 342 ? -7.046 1.019 21.991 1.00 88.44 342 HIS A C 1
ATOM 2638 O O . HIS A 1 342 ? -6.704 1.596 20.956 1.00 88.44 342 HIS A O 1
ATOM 2644 N N . PHE A 1 343 ? -7.054 1.610 23.182 1.00 83.38 343 PHE A N 1
ATOM 2645 C CA . PHE A 1 343 ? -6.719 3.008 23.418 1.00 83.38 343 PHE A CA 1
ATOM 2646 C C . PHE A 1 343 ? -5.529 3.067 24.376 1.00 83.38 343 PHE A C 1
ATOM 2648 O O . PHE A 1 343 ? -5.739 3.107 25.591 1.00 83.38 343 PHE A O 1
ATOM 2655 N N . PRO A 1 344 ? -4.280 3.003 23.876 1.00 73.44 344 PRO A N 1
ATOM 2656 C CA . PRO A 1 344 ? -3.115 3.164 24.731 1.00 73.44 344 PRO A CA 1
ATOM 2657 C C . PRO A 1 344 ? -3.189 4.498 25.482 1.00 73.44 344 PRO A C 1
ATOM 2659 O O . PRO A 1 344 ? -3.491 5.544 24.899 1.00 73.44 344 PRO A O 1
ATOM 2662 N N . THR A 1 345 ? -2.887 4.470 26.782 1.00 61.25 345 THR A N 1
ATOM 2663 C CA . THR A 1 345 ? -2.714 5.688 27.574 1.00 61.25 345 THR A CA 1
ATOM 2664 C C . THR A 1 345 ? -1.606 6.514 26.925 1.00 61.25 345 THR A C 1
ATOM 2666 O O . THR A 1 345 ? -0.492 6.015 26.757 1.00 61.25 345 THR A O 1
ATOM 2669 N N . ALA A 1 346 ? -1.904 7.756 26.530 1.00 52.28 346 ALA A N 1
ATOM 2670 C CA . ALA A 1 346 ? -0.912 8.624 25.904 1.00 52.28 346 ALA A CA 1
ATOM 2671 C C . ALA A 1 346 ? 0.337 8.703 26.796 1.00 52.28 346 ALA A C 1
ATOM 2673 O O . ALA A 1 346 ? 0.232 8.991 27.993 1.00 52.28 346 ALA A O 1
ATOM 2674 N N . LEU A 1 347 ? 1.511 8.423 26.222 1.00 45.97 347 LEU A N 1
ATOM 2675 C CA . LEU A 1 347 ? 2.776 8.516 26.944 1.00 45.97 347 LEU A CA 1
ATOM 2676 C C . LEU A 1 347 ? 2.901 9.927 27.533 1.00 45.97 347 LEU A C 1
ATOM 2678 O O . LEU A 1 347 ? 2.702 10.929 26.840 1.00 45.97 347 LEU A O 1
ATOM 2682 N N . SER A 1 348 ? 3.197 9.994 28.832 1.00 35.97 348 SER A N 1
ATOM 2683 C CA . SER A 1 348 ? 3.392 11.239 29.576 1.00 35.97 348 SER A CA 1
ATOM 2684 C C . SER A 1 348 ? 4.530 12.035 28.925 1.00 35.97 348 SER A C 1
ATOM 2686 O O . SER A 1 348 ? 5.701 11.758 29.166 1.00 35.97 348 SER A O 1
ATOM 2688 N N . GLY A 1 349 ? 4.188 12.971 28.037 1.00 40.22 349 GLY A N 1
ATOM 2689 C CA . GLY A 1 349 ? 5.150 13.649 27.162 1.00 40.22 349 GLY A CA 1
ATOM 2690 C C . GLY A 1 349 ? 4.571 14.180 25.847 1.00 40.22 349 GLY A C 1
ATOM 2691 O O . GLY A 1 349 ? 5.218 14.998 25.197 1.00 40.22 349 GLY A O 1
ATOM 2692 N N . ALA A 1 350 ? 3.353 13.789 25.454 1.00 40.75 350 ALA A N 1
ATOM 2693 C CA . ALA A 1 350 ? 2.635 14.515 24.408 1.00 40.75 350 ALA A CA 1
ATOM 2694 C C . ALA A 1 350 ? 2.389 15.959 24.882 1.00 40.75 350 ALA A C 1
ATOM 2696 O O . ALA A 1 350 ? 1.799 16.165 25.942 1.00 40.75 350 ALA A O 1
ATOM 2697 N N . ASN A 1 351 ? 2.885 16.945 24.125 1.00 40.53 351 ASN A N 1
ATOM 2698 C CA . ASN A 1 351 ? 2.737 18.373 24.407 1.00 40.53 351 ASN A CA 1
ATOM 2699 C C . ASN A 1 351 ? 1.255 18.741 24.542 1.00 40.53 351 ASN A C 1
ATOM 2701 O O . ASN A 1 351 ? 0.577 19.039 23.564 1.00 40.53 351 ASN A O 1
ATOM 2705 N N . CYS A 1 352 ? 0.763 18.717 25.772 1.00 41.28 352 CYS A N 1
ATOM 2706 C CA . CYS A 1 352 ? -0.524 19.266 26.142 1.00 41.28 352 CYS A CA 1
ATOM 2707 C C . CYS A 1 352 ? -0.360 20.777 26.258 1.00 41.28 352 CYS A C 1
ATOM 2709 O O . CYS A 1 352 ? 0.401 21.223 27.118 1.00 41.28 352 CYS A O 1
ATOM 2711 N N . PRO A 1 353 ? -1.060 21.582 25.446 1.00 40.97 353 PRO A N 1
ATOM 2712 C CA . PRO A 1 353 ? -0.897 23.034 25.445 1.00 40.97 353 PRO A CA 1
ATOM 2713 C C . PRO A 1 353 ? -1.452 23.734 26.701 1.00 40.97 353 PRO A C 1
ATOM 2715 O O . PRO A 1 353 ? -1.569 24.955 26.719 1.00 40.97 353 PRO A O 1
ATOM 2718 N N . THR A 1 354 ? -1.778 23.004 27.772 1.00 37.28 354 THR A N 1
ATOM 2719 C CA . THR A 1 354 ? -2.339 23.568 29.004 1.00 37.28 354 THR A CA 1
ATOM 2720 C C . THR A 1 354 ? -1.632 23.047 30.259 1.00 37.28 354 THR A C 1
ATOM 2722 O O . THR A 1 354 ? -1.471 21.827 30.406 1.00 37.28 354 THR A O 1
ATOM 2725 N N . PRO A 1 355 ? -1.264 23.934 31.208 1.00 31.73 355 PRO A N 1
ATOM 2726 C CA . PRO A 1 355 ? -0.780 23.527 32.521 1.00 31.73 355 PRO A CA 1
ATOM 2727 C C . PRO A 1 355 ? -1.949 22.882 33.277 1.00 31.73 355 PRO A C 1
ATOM 2729 O O . PRO A 1 355 ? -2.889 23.553 33.688 1.00 31.73 355 PRO A O 1
ATOM 2732 N N . GLY A 1 356 ? -1.927 21.552 33.364 1.00 40.16 356 GLY A N 1
ATOM 2733 C CA . GLY A 1 356 ? -3.037 20.740 33.880 1.00 40.16 356 GLY A CA 1
ATOM 2734 C C . GLY A 1 356 ? -2.998 19.272 33.443 1.00 40.16 356 GLY A C 1
ATOM 2735 O O . GLY A 1 356 ? -3.629 18.441 34.081 1.00 40.16 356 GLY A O 1
ATOM 2736 N N . GLY A 1 357 ? -2.197 18.938 32.422 1.00 40.66 357 GLY A N 1
ATOM 2737 C CA . GLY A 1 357 ? -1.979 17.562 31.963 1.00 40.66 357 GLY A CA 1
ATOM 2738 C C . GLY A 1 357 ? -3.172 16.997 31.185 1.00 40.66 357 GLY A C 1
ATOM 2739 O O . GLY A 1 357 ? -4.313 17.081 31.623 1.00 40.66 357 GLY A O 1
ATOM 2740 N N . CYS A 1 358 ? -2.933 16.378 30.026 1.00 47.44 358 CYS A N 1
ATOM 2741 C CA . CYS A 1 358 ? -3.977 15.634 29.308 1.00 47.44 358 CYS A CA 1
ATOM 2742 C C . CYS A 1 358 ? -4.247 14.280 29.979 1.00 47.44 358 CYS A C 1
ATOM 2744 O O . CYS A 1 358 ? -4.092 13.226 29.363 1.00 47.44 358 CYS A O 1
ATOM 2746 N N . ARG A 1 359 ? -4.636 14.283 31.255 1.00 38.66 359 ARG A N 1
ATOM 2747 C CA . ARG A 1 359 ? -5.300 13.120 31.840 1.00 38.66 359 ARG A CA 1
ATOM 2748 C C . ARG A 1 359 ? -6.773 13.183 31.423 1.00 38.66 359 ARG A C 1
ATOM 2750 O O . ARG A 1 359 ? -7.475 14.101 31.823 1.00 38.66 359 ARG A O 1
ATOM 2757 N N . GLY A 1 360 ? -7.216 12.230 30.598 1.00 43.50 360 GLY A N 1
ATOM 2758 C CA . GLY A 1 360 ? -8.644 11.914 30.438 1.00 43.50 360 GLY A CA 1
ATOM 2759 C C . GLY A 1 360 ? -9.453 12.630 29.344 1.00 43.50 360 GLY A C 1
ATOM 2760 O O . GLY A 1 360 ? -10.633 12.859 29.553 1.00 43.50 360 GLY A O 1
ATOM 2761 N N . THR A 1 361 ? -8.900 12.994 28.178 1.00 45.22 361 THR A N 1
ATOM 2762 C CA . THR A 1 361 ? -9.695 13.683 27.124 1.00 45.22 361 THR A CA 1
ATOM 2763 C C . THR A 1 361 ? -9.704 13.019 25.745 1.00 45.22 361 THR A C 1
ATOM 2765 O O . THR A 1 361 ? -10.141 13.640 24.772 1.00 45.22 361 THR A O 1
ATOM 2768 N N . GLN A 1 362 ? -9.287 11.753 25.623 1.00 51.56 362 GLN A N 1
ATOM 2769 C CA . GLN A 1 362 ? -9.528 10.999 24.387 1.00 51.56 362 GLN A CA 1
ATOM 2770 C C . GLN A 1 362 ? -11.024 10.678 24.275 1.00 51.56 362 GLN A C 1
ATOM 2772 O O . GLN A 1 362 ? -11.498 9.633 24.703 1.00 51.56 362 GLN A O 1
ATOM 2777 N N . ARG A 1 363 ? -11.787 11.601 23.685 1.00 57.75 363 ARG A N 1
ATOM 2778 C CA . ARG A 1 363 ? -13.181 11.367 23.304 1.00 57.75 363 ARG A CA 1
ATOM 2779 C C . ARG A 1 363 ? -13.188 10.607 21.994 1.00 57.75 363 ARG A C 1
ATOM 2781 O O . ARG A 1 363 ? -13.187 11.202 20.918 1.00 57.75 363 ARG A O 1
ATOM 2788 N N . VAL A 1 364 ? -13.121 9.290 22.104 1.00 63.94 364 VAL A N 1
ATOM 2789 C CA . VAL A 1 364 ? -13.217 8.401 20.956 1.00 63.94 364 VAL A CA 1
ATOM 2790 C C . VAL A 1 364 ? -14.654 7.931 20.817 1.00 63.94 364 VAL A C 1
ATOM 2792 O O . VAL A 1 364 ? -15.280 7.544 21.800 1.00 63.94 364 VAL A O 1
ATOM 2795 N N . LEU A 1 365 ? -15.175 7.989 19.594 1.00 77.88 365 LEU A N 1
ATOM 2796 C CA . LEU A 1 365 ? -16.491 7.467 19.267 1.00 77.88 365 LEU A CA 1
ATOM 2797 C C . LEU A 1 365 ? -16.353 6.437 18.151 1.00 77.88 365 LEU A C 1
ATOM 2799 O O . LEU A 1 365 ? -16.146 6.790 16.987 1.00 77.88 365 LEU A O 1
ATOM 2803 N N . TYR A 1 366 ? -16.503 5.170 18.521 1.00 91.62 366 TYR A N 1
ATOM 2804 C CA . TYR A 1 366 ? -16.867 4.120 17.582 1.00 91.62 366 TYR A CA 1
ATOM 2805 C C . TYR A 1 366 ? -18.375 3.904 17.682 1.00 91.62 366 TYR A C 1
ATOM 2807 O O . TYR A 1 366 ? -18.890 3.686 18.779 1.00 91.62 366 TYR A O 1
ATOM 2815 N N . LYS A 1 367 ? -19.088 3.982 16.559 1.00 94.62 367 LYS A N 1
ATOM 2816 C CA . LYS A 1 367 ? -20.535 3.768 16.514 1.00 94.62 367 LYS A CA 1
ATOM 2817 C C . LYS A 1 367 ? -20.876 2.629 15.563 1.00 94.62 367 LYS A C 1
ATOM 2819 O O . LYS A 1 367 ? -20.739 2.782 14.353 1.00 94.62 367 LYS A O 1
ATOM 2824 N N . ASP A 1 368 ? -21.349 1.525 16.118 1.00 95.75 368 ASP A N 1
ATOM 2825 C CA . ASP A 1 368 ? -21.937 0.426 15.361 1.00 95.75 368 ASP A CA 1
ATOM 2826 C C . ASP A 1 368 ? -23.413 0.752 15.087 1.00 95.75 368 ASP A C 1
ATOM 2828 O O . ASP A 1 368 ? -24.212 0.941 16.011 1.00 95.75 368 ASP A O 1
ATOM 2832 N N . LEU A 1 369 ? -23.759 0.932 13.816 1.00 97.31 369 LEU A N 1
ATOM 2833 C CA . LEU A 1 369 ? -25.069 1.423 13.394 1.00 97.31 369 LEU A CA 1
ATOM 2834 C C . LEU A 1 369 ? -26.128 0.321 13.369 1.00 97.31 369 LEU A C 1
ATOM 2836 O O . LEU A 1 369 ? -27.296 0.626 13.603 1.00 97.31 369 LEU A O 1
ATOM 2840 N N . ASP A 1 370 ? -25.727 -0.924 13.113 1.00 96.56 370 ASP A N 1
ATOM 2841 C CA . ASP A 1 370 ? -26.618 -2.078 12.956 1.00 96.56 370 ASP A CA 1
ATOM 2842 C C . ASP A 1 370 ? -26.306 -3.231 13.926 1.00 96.56 370 ASP A C 1
ATOM 2844 O O . ASP A 1 370 ? -27.025 -4.228 13.944 1.00 96.56 370 ASP A O 1
ATOM 2848 N N . GLY A 1 371 ? -25.302 -3.064 14.794 1.00 94.12 371 GLY A N 1
ATOM 2849 C CA . GLY A 1 371 ? -24.972 -4.023 15.847 1.00 94.12 371 GLY A CA 1
ATOM 2850 C C . GLY A 1 371 ? -24.130 -5.195 15.348 1.00 94.12 371 GLY A C 1
ATOM 2851 O O . GLY A 1 371 ? -23.822 -6.104 16.123 1.00 94.12 371 GLY A O 1
ATOM 2852 N N . SER A 1 372 ? -23.774 -5.196 14.058 1.00 94.56 372 SER A N 1
ATOM 2853 C CA . SER A 1 372 ? -23.078 -6.302 13.401 1.00 94.56 372 SER A CA 1
ATOM 2854 C C . SER A 1 372 ? -21.641 -6.482 13.883 1.00 94.56 372 SER A C 1
ATOM 2856 O O . SER A 1 372 ? -21.159 -7.617 13.920 1.00 94.56 372 SER A O 1
ATOM 2858 N N . SER A 1 373 ? -20.965 -5.401 14.285 1.00 91.62 373 SER A N 1
ATOM 2859 C CA . SER A 1 373 ? -19.546 -5.457 14.629 1.00 91.62 373 SER A CA 1
ATOM 2860 C C . SER A 1 373 ? -19.314 -5.893 16.063 1.00 91.62 373 SER A C 1
ATOM 2862 O O . SER A 1 373 ? -18.410 -6.687 16.318 1.00 91.62 373 SER A O 1
ATOM 2864 N N . VAL A 1 374 ? -20.144 -5.428 16.997 1.00 89.31 374 VAL A N 1
ATOM 2865 C CA . VAL A 1 374 ? -20.022 -5.793 18.419 1.00 89.31 374 VAL A CA 1
ATOM 2866 C C . VAL A 1 374 ? -20.975 -6.911 18.850 1.00 89.31 374 VAL A C 1
ATOM 2868 O O . VAL A 1 374 ? -20.808 -7.455 19.939 1.00 89.31 374 VAL A O 1
ATOM 2871 N N . GLY A 1 375 ? -21.966 -7.267 18.025 1.00 90.00 375 GLY A N 1
ATOM 2872 C CA . GLY A 1 375 ? -22.947 -8.312 18.335 1.00 90.00 375 GLY A CA 1
ATOM 2873 C C . GLY A 1 375 ? -23.978 -7.903 19.394 1.00 90.00 375 GLY A C 1
ATOM 2874 O O . GLY A 1 375 ? -24.401 -8.736 20.194 1.00 90.00 375 GLY A O 1
ATOM 2875 N N . LEU A 1 376 ? -24.365 -6.624 19.432 1.00 91.50 376 LEU A N 1
ATOM 2876 C CA . LEU A 1 376 ? -25.331 -6.061 20.388 1.00 91.50 376 LEU A CA 1
ATOM 2877 C C . LEU A 1 376 ? -26.504 -5.390 19.655 1.00 91.50 376 LEU A C 1
ATOM 2879 O O . LEU A 1 376 ? -26.437 -5.142 18.457 1.00 91.50 376 LEU A O 1
ATOM 2883 N N . LEU A 1 377 ? -27.591 -5.082 20.371 1.00 92.06 377 LEU A N 1
ATOM 2884 C CA . LEU A 1 377 ? -28.752 -4.409 19.778 1.00 92.06 377 LEU A CA 1
ATOM 2885 C C . LEU A 1 377 ? -28.393 -2.978 19.318 1.00 92.06 377 LEU A C 1
ATOM 2887 O O . LEU A 1 377 ? -27.896 -2.197 20.133 1.00 92.06 377 LEU A O 1
ATOM 2891 N N . PRO A 1 378 ? -28.656 -2.607 18.050 1.00 92.25 378 PRO A N 1
ATOM 2892 C CA . PRO A 1 378 ? -28.277 -1.302 17.516 1.00 92.25 378 PRO A CA 1
ATOM 2893 C C . PRO A 1 378 ? -29.152 -0.126 17.983 1.00 92.25 378 PRO A C 1
ATOM 2895 O O . PRO A 1 378 ? -30.321 -0.321 18.325 1.00 92.25 378 PRO A O 1
ATOM 2898 N N . PRO A 1 379 ? -28.640 1.120 17.880 1.00 92.06 379 PRO A N 1
ATOM 2899 C CA . PRO A 1 379 ? -27.247 1.468 17.585 1.00 92.06 379 PRO A CA 1
ATOM 2900 C C . PRO A 1 379 ? -26.370 1.382 18.844 1.00 92.06 379 PRO A C 1
ATOM 2902 O O . PRO A 1 379 ? -26.802 1.756 19.935 1.00 92.06 379 PRO A O 1
ATOM 2905 N N . VAL A 1 380 ? -25.107 0.984 18.689 1.00 91.69 380 VAL A N 1
ATOM 2906 C CA . VAL A 1 380 ? -24.151 0.843 19.799 1.00 91.69 380 VAL A CA 1
ATOM 2907 C C . VAL A 1 380 ? -23.065 1.904 19.691 1.00 91.69 380 VAL A C 1
ATOM 2909 O O . VAL A 1 380 ? -22.544 2.170 18.612 1.00 91.69 380 VAL A O 1
ATOM 2912 N N . SER A 1 381 ? -22.714 2.530 20.812 1.00 90.44 381 SER A N 1
ATOM 2913 C CA . SER A 1 381 ? -21.590 3.470 20.892 1.00 90.44 381 SER A CA 1
ATOM 2914 C C . SER A 1 381 ? -20.568 2.951 21.891 1.00 90.44 381 SER A C 1
ATOM 2916 O O . SER A 1 381 ? -20.930 2.604 23.013 1.00 90.44 381 SER A O 1
ATOM 2918 N N . VAL A 1 382 ? -19.303 2.901 21.481 1.00 87.12 382 VAL A N 1
ATOM 2919 C CA . VAL A 1 382 ? -18.185 2.483 22.329 1.00 87.12 382 VAL A CA 1
ATOM 2920 C C . VAL A 1 382 ? -17.330 3.698 22.655 1.00 87.12 382 VAL A C 1
ATOM 2922 O O . VAL A 1 382 ? -16.934 4.449 21.758 1.00 87.12 382 VAL A O 1
ATOM 2925 N N . PHE A 1 383 ? -17.045 3.856 23.945 1.00 80.69 383 PHE A N 1
ATOM 2926 C CA . PHE A 1 383 ? -16.229 4.927 24.502 1.00 80.69 383 PHE A CA 1
ATOM 2927 C C . PHE A 1 383 ? -15.030 4.329 25.248 1.00 80.69 383 PHE A C 1
ATOM 2929 O O . PHE A 1 383 ? -15.155 3.239 25.818 1.00 80.69 383 PHE A O 1
ATOM 2936 N N . PRO A 1 384 ? -13.873 5.011 25.270 1.00 75.12 384 PRO A N 1
ATOM 2937 C CA . PRO A 1 384 ? -12.776 4.641 26.151 1.00 75.12 384 PRO A CA 1
ATOM 2938 C C . PRO A 1 384 ? -13.238 4.689 27.607 1.00 75.12 384 PRO A C 1
ATOM 2940 O O . PRO A 1 384 ? -13.974 5.591 27.999 1.00 75.12 384 PRO A O 1
ATOM 2943 N N . LYS A 1 385 ? -12.796 3.721 28.406 1.00 67.44 385 LYS A N 1
ATOM 2944 C CA . LYS A 1 385 ? -13.066 3.704 29.843 1.00 67.44 385 LYS A CA 1
ATOM 2945 C C . LYS A 1 385 ? -12.298 4.848 30.516 1.00 67.44 385 LYS A C 1
ATOM 2947 O O . LYS A 1 385 ? -11.083 4.930 30.345 1.00 67.44 385 LYS A O 1
ATOM 2952 N N . GLU A 1 386 ? -12.982 5.704 31.273 1.00 59.19 386 GLU A N 1
ATOM 2953 C CA . GLU A 1 386 ? -12.327 6.732 32.088 1.00 59.19 386 GLU A CA 1
ATOM 2954 C C . GLU A 1 386 ? -11.913 6.141 33.449 1.00 59.19 386 GLU A C 1
ATOM 2956 O O . GLU A 1 386 ? -12.666 5.396 34.077 1.00 59.19 386 GLU A O 1
ATOM 2961 N N . ASP A 1 387 ? -10.709 6.471 33.931 1.00 48.25 387 ASP A N 1
ATOM 2962 C CA . ASP A 1 387 ? -10.209 6.001 35.237 1.00 48.25 387 ASP A CA 1
ATOM 2963 C C . ASP A 1 387 ? -11.081 6.486 36.421 1.00 48.25 387 ASP A C 1
ATOM 2965 O O . ASP A 1 387 ? -11.048 5.893 37.500 1.00 48.25 387 ASP A O 1
ATOM 2969 N N . SER A 1 388 ? -11.889 7.538 36.235 1.00 46.31 388 SER A N 1
ATOM 2970 C CA . SER A 1 388 ? -12.807 8.094 37.243 1.00 46.31 388 SER A CA 1
ATOM 2971 C C . SER A 1 388 ? -14.078 7.272 37.479 1.00 46.31 388 SER A C 1
ATOM 2973 O O . SER A 1 388 ? -14.729 7.460 38.507 1.00 46.31 388 SER A O 1
ATOM 2975 N N . ASP A 1 389 ? -14.412 6.318 36.606 1.00 43.28 389 ASP A N 1
ATOM 2976 C CA . ASP A 1 389 ? -15.610 5.475 36.768 1.00 43.28 389 ASP A CA 1
ATOM 2977 C C . ASP A 1 389 ? -15.443 4.380 37.844 1.00 43.28 389 ASP A C 1
ATOM 2979 O O . ASP A 1 389 ? -16.382 3.643 38.146 1.00 43.28 389 ASP A O 1
ATOM 2983 N N . LEU A 1 390 ? -14.260 4.265 38.465 1.00 40.09 390 LEU A N 1
ATOM 2984 C CA . LEU A 1 390 ? -14.009 3.347 39.584 1.00 40.09 390 LEU A CA 1
ATOM 2985 C C . LEU A 1 390 ? -14.389 3.906 40.968 1.00 40.09 390 LEU A C 1
ATOM 2987 O O . LEU A 1 390 ? -14.300 3.166 41.948 1.00 40.09 390 LEU A O 1
ATOM 2991 N N . SER A 1 391 ? -14.826 5.165 41.084 1.00 41.19 391 SER A N 1
ATOM 2992 C CA . SER A 1 391 ? -15.087 5.797 42.387 1.00 41.19 391 SER A CA 1
ATOM 2993 C C . SER A 1 391 ? -16.518 6.289 42.608 1.00 41.19 391 SER A C 1
ATOM 2995 O O . SER A 1 391 ? -16.700 7.291 43.289 1.00 41.19 391 SER A O 1
ATOM 2997 N N . HIS A 1 392 ? -17.537 5.578 42.118 1.00 37.34 392 HIS A N 1
ATOM 2998 C CA . HIS A 1 392 ? -18.903 5.735 42.634 1.00 37.34 392 HIS A CA 1
ATOM 2999 C C . HIS A 1 392 ? -19.660 4.399 42.661 1.00 37.34 392 HIS A C 1
ATOM 3001 O O . HIS A 1 392 ? -20.262 4.009 41.660 1.00 37.34 392 HIS A O 1
ATOM 3007 N N . PRO A 1 393 ? -19.711 3.691 43.807 1.00 36.38 393 PRO A N 1
ATOM 3008 C CA . PRO A 1 393 ? -20.758 2.712 44.020 1.00 36.38 393 PRO A CA 1
ATOM 3009 C C . PRO A 1 393 ? -22.064 3.484 44.242 1.00 36.38 393 PRO A C 1
ATOM 3011 O O . PRO A 1 393 ? -22.410 3.844 45.363 1.00 36.38 393 PRO A O 1
ATOM 3014 N N . CYS A 1 394 ? -22.819 3.745 43.178 1.00 41.91 394 CYS A N 1
ATOM 3015 C CA . CYS A 1 394 ? -24.241 4.065 43.305 1.00 41.91 394 CYS A CA 1
ATOM 3016 C C . CYS A 1 394 ? -25.022 2.781 43.632 1.00 41.91 394 CYS A C 1
ATOM 3018 O O . CYS A 1 394 ? -25.840 2.334 42.842 1.00 41.91 394 CYS A O 1
ATOM 3020 N N . LEU A 1 395 ? -24.729 2.174 44.784 1.00 44.16 395 LEU A N 1
ATOM 3021 C CA . LEU A 1 395 ? -25.507 1.112 45.426 1.00 44.16 395 LEU A CA 1
ATOM 3022 C C . LEU A 1 395 ? -25.343 1.253 46.947 1.00 44.16 395 LEU A C 1
ATOM 3024 O O . LEU A 1 395 ? -24.719 0.437 47.617 1.00 44.16 395 LEU A O 1
ATOM 3028 N N . SER A 1 396 ? -25.896 2.338 47.479 1.00 40.53 396 SER A N 1
ATOM 3029 C CA . SER A 1 396 ? -26.324 2.425 48.874 1.00 40.53 396 SER A CA 1
ATOM 3030 C C . SER A 1 396 ? -27.392 3.512 48.989 1.00 40.53 396 SER A C 1
ATOM 3032 O O . SER A 1 396 ? -27.082 4.677 49.244 1.00 40.53 396 SER A O 1
ATOM 3034 N N . ALA A 1 397 ? -28.638 3.118 48.746 1.00 36.28 397 ALA A N 1
ATOM 3035 C CA . ALA A 1 397 ? -29.836 3.748 49.284 1.00 36.28 397 ALA A CA 1
ATOM 3036 C C . ALA A 1 397 ? -30.849 2.636 49.559 1.00 36.28 397 ALA A C 1
ATOM 3038 O O . ALA A 1 397 ? -31.048 1.810 48.637 1.00 36.28 397 ALA A O 1
#

Sequence (397 aa):
LLRLSNVEIANFGSSFYSAVNFLNTTLSSSVTSSSIYHSCGGAIKAAGAMNILLHANVIYSSVGNGIHIDGHNLSLTNNLLVLIKQPNNESEWVSGIKTNRAHGAFMHGNAVAGSERIGFHVKGQRCDPEEKVWARNVAHSSLHGIHYYWDDGFKHCTKIAGFLSYKNYDYGLVFHLECDVVLEDVILVDNAVGLLPVVSHTSTDSSNLSKKYILLRESAIGATSQTFDCIMDRIKPLSANLTTRERAPRSPLGGRIGIMWPQFTLQPKKWPRYPWHLLGSDGSAPGIMKLQDVAFFGFTKSCYSNDGDICIMSNPDTAGVMCPITAERTQMLHVEYGNMLHFPTALSGANCPTPGGCRGTQRVLYKDLDGSSVGLLPPVSVFPKEDSDLSHPCLSA

InterPro domains:
  IPR011050 Pectin lyase fold/virulence factor [SSF51126] (3-192)
  IPR052387 Fibrocystin [PTHR46769] (2-387)